Protein 8RSL (pdb70)

Structure (mmCIF, N/CA/C/O backbone):
data_8RSL
#
_entry.id   8RSL
#
_cell.length_a   40.190
_cell.length_b   139.400
_cell.length_c   49.190
_cell.angle_alpha   90.000
_cell.angle_beta   93.760
_cell.angle_gamma   90.000
#
_symmetry.space_group_name_H-M   'P 1 21 1'
#
loop_
_entity.id
_entity.type
_entity.pdbx_description
1 polymer 'Protein-ADP-ribose hydrolase'
2 non-polymer 'ZINC ION'
3 water water
#
loop_
_atom_site.group_PDB
_atom_site.id
_atom_site.type_symbol
_atom_site.label_atom_id
_atom_site.label_alt_id
_atom_site.label_comp_id
_atom_site.label_asym_id
_atom_site.label_entity_id
_atom_site.label_seq_id
_atom_site.pdbx_PDB_ins_code
_atom_site.Cartn_x
_atom_site.Cartn_y
_atom_site.Cartn_z
_atom_site.occupancy
_atom_site.B_iso_or_equiv
_atom_site.auth_seq_id
_atom_site.auth_comp_id
_atom_site.auth_asym_id
_atom_site.auth_atom_id
_atom_site.pdbx_PDB_model_num
ATOM 1 N N . ARG A 1 17 ? 85.145 -6.178 14.120 1.000 67.472 -6 ARG A N 1
ATOM 2 C CA . ARG A 1 17 ? 84.171 -5.103 14.452 1.000 69.096 -6 ARG A CA 1
ATOM 3 C C . ARG A 1 17 ? 84.340 -4.732 15.933 1.000 68.681 -6 ARG A C 1
ATOM 4 O O . ARG A 1 17 ? 84.945 -3.699 16.276 1.000 61.761 -6 ARG A O 1
ATOM 6 N N . GLY A 1 18 ? 83.843 -5.636 16.797 1.000 59.457 -5 GLY A N 1
ATOM 7 C CA . GLY A 1 18 ? 83.827 -5.479 18.248 1.000 60.564 -5 GLY A CA 1
ATOM 8 C C . GLY A 1 18 ? 85.226 -5.430 18.896 1.000 51.274 -5 GLY A C 1
ATOM 9 O O . GLY A 1 18 ? 85.389 -4.800 19.936 1.000 45.982 -5 GLY A O 1
ATOM 10 N N . SER A 1 19 ? 86.227 -6.101 18.321 1.000 44.319 -4 SER A N 1
ATOM 11 C CA . SER A 1 19 ? 87.514 -6.240 18.983 1.000 43.493 -4 SER A CA 1
ATOM 12 C C . SER A 1 19 ? 88.208 -4.868 19.058 1.000 46.560 -4 SER A C 1
ATOM 13 O O . SER A 1 19 ? 88.618 -4.411 20.134 1.000 40.090 -4 SER A O 1
ATOM 16 N N . HIS A 1 20 ? 88.364 -4.199 17.895 1.000 45.272 -3 HIS A N 1
ATOM 17 C CA . HIS A 1 20 ? 89.047 -2.905 17.834 1.000 46.210 -3 HIS A CA 1
ATOM 18 C C . HIS A 1 20 ? 88.366 -1.831 18.702 1.000 46.291 -3 HIS A C 1
ATOM 19 O O . HIS A 1 20 ? 89.066 -0.980 19.231 1.000 48.129 -3 HIS A O 1
ATOM 26 N N . MET A 1 21 ? 87.036 -1.902 18.874 1.000 45.073 -2 MET A N 1
ATOM 27 C CA . MET A 1 21 ? 86.260 -0.933 19.647 1.000 47.339 -2 MET A CA 1
ATOM 28 C C . MET A 1 21 ? 86.085 -1.394 21.103 1.000 47.771 -2 MET A C 1
ATOM 29 O O . MET A 1 21 ? 85.390 -0.723 21.869 1.000 45.910 -2 MET A O 1
ATOM 34 N N . ALA A 1 22 ? 86.636 -2.577 21.454 1.000 46.787 -1 ALA A N 1
ATOM 35 C CA . ALA A 1 22 ? 86.601 -3.183 22.789 1.000 47.763 -1 ALA A CA 1
ATOM 36 C C . ALA A 1 22 ? 85.206 -3.590 23.272 1.000 46.464 -1 ALA A C 1
ATOM 37 O O . ALA A 1 22 ? 84.942 -3.466 24.476 1.000 41.447 -1 ALA A O 1
ATOM 39 N N . SER A 1 23 ? 84.367 -4.141 22.381 1.000 48.091 0 SER A N 1
ATOM 40 C CA . SER A 1 23 ? 82.952 -4.339 22.668 1.000 55.758 0 SER A CA 1
ATOM 41 C C . SER A 1 23 ? 82.590 -5.764 23.131 1.000 48.794 0 SER A C 1
ATOM 42 O O . SER A 1 23 ? 81.414 -6.031 23.429 1.000 36.979 0 SER A O 1
ATOM 45 N N . MET A 1 24 ? 83.548 -6.700 23.130 1.000 45.255 1 MET A N 1
ATOM 46 C CA . MET A 1 24 ? 83.229 -8.128 23.225 1.000 48.795 1 MET A CA 1
ATOM 47 C C . MET A 1 24 ? 82.655 -8.509 24.606 1.000 47.834 1 MET A C 1
ATOM 48 O O . MET A 1 24 ? 81.702 -9.298 24.674 1.000 38.450 1 MET A O 1
ATOM 53 N N . GLU A 1 25 ? 83.237 -7.966 25.699 1.000 42.981 2 GLU A N 1
ATOM 54 C CA . GLU A 1 25 ? 82.794 -8.290 27.062 1.000 47.276 2 GLU A CA 1
ATOM 55 C C . GLU A 1 25 ? 81.326 -7.906 27.198 1.000 43.216 2 GLU A C 1
ATOM 56 O O . GLU A 1 25 ? 80.517 -8.663 27.746 1.000 42.042 2 GLU A O 1
ATOM 62 N N . THR A 1 26 ? 81.005 -6.699 26.728 1.000 38.270 3 THR A N 1
ATOM 63 C CA . THR A 1 26 ? 79.657 -6.177 26.842 1.000 40.390 3 THR A CA 1
ATOM 64 C C . THR A 1 26 ? 78.686 -6.992 25.982 1.000 35.759 3 THR A C 1
ATOM 65 O O . THR A 1 26 ? 77.566 -7.230 26.429 1.000 35.096 3 THR A O 1
ATOM 69 N N . LEU A 1 27 ? 79.099 -7.435 24.782 1.000 31.455 4 LEU A N 1
ATOM 70 C CA . LEU A 1 27 ? 78.218 -8.272 23.975 1.000 32.051 4 LEU A CA 1
ATOM 71 C C . LEU A 1 27 ? 77.855 -9.567 24.713 1.000 32.565 4 LEU A C 1
ATOM 72 O O . LEU A 1 27 ? 76.698 -9.984 24.729 1.000 29.173 4 LEU A O 1
ATOM 77 N N . LYS A 1 28 ? 78.847 -10.263 25.256 1.000 29.729 5 LYS A N 1
ATOM 78 C CA . LYS A 1 28 ? 78.612 -11.531 25.925 1.000 30.649 5 LYS A CA 1
ATOM 79 C C . LYS A 1 28 ? 77.701 -11.319 27.153 1.000 29.574 5 LYS A C 1
ATOM 80 O O . LYS A 1 28 ? 76.773 -12.123 27.381 1.000 27.050 5 LYS A O 1
ATOM 86 N N . SER A 1 29 ? 77.879 -10.184 27.872 1.000 28.584 6 SER A N 1
ATOM 87 C CA . SER A 1 29 ? 77.040 -9.875 29.039 1.000 32.049 6 SER A CA 1
ATOM 88 C C . SER A 1 29 ? 75.625 -9.533 28.616 1.000 30.243 6 SER A C 1
ATOM 89 O O . SER A 1 29 ? 74.687 -9.913 29.296 1.000 28.738 6 SER A O 1
ATOM 92 N N . ASN A 1 30 ? 75.477 -8.767 27.532 1.000 26.814 7 ASN A N 1
ATOM 93 C CA . ASN A 1 30 ? 74.123 -8.436 27.087 1.000 27.062 7 ASN A CA 1
ATOM 94 C C . ASN A 1 30 ? 73.363 -9.676 26.622 1.000 26.453 7 ASN A C 1
ATOM 95 O O . ASN A 1 30 ? 72.155 -9.792 26.847 1.000 23.937 7 ASN A O 1
ATOM 100 N N . LYS A 1 31 ? 74.048 -10.603 25.963 1.000 25.861 8 LYS A N 1
ATOM 101 C CA . LYS A 1 31 ? 73.421 -11.857 25.595 1.000 26.333 8 LYS A CA 1
ATOM 102 C C . LYS A 1 31 ? 72.945 -12.619 26.835 1.000 25.577 8 LYS A C 1
ATOM 103 O O . LYS A 1 31 ? 71.820 -13.145 26.832 1.000 22.904 8 LYS A O 1
ATOM 109 N N . ALA A 1 32 ? 73.783 -12.716 27.869 1.000 24.660 9 ALA A N 1
ATOM 110 C CA . ALA A 1 32 ? 73.354 -13.373 29.094 1.000 23.867 9 ALA A CA 1
ATOM 111 C C . ALA A 1 32 ? 72.143 -12.695 29.742 1.000 22.852 9 ALA A C 1
ATOM 112 O O . ALA A 1 32 ? 71.254 -13.361 30.306 1.000 22.020 9 ALA A O 1
ATOM 114 N N . ARG A 1 33 ? 72.099 -11.356 29.717 1.000 22.512 10 ARG A N 1
ATOM 115 C CA . ARG A 1 33 ? 70.959 -10.619 30.274 1.000 19.028 10 ARG A CA 1
ATOM 116 C C . ARG A 1 33 ? 69.680 -10.915 29.497 1.000 19.520 10 ARG A C 1
ATOM 117 O O . ARG A 1 33 ? 68.641 -11.129 30.108 1.000 17.904 10 ARG A O 1
ATOM 125 N N . LEU A 1 34 ? 69.758 -10.942 28.150 1.000 17.629 11 LEU A N 1
ATOM 126 C CA . LEU A 1 34 ? 68.573 -11.277 27.362 1.000 20.221 11 LEU A CA 1
ATOM 127 C C . LEU A 1 34 ? 68.058 -12.663 27.715 1.000 20.478 11 LEU A C 1
ATOM 128 O O . LEU A 1 34 ? 66.842 -12.848 27.849 1.000 21.981 11 LEU A O 1
ATOM 133 N N . GLU A 1 35 ? 68.973 -13.663 27.839 1.000 21.352 12 GLU A N 1
ATOM 134 C CA . GLU A 1 35 ? 68.503 -15.022 28.127 1.000 23.271 12 GLU A CA 1
ATOM 135 C C . GLU A 1 35 ? 67.800 -15.078 29.486 1.000 21.590 12 GLU A C 1
ATOM 136 O O . GLU A 1 35 ? 66.744 -15.726 29.647 1.000 22.691 12 GLU A O 1
ATOM 142 N N . TYR A 1 36 ? 68.335 -14.335 30.455 1.000 21.367 13 TYR A N 1
ATOM 143 C CA . TYR A 1 36 ? 67.667 -14.255 31.777 1.000 21.061 13 TYR A CA 1
ATOM 144 C C . TYR A 1 36 ? 66.258 -13.679 31.658 1.000 19.976 13 TYR A C 1
ATOM 145 O O . TYR A 1 36 ? 65.305 -14.122 32.338 1.000 18.750 13 TYR A O 1
ATOM 154 N N . LEU A 1 37 ? 66.138 -12.583 30.879 1.000 18.748 14 LEU A N 1
ATOM 155 C CA . LEU A 1 37 ? 64.892 -11.858 30.772 1.000 20.249 14 LEU A CA 1
ATOM 156 C C . LEU A 1 37 ? 63.856 -12.681 30.016 1.000 18.418 14 LEU A C 1
ATOM 157 O O . LEU A 1 37 ? 62.686 -12.761 30.425 1.000 17.844 14 LEU A O 1
ATOM 162 N N . ILE A 1 38 ? 64.312 -13.313 28.955 1.000 20.038 15 ILE A N 1
ATOM 163 C CA . ILE A 1 38 ? 63.487 -14.235 28.187 1.000 20.634 15 ILE A CA 1
ATOM 164 C C . ILE A 1 38 ? 62.964 -15.346 29.095 1.000 19.995 15 ILE A C 1
ATOM 165 O O . ILE A 1 38 ? 61.774 -15.617 29.094 1.000 21.347 15 ILE A O 1
ATOM 170 N N . ASN A 1 39 ? 63.823 -15.933 29.912 1.000 21.156 16 ASN A N 1
ATOM 171 C CA . ASN A 1 39 ? 63.457 -17.106 30.693 1.000 22.443 16 ASN A CA 1
ATOM 172 C C . ASN A 1 39 ? 62.411 -16.694 31.723 1.000 22.095 16 ASN A C 1
ATOM 173 O O . ASN A 1 39 ? 61.431 -17.407 31.943 1.000 21.761 16 ASN A O 1
ATOM 178 N N . ASP A 1 40 ? 62.601 -15.504 32.303 1.000 22.905 17 ASP A N 1
ATOM 179 C CA . ASP A 1 40 ? 61.684 -15.001 33.321 1.000 25.085 17 ASP A CA 1
ATOM 180 C C . ASP A 1 40 ? 60.292 -14.752 32.724 1.000 25.298 17 ASP A C 1
ATOM 181 O O . ASP A 1 40 ? 59.267 -15.138 33.313 1.000 22.998 17 ASP A O 1
ATOM 186 N N . MET A 1 41 ? 60.229 -14.144 31.533 1.000 19.651 18 MET A N 1
ATOM 187 C CA . MET A 1 41 ? 58.936 -13.860 30.928 1.000 19.612 18 MET A CA 1
ATOM 188 C C . MET A 1 41 ? 58.217 -15.136 30.465 1.000 21.707 18 MET A C 1
ATOM 189 O O . MET A 1 41 ? 56.984 -15.222 30.523 1.000 21.216 18 MET A O 1
ATOM 194 N N . ARG A 1 42 ? 58.980 -16.131 30.004 1.000 25.039 19 ARG A N 1
ATOM 195 C CA . ARG A 1 42 ? 58.405 -17.397 29.539 1.000 26.832 19 ARG A CA 1
ATOM 196 C C . ARG A 1 42 ? 57.867 -18.181 30.734 1.000 28.352 19 ARG A C 1
ATOM 197 O O . ARG A 1 42 ? 56.758 -18.740 30.659 1.000 27.027 19 ARG A O 1
ATOM 205 N N . ARG A 1 43 ? 58.626 -18.182 31.829 1.000 25.504 20 ARG A N 1
ATOM 206 C CA . ARG A 1 43 ? 58.170 -18.838 33.061 1.000 29.778 20 ARG A CA 1
ATOM 207 C C . ARG A 1 43 ? 56.859 -18.232 33.554 1.000 31.272 20 ARG A C 1
ATOM 208 O O . ARG A 1 43 ? 55.965 -18.943 34.000 1.000 29.616 20 ARG A O 1
ATOM 216 N N . GLU A 1 44 ? 56.714 -16.898 33.457 1.000 27.222 21 GLU A N 1
ATOM 217 C CA . GLU A 1 44 ? 55.543 -16.191 33.935 1.000 31.654 21 GLU A CA 1
ATOM 218 C C . GLU A 1 44 ? 54.291 -16.597 33.142 1.000 34.373 21 GLU A C 1
ATOM 219 O O . GLU A 1 44 ? 53.182 -16.691 33.706 1.000 27.526 21 GLU A O 1
ATOM 225 N N . ARG A 1 45 ? 54.471 -16.801 31.834 1.000 31.911 22 ARG A N 1
ATOM 226 C CA . ARG A 1 45 ? 53.402 -17.170 30.924 1.000 39.186 22 ARG A CA 1
ATOM 227 C C . ARG A 1 45 ? 53.007 -18.654 31.008 1.000 39.891 22 ARG A C 1
ATOM 228 O O . ARG A 1 45 ? 52.084 -19.053 30.319 1.000 45.459 22 ARG A O 1
ATOM 236 N N . ASN A 1 46 ? 53.725 -19.438 31.822 1.000 39.065 23 ASN A N 1
ATOM 237 C CA . ASN A 1 46 ? 53.697 -20.892 31.850 1.000 50.435 23 ASN A CA 1
ATOM 238 C C . ASN A 1 46 ? 54.001 -21.499 30.473 1.000 53.211 23 ASN A C 1
ATOM 239 O O . ASN A 1 46 ? 53.331 -22.427 30.036 1.000 52.819 23 ASN A O 1
ATOM 244 N N . ASP A 1 47 ? 55.013 -20.951 29.794 1.000 46.511 24 ASP A N 1
ATOM 245 C CA . ASP A 1 47 ? 55.695 -21.581 28.672 1.000 54.488 24 ASP A CA 1
ATOM 246 C C . ASP A 1 47 ? 56.843 -22.425 29.212 1.000 51.586 24 ASP A C 1
ATOM 247 O O . ASP A 1 47 ? 57.967 -21.935 29.269 1.000 57.663 24 ASP A O 1
ATOM 252 N N . ASN A 1 48 ? 56.554 -23.659 29.646 1.000 54.634 25 ASN A N 1
ATOM 253 C CA . ASN A 1 48 ? 57.519 -24.440 30.417 1.000 65.234 25 ASN A CA 1
ATOM 254 C C . ASN A 1 48 ? 58.352 -25.341 29.492 1.000 65.740 25 ASN A C 1
ATOM 255 O O . ASN A 1 48 ? 59.404 -25.840 29.895 1.000 62.310 25 ASN A O 1
ATOM 260 N N . ASP A 1 49 ? 57.884 -25.465 28.239 1.000 64.813 26 ASP A N 1
ATOM 261 C CA . ASP A 1 49 ? 58.564 -26.167 27.155 1.000 69.273 26 ASP A CA 1
ATOM 262 C C . ASP A 1 49 ? 59.904 -25.487 26.832 1.000 60.715 26 ASP A C 1
ATOM 263 O O . ASP A 1 49 ? 59.992 -24.258 26.749 1.000 61.102 26 ASP A O 1
ATOM 268 N N . VAL A 1 50 ? 60.953 -26.310 26.679 1.000 53.051 27 VAL A N 1
ATOM 269 C CA . VAL A 1 50 ? 62.333 -25.846 26.590 1.000 54.082 27 VAL A CA 1
ATOM 270 C C . VAL A 1 50 ? 62.608 -25.383 25.155 1.000 58.617 27 VAL A C 1
ATOM 271 O O . VAL A 1 50 ? 62.624 -26.176 24.197 1.000 48.171 27 VAL A O 1
ATOM 275 N N . LEU A 1 51 ? 62.807 -24.067 24.983 1.000 53.826 28 LEU A N 1
ATOM 276 C CA . LEU A 1 51 ? 63.010 -23.600 23.628 1.000 53.726 28 LEU A CA 1
ATOM 277 C C . LEU A 1 51 ? 64.493 -23.551 23.335 1.000 53.768 28 LEU A C 1
ATOM 278 O O . LEU A 1 51 ? 65.338 -23.708 24.225 1.000 49.101 28 LEU A O 1
ATOM 283 N N . VAL A 1 52 ? 64.765 -23.540 22.033 1.000 53.213 29 VAL A N 1
ATOM 284 C CA . VAL A 1 52 ? 66.132 -23.405 21.586 1.000 61.562 29 VAL A CA 1
ATOM 285 C C . VAL A 1 52 ? 66.472 -21.925 21.745 1.000 55.251 29 VAL A C 1
ATOM 286 O O . VAL A 1 52 ? 65.818 -21.059 21.157 1.000 51.928 29 VAL A O 1
ATOM 290 N N . MET A 1 53 ? 67.401 -21.659 22.665 1.000 44.324 30 MET A N 1
ATOM 291 C CA . MET A 1 53 ? 67.837 -20.313 22.947 1.000 42.749 30 MET A CA 1
ATOM 292 C C . MET A 1 53 ? 68.827 -19.977 21.838 1.000 44.549 30 MET A C 1
ATOM 293 O O . MET A 1 53 ? 69.843 -20.666 21.649 1.000 42.353 30 MET A O 1
ATOM 298 N N . PRO A 1 54 ? 68.529 -18.993 20.958 1.000 36.053 31 PRO A N 1
ATOM 299 C CA . PRO A 1 54 ? 69.486 -18.698 19.904 1.000 41.843 31 PRO A CA 1
ATOM 300 C C . PRO A 1 54 ? 70.811 -18.199 20.483 1.000 43.340 31 PRO A C 1
ATOM 301 O O . PRO A 1 54 ? 70.863 -17.711 21.620 1.000 39.895 31 PRO A O 1
ATOM 305 N N . SER A 1 55 ? 71.839 -18.320 19.637 1.000 49.146 32 SER A N 1
ATOM 306 C CA A SER A 1 55 ? 73.207 -17.962 19.958 0.330 49.910 32 SER A CA 1
ATOM 307 C CA B SER A 1 55 ? 73.208 -17.963 19.958 0.330 47.816 32 SER A CA 1
ATOM 308 C CA C SER A 1 55 ? 73.214 -17.965 19.941 0.330 49.255 32 SER A CA 1
ATOM 309 C C . SER A 1 55 ? 73.436 -16.468 19.733 1.000 47.776 32 SER A C 1
ATOM 310 O O . SER A 1 55 ? 74.185 -15.837 20.471 1.000 55.983 32 SER A O 1
ATOM 317 N N . SER A 1 56 ? 72.782 -15.900 18.711 1.000 42.489 33 SER A N 1
ATOM 318 C CA . SER A 1 56 ? 73.117 -14.542 18.330 1.000 43.360 33 SER A CA 1
ATOM 319 C C . SER A 1 56 ? 72.394 -13.478 19.170 1.000 43.674 33 SER A C 1
ATOM 320 O O . SER A 1 56 ? 71.245 -13.677 19.622 1.000 37.614 33 SER A O 1
ATOM 323 N N . PHE A 1 57 ? 73.063 -12.318 19.279 1.000 36.757 34 PHE A N 1
ATOM 324 C CA . PHE A 1 57 ? 72.477 -11.126 19.861 1.000 34.807 34 PHE A CA 1
ATOM 325 C C . PHE A 1 57 ? 71.186 -10.727 19.140 1.000 33.995 34 PHE A C 1
ATOM 326 O O . PHE A 1 57 ? 70.170 -10.458 19.766 1.000 28.679 34 PHE A O 1
ATOM 334 N N . GLU A 1 58 ? 71.192 -10.722 17.810 1.000 33.933 35 GLU A N 1
ATOM 335 C CA . GLU A 1 58 ? 70.042 -10.254 17.031 1.000 33.534 35 GLU A CA 1
ATOM 336 C C . GLU A 1 58 ? 68.817 -11.142 17.289 1.000 30.143 35 GLU A C 1
ATOM 337 O O . GLU A 1 58 ? 67.698 -10.664 17.413 1.000 30.803 35 GLU A O 1
ATOM 343 N N . ASP A 1 59 ? 69.017 -12.455 17.369 1.000 34.882 36 ASP A N 1
ATOM 344 C CA . ASP A 1 59 ? 67.875 -13.352 17.462 1.000 33.644 36 ASP A CA 1
ATOM 345 C C . ASP A 1 59 ? 67.363 -13.365 18.908 1.000 29.157 36 ASP A C 1
ATOM 346 O O . ASP A 1 59 ? 66.146 -13.450 19.121 1.000 29.037 36 ASP A O 1
ATOM 351 N N . LEU A 1 60 ? 68.290 -13.266 19.884 1.000 28.136 37 LEU A N 1
ATOM 352 C CA . LEU A 1 60 ? 67.917 -13.099 21.284 1.000 26.731 37 LEU A CA 1
ATOM 353 C C . LEU A 1 60 ? 67.059 -11.834 21.434 1.000 23.692 37 LEU A C 1
ATOM 354 O O . LEU A 1 60 ? 66.016 -11.855 22.076 1.000 23.213 37 LEU A O 1
ATOM 359 N N . TRP A 1 61 ? 67.490 -10.725 20.849 1.000 22.769 38 TRP A N 1
ATOM 360 C CA . TRP A 1 61 ? 66.803 -9.468 20.973 1.000 2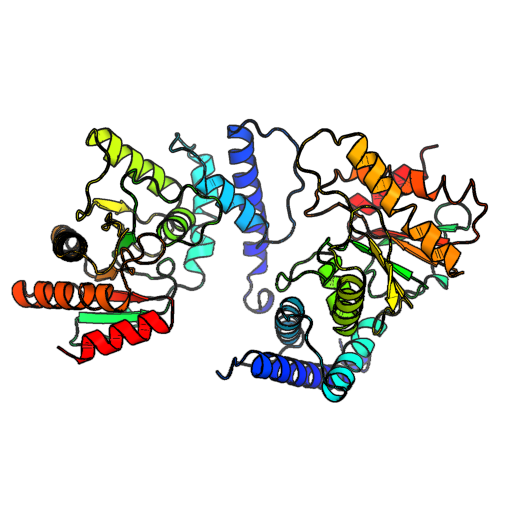3.772 38 TRP A CA 1
ATOM 361 C C . TRP A 1 61 ? 65.364 -9.567 20.453 1.000 23.736 38 TRP A C 1
ATOM 362 O O . TRP A 1 61 ? 64.439 -9.109 21.123 1.000 22.860 38 TRP A O 1
ATOM 373 N N . GLU A 1 62 ? 65.177 -10.176 19.257 1.000 26.635 39 GLU A N 1
ATOM 374 C CA A GLU A 1 62 ? 63.834 -10.222 18.686 0.700 29.247 39 GLU A CA 1
ATOM 375 C CA B GLU A 1 62 ? 63.860 -10.316 18.637 0.300 24.675 39 GLU A CA 1
ATOM 376 C C . GLU A 1 62 ? 62.936 -11.145 19.525 1.000 23.219 39 GLU A C 1
ATOM 377 O O . GLU A 1 62 ? 61.767 -10.820 19.705 1.000 22.891 39 GLU A O 1
ATOM 388 N N . LEU A 1 63 ? 63.471 -12.224 20.094 1.000 23.535 40 LEU A N 1
ATOM 389 C CA . LEU A 1 63 ? 62.701 -13.041 21.017 1.000 23.922 40 LEU A CA 1
ATOM 390 C C . LEU A 1 63 ? 62.272 -12.266 22.265 1.000 20.185 40 LEU A C 1
ATOM 391 O O . LEU A 1 63 ? 61.084 -12.241 22.567 1.000 20.031 40 LEU A O 1
ATOM 396 N N . TYR A 1 64 ? 63.226 -11.611 22.948 1.000 20.505 41 TYR A N 1
ATOM 397 C CA . TYR A 1 64 ? 62.936 -10.746 24.108 1.000 17.920 41 TYR A CA 1
ATOM 398 C C . TYR A 1 64 ? 61.876 -9.705 23.743 1.000 17.219 41 TYR A C 1
ATOM 399 O O . TYR A 1 64 ? 60.960 -9.415 24.524 1.000 17.290 41 TYR A O 1
ATOM 408 N N . ARG A 1 65 ? 62.079 -9.002 22.633 1.000 17.214 42 ARG A N 1
ATOM 409 C CA . ARG A 1 65 ? 61.200 -7.896 22.263 1.000 18.933 42 ARG A CA 1
ATOM 410 C C . ARG A 1 65 ? 59.747 -8.338 22.114 1.000 19.584 42 ARG A C 1
ATOM 411 O O . ARG A 1 65 ? 58.826 -7.689 22.615 1.000 17.608 42 ARG A O 1
ATOM 419 N N . GLY A 1 66 ? 59.552 -9.466 21.421 1.000 19.909 43 GLY A N 1
ATOM 420 C CA . GLY A 1 66 ? 58.220 -10.039 21.208 1.000 21.928 43 GLY A CA 1
ATOM 421 C C . GLY A 1 66 ? 57.529 -10.349 22.536 1.000 20.991 43 GLY A C 1
ATOM 422 O O . GLY A 1 66 ? 56.352 -10.044 22.698 1.000 17.324 43 GLY A O 1
ATOM 423 N N . LEU A 1 67 ? 58.273 -10.967 23.466 1.000 18.973 44 LEU A N 1
ATOM 424 C CA . LEU A 1 67 ? 57.752 -11.286 24.792 1.000 19.966 44 LEU A CA 1
ATOM 425 C C . LEU A 1 67 ? 57.414 -10.007 25.557 1.000 18.017 44 LEU A C 1
ATOM 426 O O . LEU A 1 67 ? 56.371 -9.965 26.202 1.000 18.347 44 LEU A O 1
ATOM 431 N N . ALA A 1 68 ? 58.285 -8.995 25.534 1.000 17.658 45 ALA A N 1
ATOM 432 C CA . ALA A 1 68 ? 58.000 -7.731 26.213 1.000 18.623 45 ALA A CA 1
ATOM 433 C C . ALA A 1 68 ? 56.759 -7.049 25.621 1.000 17.968 45 ALA A C 1
ATOM 434 O O . ALA A 1 68 ? 55.908 -6.543 26.339 1.000 17.171 45 ALA A O 1
ATOM 436 N N . ASN A 1 69 ? 56.668 -7.019 24.299 1.000 18.205 46 ASN A N 1
ATOM 437 C CA . ASN A 1 69 ? 55.572 -6.344 23.626 1.000 17.600 46 ASN A CA 1
ATOM 438 C C . ASN A 1 69 ? 54.202 -6.898 24.035 1.000 17.376 46 ASN A C 1
ATOM 439 O O . ASN A 1 69 ? 53.276 -6.130 24.204 1.000 16.769 46 ASN A O 1
ATOM 444 N N . VAL A 1 70 ? 54.088 -8.208 24.233 1.000 16.755 47 VAL A N 1
ATOM 445 C CA . VAL A 1 70 ? 52.813 -8.813 24.490 1.000 20.617 47 VAL A CA 1
ATOM 446 C C . VAL A 1 70 ? 52.497 -8.919 25.972 1.000 20.908 47 VAL A C 1
ATOM 447 O O . VAL A 1 70 ? 51.361 -9.176 26.325 1.000 20.972 47 VAL A O 1
ATOM 451 N N . ARG A 1 71 ? 53.445 -8.634 26.841 1.000 20.948 48 ARG A N 1
ATOM 452 C CA . ARG A 1 71 ? 53.237 -8.846 28.264 1.000 21.284 48 ARG A CA 1
ATOM 453 C C . ARG A 1 71 ? 52.215 -7.859 28.841 1.000 20.995 48 ARG A C 1
ATOM 454 O O . ARG A 1 71 ? 52.366 -6.657 28.738 1.000 17.402 48 ARG A O 1
ATOM 462 N N . PRO A 1 72 ? 51.147 -8.337 29.522 1.000 22.645 49 PRO A N 1
ATOM 463 C CA . PRO A 1 72 ? 50.189 -7.422 30.152 1.000 22.894 49 PRO A CA 1
ATOM 464 C C . PRO A 1 72 ? 50.873 -6.622 31.256 1.000 21.266 49 PRO A C 1
ATOM 465 O O . PRO A 1 72 ? 51.902 -7.039 31.782 1.000 20.295 49 PRO A O 1
ATOM 469 N N . ALA A 1 73 ? 50.231 -5.542 31.687 1.000 19.691 50 ALA A N 1
ATOM 470 C CA . ALA A 1 73 ? 50.844 -4.607 32.625 1.000 19.731 50 ALA A CA 1
ATOM 471 C C . ALA A 1 73 ? 50.752 -5.075 34.070 1.000 20.263 50 ALA A C 1
ATOM 472 O O . ALA A 1 73 ? 49.972 -4.521 34.864 1.000 21.455 50 ALA A O 1
ATOM 474 N N . LEU A 1 74 ? 51.476 -6.154 34.378 1.000 18.730 51 LEU A N 1
ATOM 475 C CA . LEU A 1 74 ? 51.479 -6.781 35.685 1.000 19.314 51 LEU A CA 1
ATOM 476 C C . LEU A 1 74 ? 52.771 -6.437 36.424 1.000 19.426 51 LEU A C 1
ATOM 477 O O . LEU A 1 74 ? 53.761 -6.090 35.785 1.000 17.952 51 LEU A O 1
ATOM 482 N N . PRO A 1 75 ? 52.770 -6.468 37.768 1.000 21.611 52 PRO A N 1
ATOM 483 C CA . PRO A 1 75 ? 53.955 -6.146 38.557 1.000 22.898 52 PRO A CA 1
ATOM 484 C C . PRO A 1 75 ? 55.193 -6.927 38.138 1.000 21.891 52 PRO A C 1
ATOM 485 O O . PRO A 1 75 ? 55.110 -8.095 37.802 1.000 20.387 52 PRO A O 1
ATOM 489 N N . VAL A 1 76 ? 56.334 -6.256 38.250 1.000 19.980 53 VAL A N 1
ATOM 490 C CA A VAL A 1 76 ? 57.633 -6.841 37.945 0.700 19.357 53 VAL A CA 1
ATOM 491 C CA B VAL A 1 76 ? 57.650 -6.776 37.918 0.300 18.744 53 VAL A CA 1
ATOM 492 C C . VAL A 1 76 ? 58.518 -6.727 39.189 1.000 19.715 53 VAL A C 1
ATOM 493 O O . VAL A 1 76 ? 58.445 -5.747 39.939 1.000 20.372 53 VAL A O 1
ATOM 500 N N . SER A 1 77 ? 59.395 -7.714 39.382 1.000 20.302 54 SER A N 1
ATOM 501 C CA . SER A 1 77 ? 60.342 -7.710 40.494 1.000 25.791 54 SER A CA 1
ATOM 502 C C . SER A 1 77 ? 61.486 -6.721 40.249 1.000 24.392 54 SER A C 1
ATOM 503 O O . SER A 1 77 ? 61.904 -6.428 39.098 1.000 20.167 54 SER A O 1
ATOM 506 N N . ASP A 1 78 ? 62.052 -6.251 41.373 1.000 24.888 55 ASP A N 1
ATOM 507 C CA . ASP A 1 78 ? 63.213 -5.384 41.356 1.000 24.684 55 ASP A CA 1
ATOM 508 C C . ASP A 1 78 ? 64.396 -6.115 40.687 1.000 22.882 55 ASP A C 1
ATOM 509 O O . ASP A 1 78 ? 65.226 -5.454 40.089 1.000 23.866 55 ASP A O 1
ATOM 514 N N . GLU A 1 79 ? 64.454 -7.465 40.764 1.000 22.741 56 GLU A N 1
ATOM 515 C CA . GLU A 1 79 ? 65.551 -8.252 40.231 1.000 24.004 56 GLU A CA 1
ATOM 516 C C . GLU A 1 79 ? 65.490 -8.229 38.699 1.000 24.856 56 GLU A C 1
ATOM 517 O O . GLU A 1 79 ? 66.493 -8.014 37.995 1.000 20.797 56 GLU A O 1
ATOM 523 N N . TYR A 1 80 ? 64.286 -8.467 38.173 1.000 21.411 57 TYR A N 1
ATOM 524 C CA . TYR A 1 80 ? 64.028 -8.317 36.737 1.000 19.189 57 TYR A CA 1
ATOM 525 C C . TYR A 1 80 ? 64.406 -6.911 36.247 1.000 17.528 57 TYR A C 1
ATOM 526 O O . TYR A 1 80 ? 65.103 -6.773 35.227 1.000 17.771 57 TYR A O 1
ATOM 535 N N . LEU A 1 81 ? 63.956 -5.856 36.926 1.000 14.814 58 LEU A N 1
ATOM 536 C CA . LEU A 1 81 ? 64.289 -4.510 36.479 1.000 16.409 58 LEU A CA 1
ATOM 537 C C . LEU A 1 81 ? 65.798 -4.254 36.509 1.000 18.847 58 LEU A C 1
ATOM 538 O O . LEU A 1 81 ? 66.283 -3.518 35.664 1.000 19.605 58 LEU A O 1
ATOM 543 N N . ALA A 1 82 ? 66.515 -4.807 37.495 1.000 18.766 59 ALA A N 1
ATOM 544 C CA . ALA A 1 82 ? 67.959 -4.600 37.550 1.000 20.373 59 ALA A CA 1
ATOM 545 C C . ALA A 1 82 ? 68.632 -5.117 36.283 1.000 19.910 59 ALA A C 1
ATOM 546 O O . ALA A 1 82 ? 69.459 -4.429 35.640 1.000 20.753 59 ALA A O 1
ATOM 548 N N . VAL A 1 83 ? 68.246 -6.324 35.859 1.000 19.326 60 VAL A N 1
ATOM 549 C CA . VAL A 1 83 ? 68.830 -6.904 34.679 1.000 19.475 60 VAL A CA 1
ATOM 550 C C . VAL A 1 83 ? 68.413 -6.135 33.413 1.000 18.601 60 VAL A C 1
ATOM 551 O O . VAL A 1 83 ? 69.254 -5.783 32.559 1.000 16.847 60 VAL A O 1
ATOM 555 N N . GLN A 1 84 ? 67.110 -5.871 33.282 1.000 17.856 61 GLN A N 1
ATOM 556 C CA . GLN A 1 84 ? 66.567 -5.151 32.142 1.000 17.399 61 GLN A CA 1
ATOM 557 C C . GLN A 1 84 ? 67.211 -3.781 31.978 1.000 16.745 61 GLN A C 1
ATOM 558 O O . GLN A 1 84 ? 67.623 -3.443 30.867 1.000 20.539 61 GLN A O 1
ATOM 564 N N . ASP A 1 85 ? 67.340 -3.029 33.070 1.000 18.246 62 ASP A N 1
ATOM 565 C CA . ASP A 1 85 ? 67.894 -1.688 33.022 1.000 21.327 62 ASP A CA 1
ATOM 566 C C . ASP A 1 85 ? 69.388 -1.726 32.640 1.000 21.336 62 ASP A C 1
ATOM 567 O O . ASP A 1 85 ? 69.800 -0.879 31.875 1.000 21.787 62 ASP A O 1
ATOM 572 N N . ALA A 1 86 ? 70.169 -2.667 33.193 1.000 19.787 63 ALA A N 1
ATOM 573 C CA . ALA A 1 86 ? 71.566 -2.796 32.828 1.000 21.485 63 ALA A CA 1
ATOM 574 C C . ALA A 1 86 ? 71.701 -3.016 31.317 1.000 23.582 63 ALA A C 1
ATOM 575 O O . ALA A 1 86 ? 72.571 -2.405 30.675 1.000 23.044 63 ALA A O 1
ATOM 577 N N . MET A 1 87 ? 70.834 -3.879 30.755 1.000 22.406 64 MET A N 1
ATOM 578 C CA A MET A 1 87 ? 70.871 -4.231 29.338 0.700 23.670 64 MET A CA 1
ATOM 579 C CA B MET A 1 87 ? 70.887 -4.216 29.341 0.300 22.443 64 MET A CA 1
ATOM 580 C C . MET A 1 87 ? 70.412 -3.031 28.495 1.000 23.600 64 MET A C 1
ATOM 581 O O . MET A 1 87 ? 71.126 -2.605 27.599 1.000 23.470 64 MET A O 1
ATOM 590 N N . LEU A 1 88 ? 69.215 -2.473 28.789 1.000 20.703 65 LEU A N 1
ATOM 591 C CA . LEU A 1 88 ? 68.659 -1.377 27.991 1.000 21.439 65 LEU A CA 1
ATOM 592 C C . LEU A 1 88 ? 69.559 -0.137 28.052 1.000 24.253 65 LEU A C 1
ATOM 593 O O . LEU A 1 88 ? 69.862 0.423 27.008 1.000 22.979 65 LEU A O 1
ATOM 598 N N . SER A 1 89 ? 70.083 0.224 29.232 1.000 25.625 66 SER A N 1
ATOM 599 C CA . SER A 1 89 ? 70.915 1.410 29.317 1.000 30.960 66 SER A CA 1
ATOM 600 C C . SER A 1 89 ? 72.155 1.241 28.474 1.000 29.785 66 SER A C 1
ATOM 601 O O . SER A 1 89 ? 72.509 2.177 27.774 1.000 30.032 66 SER A O 1
ATOM 604 N N . ASP A 1 90 ? 72.808 0.080 28.578 1.000 28.266 67 ASP A N 1
ATOM 605 C CA . ASP A 1 90 ? 73.976 -0.208 27.764 1.000 29.039 67 ASP A CA 1
ATOM 606 C C . ASP A 1 90 ? 73.646 -0.090 26.275 1.000 29.572 67 ASP A C 1
ATOM 607 O O . ASP A 1 90 ? 74.347 0.618 25.529 1.000 28.968 67 ASP A O 1
ATOM 612 N N . LEU A 1 91 ? 72.538 -0.691 25.827 1.000 27.217 68 LEU A N 1
ATOM 613 C CA . LEU A 1 91 ? 72.227 -0.641 24.404 1.000 29.506 68 LEU A CA 1
ATOM 614 C C . LEU A 1 91 ? 71.882 0.767 23.933 1.000 27.140 68 LEU A C 1
ATOM 615 O O . LEU A 1 91 ? 72.381 1.149 22.897 1.000 27.597 68 LEU A O 1
ATOM 620 N N . ASN A 1 92 ? 71.098 1.545 24.688 1.000 25.395 69 ASN A N 1
ATOM 621 C CA . ASN A 1 92 ? 70.602 2.820 24.211 1.000 22.426 69 ASN A CA 1
ATOM 622 C C . ASN A 1 92 ? 71.694 3.892 24.178 1.000 25.512 69 ASN A C 1
ATOM 623 O O . ASN A 1 92 ? 71.544 4.850 23.381 1.000 22.103 69 ASN A O 1
ATOM 628 N N . HIS A 1 93 ? 72.712 3.756 25.057 1.000 23.204 70 HIS A N 1
ATOM 629 C CA . HIS A 1 93 ? 73.760 4.762 25.198 1.000 25.928 70 HIS A CA 1
ATOM 630 C C . HIS A 1 93 ? 74.994 4.492 24.342 1.000 29.074 70 HIS A C 1
ATOM 631 O O . HIS A 1 93 ? 75.957 5.264 24.367 1.000 28.596 70 HIS A O 1
ATOM 638 N N . GLN A 1 94 ? 74.930 3.484 23.500 1.000 26.764 71 GLN A N 1
ATOM 639 C CA . GLN A 1 94 ? 76.106 3.083 22.772 1.000 32.402 71 GLN A CA 1
ATOM 640 C C . GLN A 1 94 ? 76.431 4.115 21.704 1.000 36.326 71 GLN A C 1
ATOM 641 O O . GLN A 1 94 ? 77.592 4.421 21.553 1.000 34.112 71 GLN A O 1
ATOM 647 N N . HIS A 1 95 ? 75.420 4.571 20.949 1.000 31.015 72 HIS A N 1
ATOM 648 C CA . HIS A 1 95 ? 75.580 5.587 19.918 1.000 36.746 72 HIS A CA 1
ATOM 649 C C . HIS A 1 95 ? 74.647 6.797 20.128 1.000 30.652 72 HIS A C 1
ATOM 650 O O . HIS A 1 95 ? 73.856 7.121 19.251 1.000 38.955 72 HIS A O 1
ATOM 657 N N . VAL A 1 96 ? 74.783 7.518 21.234 1.000 31.986 73 VAL A N 1
ATOM 658 C CA . VAL A 1 96 ? 73.795 8.527 21.602 1.000 34.838 73 VAL A CA 1
ATOM 659 C C . VAL A 1 96 ? 74.076 9.759 20.762 1.000 34.887 73 VAL A C 1
ATOM 660 O O . VAL A 1 96 ? 75.243 10.094 20.610 1.000 31.256 73 VAL A O 1
ATOM 664 N N . THR A 1 97 ? 73.030 10.443 20.290 1.000 28.459 74 THR A N 1
ATOM 665 C CA . THR A 1 97 ? 73.151 11.774 19.693 1.000 31.054 74 THR A CA 1
ATOM 666 C C . THR A 1 97 ? 72.718 12.836 20.700 1.000 30.303 74 THR A C 1
ATOM 667 O O . THR A 1 97 ? 71.619 12.782 21.259 1.000 30.627 74 THR A O 1
ATOM 671 N N . ASP A 1 98 ? 73.590 13.829 20.969 1.000 29.333 75 ASP A N 1
ATOM 672 C CA . ASP A 1 98 ? 73.213 14.872 21.901 1.000 29.899 75 ASP A CA 1
ATOM 673 C C . ASP A 1 98 ? 72.676 16.061 21.090 1.000 33.117 75 ASP A C 1
ATOM 674 O O . ASP A 1 98 ? 73.353 16.566 20.194 1.000 30.273 75 ASP A O 1
ATOM 679 N N . LEU A 1 99 ? 71.499 16.579 21.480 1.000 33.070 76 LEU A N 1
ATOM 680 C CA . LEU A 1 99 ? 70.954 17.770 20.849 1.000 30.377 76 LEU A CA 1
ATOM 681 C C . LEU A 1 99 ? 71.970 18.918 20.830 1.000 31.161 76 LEU A C 1
ATOM 682 O O . LEU A 1 99 ? 71.969 19.715 19.869 1.000 31.206 76 LEU A O 1
ATOM 687 N N . LYS A 1 100 ? 72.832 19.007 21.854 1.000 29.976 77 LYS A N 1
ATOM 688 C CA . LYS A 1 100 ? 73.756 20.127 21.941 1.000 33.662 77 LYS A CA 1
ATOM 689 C C . LYS A 1 100 ? 74.751 20.135 20.772 1.000 36.577 77 LYS A C 1
ATOM 690 O O . LYS A 1 100 ? 75.375 21.146 20.517 1.000 32.141 77 LYS A O 1
ATOM 696 N N . ASP A 1 101 ? 74.911 19.018 20.069 1.000 35.074 78 ASP A N 1
ATOM 697 C CA . ASP A 1 101 ? 75.829 18.917 18.945 1.000 36.562 78 ASP A CA 1
ATOM 698 C C . ASP A 1 101 ? 75.143 19.159 17.601 1.000 37.305 78 ASP A C 1
ATOM 699 O O . ASP A 1 101 ? 75.836 19.185 16.584 1.000 33.510 78 ASP A O 1
ATOM 704 N N . LEU A 1 102 ? 73.806 19.348 17.577 1.000 33.579 79 LEU A N 1
ATOM 705 C CA . LEU A 1 102 ? 73.089 19.636 16.346 1.000 33.454 79 LEU A CA 1
ATOM 706 C C . LEU A 1 102 ? 72.951 21.156 16.163 1.000 37.234 79 LEU A C 1
ATOM 707 O O . LEU A 1 102 ? 73.176 21.920 17.101 1.000 32.449 79 LEU A O 1
ATOM 712 N N . LYS A 1 103 ? 72.518 21.573 14.958 1.000 35.340 80 LYS A N 1
ATOM 713 C CA . LYS A 1 103 ? 72.290 22.979 14.657 1.000 41.576 80 LYS A CA 1
ATOM 714 C C . LYS A 1 103 ? 70.874 23.215 14.148 1.000 36.321 80 LYS A C 1
ATOM 715 O O . LYS A 1 103 ? 70.352 22.425 13.366 1.000 35.842 80 LYS A O 1
ATOM 721 N N . PRO A 1 104 ? 70.225 24.331 14.563 1.000 38.800 81 PRO A N 1
ATOM 722 C CA . PRO A 1 104 ? 68.857 24.628 14.139 1.000 36.634 81 PRO A CA 1
ATOM 723 C C . PRO A 1 104 ? 68.793 24.794 12.640 1.000 38.570 81 PRO A C 1
ATOM 724 O O . PRO A 1 104 ? 69.724 25.333 12.060 1.000 35.417 81 PRO A O 1
ATOM 728 N N . ILE A 1 105 ? 67.668 24.372 12.046 1.000 36.427 82 ILE A N 1
ATOM 729 C CA . ILE A 1 105 ? 67.444 24.585 10.631 1.000 39.659 82 ILE A CA 1
ATOM 730 C C . ILE A 1 105 ? 66.641 25.866 10.409 1.000 40.652 82 ILE A C 1
ATOM 731 O O . ILE A 1 105 ? 66.553 26.360 9.289 1.000 40.451 82 ILE A O 1
ATOM 736 N N . LYS A 1 106 ? 66.051 26.389 11.484 1.000 38.653 83 LYS A N 1
ATOM 737 C CA . LYS A 1 106 ? 65.195 27.550 11.407 1.000 40.985 83 LYS A CA 1
ATOM 738 C C . LYS A 1 106 ? 65.244 28.302 12.728 1.000 39.283 83 LYS A C 1
ATOM 739 O O . LYS A 1 106 ? 64.984 27.746 13.801 1.000 37.502 83 LYS A O 1
ATOM 745 N N . GLY A 1 107 ? 65.605 29.583 12.629 1.000 40.146 84 GLY A N 1
ATOM 746 C CA . GLY A 1 107 ? 65.817 30.388 13.819 1.000 39.525 84 GLY A CA 1
ATOM 747 C C . GLY A 1 107 ? 66.920 29.773 14.671 1.000 39.287 84 GLY A C 1
ATOM 748 O O . GLY A 1 107 ? 67.811 29.081 14.153 1.000 39.998 84 GLY A O 1
ATOM 749 N N . ASP A 1 108 ? 66.811 29.973 15.978 1.000 38.480 85 ASP A N 1
ATOM 750 C CA . ASP A 1 108 ? 67.677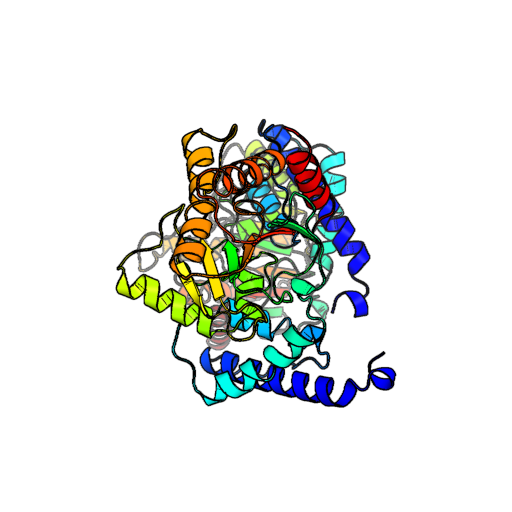 29.257 16.887 1.000 41.852 85 ASP A CA 1
ATOM 751 C C . ASP A 1 108 ? 66.973 28.074 17.548 1.000 37.707 85 ASP A C 1
ATOM 752 O O . ASP A 1 108 ? 67.555 27.516 18.456 1.000 34.412 85 ASP A O 1
ATOM 757 N N . ASN A 1 109 ? 65.749 27.703 17.145 1.000 34.383 86 ASN A N 1
ATOM 758 C CA . ASN A 1 109 ? 64.916 26.907 18.041 1.000 36.968 86 ASN A CA 1
ATOM 759 C C . ASN A 1 109 ? 64.231 25.723 17.360 1.000 31.573 86 ASN A C 1
ATOM 760 O O . ASN A 1 109 ? 63.629 24.923 18.052 1.000 31.597 86 ASN A O 1
ATOM 765 N N . ILE A 1 110 ? 64.348 25.577 16.026 1.000 31.562 87 ILE A N 1
ATOM 766 C CA . ILE A 1 110 ? 63.713 24.457 15.331 1.000 30.743 87 ILE A CA 1
ATOM 767 C C . ILE A 1 110 ? 64.780 23.631 14.629 1.000 31.897 87 ILE A C 1
ATOM 768 O O . ILE A 1 110 ? 65.635 24.207 13.967 1.000 34.403 87 ILE A O 1
ATOM 773 N N . PHE A 1 111 ? 64.749 22.302 14.832 1.000 27.797 88 PHE A N 1
ATOM 774 C CA . PHE A 1 111 ? 65.720 21.384 14.271 1.000 28.087 88 PHE A CA 1
ATOM 775 C C . PHE A 1 111 ? 64.959 20.348 13.456 1.000 30.417 88 PHE A C 1
ATOM 776 O O . PHE A 1 111 ? 63.816 20.028 13.800 1.000 28.291 88 PHE A O 1
ATOM 784 N N . VAL A 1 112 ? 65.612 19.798 12.410 1.000 29.259 89 VAL A N 1
ATOM 785 C CA . VAL A 1 112 ? 65.141 18.575 11.779 1.000 29.220 89 VAL A CA 1
ATOM 786 C C . VAL A 1 112 ? 66.274 17.561 11.886 1.000 32.767 89 VAL A C 1
ATOM 787 O O . VAL A 1 112 ? 67.401 17.894 11.553 1.000 34.444 89 VAL A O 1
ATOM 791 N N . TRP A 1 113 ? 65.968 16.324 12.320 1.000 32.293 90 TRP A N 1
ATOM 792 C CA . TRP A 1 113 ? 66.978 15.314 12.568 1.000 36.519 90 TRP A CA 1
ATOM 793 C C . TRP A 1 113 ? 66.506 13.921 12.154 1.000 39.811 90 TRP A C 1
ATOM 794 O O . TRP A 1 113 ? 65.498 13.403 12.652 1.000 37.125 90 TRP A O 1
ATOM 805 N N . GLN A 1 114 ? 67.289 13.295 11.264 1.000 38.738 91 GLN A N 1
ATOM 806 C CA . GLN A 1 114 ? 67.088 11.917 10.855 1.000 37.944 91 GLN A CA 1
ATOM 807 C C . GLN A 1 114 ? 67.868 10.975 11.763 1.000 35.129 91 GLN A C 1
ATOM 808 O O . GLN A 1 114 ? 69.089 11.074 11.904 1.000 33.979 91 GLN A O 1
ATOM 814 N N . GLY A 1 115 ? 67.166 10.050 12.405 1.000 30.485 92 GLY A N 1
ATOM 815 C CA . GLY A 1 115 ? 67.841 9.159 13.322 1.000 29.616 92 GLY A CA 1
ATOM 816 C C . GLY A 1 115 ? 66.847 8.395 14.174 1.000 26.937 92 GLY A C 1
ATOM 817 O O . GLY A 1 115 ? 65.644 8.541 13.971 1.000 29.043 92 GLY A O 1
ATOM 818 N N . ASP A 1 116 ? 67.390 7.664 15.161 1.000 27.003 93 ASP A N 1
ATOM 819 C CA . ASP A 1 116 ? 66.568 6.894 16.070 1.000 28.467 93 ASP A CA 1
ATOM 820 C C . ASP A 1 116 ? 66.243 7.725 17.339 1.000 24.154 93 ASP A C 1
ATOM 821 O O . ASP A 1 116 ? 67.103 8.024 18.156 1.000 25.394 93 ASP A O 1
ATOM 826 N N . ILE A 1 117 ? 64.946 7.992 17.552 1.000 26.301 94 ILE A N 1
ATOM 827 C CA . ILE A 1 117 ? 64.498 8.865 18.621 1.000 28.035 94 ILE A CA 1
ATOM 828 C C . ILE A 1 117 ? 64.876 8.264 19.968 1.000 26.155 94 ILE A C 1
ATOM 829 O O . ILE A 1 117 ? 64.986 8.977 20.973 1.000 24.623 94 ILE A O 1
ATOM 834 N N . THR A 1 118 ? 65.064 6.939 20.037 1.000 21.409 95 THR A N 1
ATOM 835 C CA . THR A 1 118 ? 65.435 6.314 21.283 1.000 22.198 95 THR A CA 1
ATOM 836 C C . THR A 1 118 ? 66.922 6.483 21.574 1.000 23.576 95 THR A C 1
ATOM 837 O O . THR A 1 118 ? 67.345 6.016 22.631 1.000 27.183 95 THR A O 1
ATOM 841 N N . THR A 1 119 ? 67.673 7.170 20.701 1.000 26.555 96 THR A N 1
ATOM 842 C CA . THR A 1 119 ? 69.089 7.437 21.003 1.000 29.318 96 THR A CA 1
ATOM 843 C C . THR A 1 119 ? 69.433 8.928 21.165 1.000 29.551 96 THR A C 1
ATOM 844 O O . THR A 1 119 ? 70.613 9.327 21.122 1.000 32.211 96 THR A O 1
ATOM 848 N N . LEU A 1 120 ? 68.427 9.763 21.363 1.000 24.594 97 LEU A N 1
ATOM 849 C CA . LEU A 1 120 ? 68.601 11.215 21.387 1.000 25.138 97 LEU A CA 1
ATOM 850 C C . LEU A 1 120 ? 68.561 11.678 22.831 1.000 25.095 97 LEU A C 1
ATOM 851 O O . LEU A 1 120 ? 67.583 11.428 23.559 1.000 21.581 97 LEU A O 1
ATOM 856 N N . LYS A 1 121 ? 69.629 12.385 23.235 1.000 23.509 98 LYS A N 1
ATOM 857 C CA . LYS A 1 121 ? 69.669 13.020 24.544 1.000 24.451 98 LYS A CA 1
ATOM 858 C C . LYS A 1 121 ? 68.995 14.409 24.485 1.000 24.894 98 LYS A C 1
ATOM 859 O O . LYS A 1 121 ? 69.440 15.321 23.771 1.000 23.373 98 LYS A O 1
ATOM 865 N N . ILE A 1 122 ? 67.873 14.525 25.205 1.000 20.807 99 ILE A N 1
ATOM 866 C CA . ILE A 1 122 ? 66.933 15.626 25.057 1.000 21.528 99 ILE A CA 1
ATOM 867 C C . ILE A 1 122 ? 66.016 15.499 26.273 1.000 22.595 99 ILE A C 1
ATOM 868 O O . ILE A 1 122 ? 65.974 14.419 26.827 1.000 23.578 99 ILE A O 1
ATOM 873 N N . ASP A 1 123 ? 65.389 16.583 26.731 1.000 21.528 100 ASP A N 1
ATOM 874 C CA . ASP A 1 123 ? 64.507 16.526 27.882 1.000 22.055 100 ASP A CA 1
ATOM 875 C C . ASP A 1 123 ? 63.285 15.627 27.639 1.000 21.013 100 ASP A C 1
ATOM 876 O O . ASP A 1 123 ? 62.905 14.885 28.556 1.000 21.939 100 ASP A O 1
ATOM 881 N N . ALA A 1 124 ? 62.666 15.672 26.438 1.000 18.596 101 ALA A N 1
ATOM 882 C CA . ALA A 1 124 ? 61.482 14.879 26.148 1.000 18.633 101 ALA A CA 1
ATOM 883 C C . ALA A 1 124 ? 61.422 14.455 24.697 1.000 18.167 101 ALA A C 1
ATOM 884 O O . ALA A 1 124 ? 61.809 15.220 23.812 1.000 19.039 101 ALA A O 1
ATOM 886 N N . ILE A 1 125 ? 60.971 13.213 24.483 1.000 17.697 102 ILE A N 1
ATOM 887 C CA . ILE A 1 125 ? 60.557 12.738 23.187 1.000 16.835 102 ILE A CA 1
ATOM 888 C C . ILE A 1 125 ? 59.053 12.483 23.279 1.000 17.683 102 ILE A C 1
ATOM 889 O O . ILE A 1 125 ? 58.529 12.228 24.342 1.000 17.914 102 ILE A O 1
ATOM 894 N N . VAL A 1 126 ? 58.371 12.577 22.145 1.000 19.229 103 VAL A N 1
ATOM 895 C CA . VAL A 1 126 ? 56.924 12.429 22.052 1.000 19.284 103 VAL A CA 1
ATOM 896 C C . VAL A 1 126 ? 56.626 11.058 21.417 1.000 20.152 103 VAL A C 1
ATOM 897 O O . VAL A 1 126 ? 57.144 10.734 20.358 1.000 20.384 103 VAL A O 1
ATOM 901 N N . ASN A 1 127 ? 55.800 10.283 22.128 1.000 17.671 104 ASN A N 1
ATOM 902 C CA . ASN A 1 127 ? 55.314 8.979 21.705 1.000 16.904 104 ASN A CA 1
ATOM 903 C C . ASN A 1 127 ? 53.937 9.096 21.075 1.000 19.674 104 ASN A C 1
ATOM 904 O O . ASN A 1 127 ? 53.052 9.709 21.658 1.000 22.486 104 ASN A O 1
ATOM 909 N N . ALA A 1 128 ? 53.750 8.461 19.921 1.000 21.274 105 ALA A N 1
ATOM 910 C CA . ALA A 1 128 ? 52.426 8.353 19.286 1.000 24.901 105 ALA A CA 1
ATOM 911 C C . ALA A 1 128 ? 51.693 7.121 19.825 1.000 22.968 105 ALA A C 1
ATOM 912 O O . ALA A 1 128 ? 51.822 6.016 19.284 1.000 22.559 105 ALA A O 1
ATOM 914 N N . ALA A 1 129 ? 51.025 7.319 20.968 1.000 20.573 106 ALA A N 1
ATOM 915 C CA . ALA A 1 129 ? 50.402 6.257 21.738 1.000 21.407 106 ALA A CA 1
ATOM 916 C C . ALA A 1 129 ? 49.052 5.849 21.152 1.000 22.616 106 ALA A C 1
ATOM 917 O O . ALA A 1 129 ? 48.477 6.585 20.342 1.000 22.629 106 ALA A O 1
ATOM 919 N N . ASN A 1 130 ? 48.447 4.796 21.742 1.000 20.187 107 ASN A N 1
ATOM 920 C CA . ASN A 1 130 ? 47.077 4.467 21.395 1.000 20.720 107 ASN A CA 1
ATOM 921 C C . ASN A 1 130 ? 46.199 4.727 22.623 1.000 22.154 107 ASN A C 1
ATOM 922 O O . ASN A 1 130 ? 46.695 4.897 23.699 1.000 22.538 107 ASN A O 1
ATOM 927 N N . SER A 1 131 ? 44.878 4.669 22.489 1.000 21.554 108 SER A N 1
ATOM 928 C CA A SER A 1 131 ? 43.989 5.100 23.558 0.500 23.484 108 SER A CA 1
ATOM 929 C CA B SER A 1 131 ? 43.950 5.058 23.535 0.500 22.741 108 SER A CA 1
ATOM 930 C C . SER A 1 131 ? 44.082 4.201 24.794 1.000 23.292 108 SER A C 1
ATOM 931 O O . SER A 1 131 ? 43.858 4.685 25.906 1.000 23.725 108 SER A O 1
ATOM 936 N N . ARG A 1 132 ? 44.410 2.914 24.633 1.000 23.234 109 ARG A N 1
ATOM 937 C CA . ARG A 1 132 ? 44.589 1.994 25.765 1.000 25.417 109 ARG A CA 1
ATOM 938 C C . ARG A 1 132 ? 45.879 2.317 26.503 1.000 21.225 109 ARG A C 1
ATOM 939 O O . ARG A 1 132 ? 45.999 2.004 27.688 1.000 26.121 109 ARG A O 1
ATOM 947 N N . PHE A 1 133 ? 46.815 2.919 25.770 1.000 19.588 110 PHE A N 1
ATOM 948 C CA . PHE A 1 133 ? 47.906 3.684 26.340 1.000 20.385 110 PHE A CA 1
ATOM 949 C C . PHE A 1 133 ? 49.038 2.835 26.903 1.000 20.087 110 PHE A C 1
ATOM 950 O O . PHE A 1 133 ? 50.002 3.415 27.419 1.000 19.789 110 PHE A O 1
ATOM 958 N N . LEU A 1 134 ? 49.022 1.514 26.688 1.000 19.984 111 LEU A N 1
ATOM 959 C CA . LEU A 1 134 ? 50.056 0.647 27.246 1.000 20.786 111 LEU A CA 1
ATOM 960 C C . LEU A 1 134 ? 51.231 0.409 26.304 1.000 20.844 111 LEU A C 1
ATOM 961 O O . LEU A 1 134 ? 52.130 -0.338 26.668 1.000 20.634 111 LEU A O 1
ATOM 966 N N . GLY A 1 135 ? 51.210 0.992 25.127 1.000 16.831 112 GLY A N 1
ATOM 967 C CA . GLY A 1 135 ? 52.196 0.690 24.123 1.000 19.400 112 GLY A CA 1
ATOM 968 C C . GLY A 1 135 ? 51.604 -0.231 23.065 1.000 19.361 112 GLY A C 1
ATOM 969 O O . GLY A 1 135 ? 50.415 -0.535 23.080 1.000 21.340 112 GLY A O 1
ATOM 970 N N . CYS A 1 136 ? 52.469 -0.706 22.201 1.000 22.622 113 CYS A N 1
ATOM 971 C CA . CYS A 1 136 ? 52.093 -1.609 21.131 1.000 20.768 113 CYS A CA 1
ATOM 972 C C . CYS A 1 136 ? 52.217 -3.055 21.618 1.000 23.517 113 CYS A C 1
ATOM 973 O O . CYS A 1 136 ? 53.250 -3.446 22.140 1.000 21.133 113 CYS A O 1
ATOM 976 N N . MET A 1 137 ? 51.112 -3.803 21.489 1.000 17.057 114 MET A N 1
ATOM 977 C CA . MET A 1 137 ? 51.072 -5.162 21.938 1.000 21.623 114 MET A CA 1
ATOM 978 C C . MET A 1 137 ? 51.136 -6.146 20.770 1.000 23.584 114 MET A C 1
ATOM 979 O O . MET A 1 137 ? 50.807 -7.325 20.936 1.000 25.013 114 MET A O 1
ATOM 984 N N . GLN A 1 138 ? 51.681 -5.694 19.617 1.000 22.374 115 GLN A N 1
ATOM 985 C CA . GLN A 1 138 ? 51.917 -6.538 18.457 1.000 23.453 115 GLN A CA 1
ATOM 986 C C . GLN A 1 138 ? 53.407 -6.888 18.428 1.000 21.854 115 GLN A C 1
ATOM 987 O O . GLN A 1 138 ? 54.226 -6.015 18.271 1.000 21.727 115 GLN A O 1
ATOM 993 N N . ALA A 1 139 ? 53.731 -8.167 18.551 1.000 22.764 116 ALA A N 1
ATOM 994 C CA . ALA A 1 139 ? 55.091 -8.670 18.673 1.000 23.990 116 ALA A CA 1
ATOM 995 C C . ALA A 1 139 ? 55.977 -8.164 17.534 1.000 24.911 116 ALA A C 1
ATOM 996 O O . ALA A 1 139 ? 55.706 -8.487 16.396 1.000 23.703 116 ALA A O 1
ATOM 998 N N . ASN A 1 140 ? 57.050 -7.441 17.850 1.000 21.788 117 ASN A N 1
ATOM 999 C CA . ASN A 1 140 ? 58.092 -7.068 16.889 1.000 24.811 117 ASN A CA 1
ATOM 1000 C C . ASN A 1 140 ? 57.586 -6.077 15.839 1.000 24.141 117 ASN A C 1
ATOM 1001 O O . ASN A 1 140 ? 58.283 -5.905 14.840 1.000 24.431 117 ASN A O 1
ATOM 1006 N N . HIS A 1 141 ? 56.504 -5.319 16.118 1.000 22.889 118 HIS A N 1
ATOM 1007 C CA . HIS A 1 141 ? 55.939 -4.344 15.181 1.000 24.432 118 HIS A CA 1
ATOM 1008 C C . HIS A 1 141 ? 56.823 -3.109 15.134 1.000 28.705 118 HIS A C 1
ATOM 1009 O O . HIS A 1 141 ? 57.157 -2.573 16.208 1.000 31.008 118 HIS A O 1
ATOM 1016 N N . ASP A 1 142 ? 57.024 -2.561 13.935 1.000 27.366 119 ASP A N 1
ATOM 1017 C CA A ASP A 1 142 ? 57.886 -1.467 13.555 0.500 28.291 119 ASP A CA 1
ATOM 1018 C CA B ASP A 1 142 ? 57.998 -1.457 13.866 0.500 30.157 119 ASP A CA 1
ATOM 1019 C C . ASP A 1 142 ? 57.314 -0.082 13.855 1.000 30.808 119 ASP A C 1
ATOM 1020 O O . ASP A 1 142 ? 57.769 0.873 13.247 1.000 35.458 119 ASP A O 1
ATOM 1029 N N . CYS A 1 143 ? 56.339 0.094 14.748 1.000 27.052 120 CYS A N 1
ATOM 1030 C CA . CYS A 1 143 ? 55.773 1.402 14.990 1.000 22.134 120 CYS A CA 1
ATOM 1031 C C . CYS A 1 143 ? 56.556 2.100 16.094 1.000 24.049 120 CYS A C 1
ATOM 1032 O O . CYS A 1 143 ? 57.309 1.478 16.853 1.000 25.044 120 CYS A O 1
ATOM 1035 N N . ILE A 1 144 ? 56.316 3.405 16.207 1.000 23.094 121 ILE A N 1
ATOM 1036 C CA . ILE A 1 144 ? 57.084 4.219 17.136 1.000 25.132 121 ILE A CA 1
ATOM 1037 C C . ILE A 1 144 ? 56.742 3.845 18.579 1.000 21.738 121 ILE A C 1
ATOM 1038 O O . ILE A 1 144 ? 57.631 3.879 19.447 1.000 19.115 121 ILE A O 1
ATOM 1043 N N . ASP A 1 145 ? 55.465 3.567 18.822 1.000 17.847 122 ASP A N 1
ATOM 1044 C CA . ASP A 1 145 ? 54.971 3.193 20.144 1.000 19.412 122 ASP A CA 1
ATOM 1045 C C . ASP A 1 145 ? 55.732 1.957 20.656 1.000 20.018 122 ASP A C 1
ATOM 1046 O O . ASP A 1 145 ? 56.178 1.912 21.818 1.000 16.750 122 ASP A O 1
ATOM 1051 N N . ASN A 1 146 ? 55.861 0.942 19.784 1.000 19.150 123 ASN A N 1
ATOM 1052 C CA . ASN A 1 146 ? 56.595 -0.279 20.099 1.000 17.647 123 ASN A CA 1
ATOM 1053 C C . ASN A 1 146 ? 58.068 -0.002 20.394 1.000 18.939 123 ASN A C 1
ATOM 1054 O O . ASN A 1 146 ? 58.587 -0.459 21.414 1.000 16.256 123 ASN A O 1
ATOM 1059 N N . ILE A 1 147 ? 58.723 0.727 19.509 1.000 21.354 124 ILE A N 1
ATOM 1060 C CA . ILE A 1 147 ? 60.129 1.032 19.660 1.000 23.575 124 ILE A CA 1
ATOM 1061 C C . ILE A 1 147 ? 60.439 1.810 20.935 1.000 19.358 124 ILE A C 1
ATOM 1062 O O . ILE A 1 147 ? 61.411 1.489 21.612 1.000 20.441 124 ILE A O 1
ATOM 1067 N N . ILE A 1 148 ? 59.642 2.843 21.258 1.000 17.984 125 ILE A N 1
ATOM 1068 C CA . ILE A 1 148 ? 59.860 3.649 22.446 1.000 18.586 125 ILE A CA 1
ATOM 1069 C C . ILE A 1 148 ? 59.696 2.776 23.712 1.000 17.177 125 ILE A C 1
ATOM 1070 O O . ILE A 1 148 ? 60.571 2.774 24.608 1.000 15.449 125 ILE A O 1
ATOM 1075 N N . HIS A 1 149 ? 58.569 2.069 23.812 1.000 16.289 126 HIS A N 1
ATOM 1076 C CA . HIS A 1 149 ? 58.317 1.195 24.940 1.000 17.036 126 HIS A CA 1
ATOM 1077 C C . HIS A 1 149 ? 59.431 0.149 25.145 1.000 16.346 126 HIS A C 1
ATOM 1078 O O . HIS A 1 149 ? 59.902 -0.069 26.269 1.000 17.555 126 HIS A O 1
ATOM 1085 N N . THR A 1 150 ? 59.921 -0.442 24.066 1.000 15.873 127 THR A N 1
ATOM 1086 C CA . THR A 1 150 ? 60.858 -1.547 24.123 1.000 17.908 127 THR A CA 1
ATOM 1087 C C . THR A 1 150 ? 62.215 -1.040 24.613 1.000 20.046 127 THR A C 1
ATOM 1088 O O . THR A 1 150 ? 62.847 -1.673 25.407 1.000 17.666 127 THR A O 1
ATOM 1092 N N . LYS A 1 151 ? 62.666 0.109 24.123 1.000 17.519 128 LYS A N 1
ATOM 1093 C CA . LYS A 1 151 ? 63.973 0.642 24.485 1.000 19.189 128 LYS A CA 1
ATOM 1094 C C . LYS A 1 151 ? 63.909 1.308 25.851 1.000 18.205 128 LYS A C 1
ATOM 1095 O O . LYS A 1 151 ? 64.926 1.325 26.573 1.000 17.401 128 LYS A O 1
ATOM 1101 N N . ALA A 1 152 ? 62.734 1.848 26.222 1.000 17.891 129 ALA A N 1
ATOM 1102 C CA . ALA A 1 152 ? 62.642 2.571 27.489 1.000 19.504 129 ALA A CA 1
ATOM 1103 C C . ALA A 1 152 ? 62.593 1.596 28.671 1.000 19.632 129 ALA A C 1
ATOM 1104 O O . ALA A 1 152 ? 63.282 1.811 29.682 1.000 19.836 129 ALA A O 1
ATOM 1106 N N . GLY A 1 153 ? 61.844 0.490 28.504 1.000 17.080 130 GLY A N 1
ATOM 1107 C CA . GLY A 1 153 ? 61.663 -0.465 29.562 1.000 17.085 130 GLY A CA 1
ATOM 1108 C C . GLY A 1 153 ? 60.194 -0.634 29.946 1.000 18.586 130 GLY A C 1
ATOM 1109 O O . GLY A 1 153 ? 59.360 0.217 29.711 1.000 16.657 130 GLY A O 1
ATOM 1110 N N . VAL A 1 154 ? 59.913 -1.753 30.618 1.000 16.089 131 VAL A N 1
ATOM 1111 C CA . VAL A 1 154 ? 58.561 -2.122 31.042 1.000 14.327 131 VAL A CA 1
ATOM 1112 C C . VAL A 1 154 ? 57.959 -1.082 31.988 1.000 14.906 131 VAL A C 1
ATOM 1113 O O . VAL A 1 154 ? 56.719 -0.941 32.098 1.000 15.127 131 VAL A O 1
ATOM 1117 N N . GLN A 1 155 ? 58.820 -0.330 32.689 1.000 15.470 132 GLN A N 1
ATOM 1118 C CA . GLN A 1 155 ? 58.335 0.669 33.644 1.000 17.357 132 GLN A CA 1
ATOM 1119 C C . GLN A 1 155 ? 57.396 1.696 32.968 1.000 15.560 132 GLN A C 1
ATOM 1120 O O . GLN A 1 155 ? 56.465 2.201 33.608 1.000 15.628 132 GLN A O 1
ATOM 1126 N N . VAL A 1 156 ? 57.588 1.933 31.679 1.000 15.478 133 VAL A N 1
ATOM 1127 C CA . VAL A 1 156 ? 56.725 2.879 30.946 1.000 17.685 133 VAL A CA 1
ATOM 1128 C C . VAL A 1 156 ? 55.317 2.339 30.781 1.000 16.357 133 VAL A C 1
ATOM 1129 O O . VAL A 1 156 ? 54.350 3.050 31.108 1.000 18.853 133 VAL A O 1
ATOM 1133 N N . ARG A 1 157 ? 55.210 1.061 30.390 1.000 15.257 134 ARG A N 1
ATOM 1134 C CA . ARG A 1 157 ? 53.896 0.450 30.304 1.000 15.982 134 ARG A CA 1
ATOM 1135 C C . ARG A 1 157 ? 53.214 0.440 31.675 1.000 17.024 134 ARG A C 1
ATOM 1136 O O . ARG A 1 157 ? 52.011 0.688 31.801 1.000 16.497 134 ARG A O 1
ATOM 1144 N N . LEU A 1 158 ? 53.938 0.146 32.729 1.000 17.228 135 LEU A N 1
ATOM 1145 C CA . LEU A 1 158 ? 53.320 0.096 34.069 1.000 18.251 135 LEU A CA 1
ATOM 1146 C C . LEU A 1 158 ? 52.855 1.496 34.541 1.000 21.194 135 LEU A C 1
ATOM 1147 O O . LEU A 1 158 ? 51.748 1.639 35.152 1.000 19.501 135 LEU A O 1
ATOM 1152 N N . ASP A 1 159 ? 53.686 2.521 34.289 1.000 19.393 136 ASP A N 1
ATOM 1153 C CA . ASP A 1 159 ? 53.326 3.902 34.593 1.000 19.463 136 ASP A CA 1
ATOM 1154 C C . ASP A 1 159 ? 52.087 4.319 33.794 1.000 21.918 136 ASP A C 1
ATOM 1155 O O . ASP A 1 159 ? 51.132 4.908 34.335 1.000 20.396 136 ASP A O 1
ATOM 1160 N N . CYS A 1 160 ? 52.054 3.966 32.498 1.000 20.243 137 CYS A N 1
ATOM 1161 C CA . CYS A 1 160 ? 50.885 4.248 31.674 1.000 23.823 137 CYS A CA 1
ATOM 1162 C C . CYS A 1 160 ? 49.614 3.590 32.233 1.000 21.638 137 CYS A C 1
ATOM 1163 O O . CYS A 1 160 ? 48.535 4.209 32.285 1.000 23.333 137 CYS A O 1
ATOM 1166 N N . ALA A 1 161 ? 49.703 2.323 32.581 1.000 20.145 138 ALA A N 1
ATOM 1167 C CA . ALA A 1 161 ? 48.592 1.598 33.148 1.000 21.042 138 ALA A CA 1
ATOM 1168 C C . ALA A 1 161 ? 48.019 2.296 34.387 1.000 23.421 138 ALA A C 1
ATOM 1169 O O . ALA A 1 161 ? 46.797 2.291 34.599 1.000 22.980 138 ALA A O 1
ATOM 1171 N N . GLU A 1 162 ? 48.902 2.781 35.259 1.000 22.326 139 GLU A N 1
ATOM 1172 C CA . GLU A 1 162 ? 48.518 3.509 36.450 1.000 26.371 139 GLU A CA 1
ATOM 1173 C C . GLU A 1 162 ? 47.809 4.826 36.089 1.000 29.208 139 GLU A C 1
ATOM 1174 O O . GLU A 1 162 ? 46.780 5.168 36.697 1.000 26.888 139 GLU A O 1
ATOM 1180 N N . ILE A 1 163 ? 48.284 5.532 35.050 1.000 23.967 140 ILE A N 1
ATOM 1181 C CA . ILE A 1 163 ? 47.597 6.730 34.588 1.000 24.924 140 ILE A CA 1
ATOM 1182 C C . ILE A 1 163 ? 46.161 6.390 34.170 1.000 27.997 140 ILE A C 1
ATOM 1183 O O . ILE A 1 163 ? 45.207 7.113 34.502 1.000 33.389 140 ILE A O 1
ATOM 1188 N N . ILE A 1 164 ? 45.965 5.278 33.481 1.000 26.236 141 ILE A N 1
ATOM 1189 C CA . ILE A 1 164 ? 44.646 4.936 32.976 1.000 28.955 141 ILE A CA 1
ATOM 1190 C C . ILE A 1 164 ? 43.737 4.462 34.110 1.000 38.208 141 ILE A C 1
ATOM 1191 O O . ILE A 1 164 ? 42.521 4.749 34.100 1.000 31.335 141 ILE A O 1
ATOM 1196 N N . ARG A 1 165 ? 44.321 3.698 35.057 1.000 33.251 142 ARG A N 1
ATOM 1197 C CA . ARG A 1 165 ? 43.603 3.224 36.234 1.000 35.800 142 ARG A CA 1
ATOM 1198 C C . ARG A 1 165 ? 43.099 4.417 37.052 1.000 38.946 142 ARG A C 1
ATOM 1199 O O . ARG A 1 165 ? 41.949 4.445 37.481 1.000 41.919 142 ARG A O 1
ATOM 1207 N N . GLN A 1 166 ? 43.959 5.404 37.277 1.000 37.163 143 GLN A N 1
ATOM 1208 C CA . GLN A 1 166 ? 43.566 6.559 38.066 1.000 47.230 143 GLN A CA 1
ATOM 1209 C C . GLN A 1 166 ? 42.525 7.426 37.345 1.000 54.309 143 GLN A C 1
ATOM 1210 O O . GLN A 1 166 ? 41.676 8.016 38.000 1.000 53.393 143 GLN A O 1
ATOM 1216 N N . GLN A 1 167 ? 42.493 7.459 36.010 1.000 46.151 144 GLN A N 1
ATOM 1217 C CA . GLN A 1 167 ? 41.506 8.304 35.360 1.000 42.669 144 GLN A CA 1
ATOM 1218 C C . GLN A 1 167 ? 40.228 7.526 35.003 1.000 44.316 144 GLN A C 1
ATOM 1219 O O . GLN A 1 167 ? 39.212 8.119 34.714 1.000 46.175 144 GLN A O 1
ATOM 1225 N N . GLY A 1 168 ? 40.210 6.206 35.083 1.000 39.416 145 GLY A N 1
ATOM 1226 C CA . GLY A 1 168 ? 38.955 5.481 35.002 1.000 43.819 145 GLY A CA 1
ATOM 1227 C C . GLY A 1 168 ? 38.475 5.320 33.562 1.000 47.769 145 GLY A C 1
ATOM 1228 O O . GLY A 1 168 ? 37.358 4.879 33.330 1.000 45.308 145 GLY A O 1
ATOM 1229 N N . ARG A 1 169 ? 39.335 5.648 32.594 1.000 41.407 146 ARG A N 1
ATOM 1230 C CA . ARG A 1 169 ? 38.949 5.619 31.206 1.000 38.691 146 ARG A CA 1
ATOM 1231 C C . ARG A 1 169 ? 40.194 5.620 30.311 1.000 33.759 146 ARG A C 1
ATOM 1232 O O . ARG A 1 169 ? 41.230 6.137 30.701 1.000 32.396 146 ARG A O 1
ATOM 1240 N N . ASN A 1 170 ? 40.033 5.116 29.078 1.000 33.823 147 ASN A N 1
ATOM 1241 C CA . ASN A 1 170 ? 41.047 5.197 28.037 1.000 33.988 147 ASN A CA 1
ATOM 1242 C C . ASN A 1 170 ? 41.336 6.665 27.716 1.000 31.827 147 ASN A C 1
ATOM 1243 O O . ASN A 1 170 ? 40.559 7.571 28.040 1.000 29.837 147 ASN A O 1
ATOM 1248 N N . GLU A 1 171 ? 42.469 6.889 27.078 1.000 26.795 148 GLU A N 1
ATOM 1249 C CA . GLU A 1 171 ? 42.955 8.232 26.812 1.000 26.347 148 GLU A CA 1
ATOM 1250 C C . GLU A 1 171 ? 42.316 8.742 25.543 1.000 26.984 148 GLU A C 1
ATOM 1251 O O . GLU A 1 171 ? 42.267 8.032 24.543 1.000 30.973 148 GLU A O 1
ATOM 1257 N N . GLY A 1 172 ? 41.846 10.003 25.596 1.000 28.168 149 GLY A N 1
ATOM 1258 C CA . GLY A 1 172 ? 41.212 10.617 24.450 1.000 28.096 149 GLY A CA 1
ATOM 1259 C C . GLY A 1 172 ? 42.254 11.173 23.494 1.000 26.141 149 GLY A C 1
ATOM 1260 O O . GLY A 1 172 ? 43.430 11.258 23.814 1.000 24.699 149 GLY A O 1
ATOM 1261 N N . VAL A 1 173 ? 41.820 11.596 22.319 1.000 23.171 150 VAL A N 1
ATOM 1262 C CA . VAL A 1 173 ? 42.749 12.081 21.292 1.000 25.570 150 VAL A CA 1
ATOM 1263 C C . VAL A 1 173 ? 43.139 13.533 21.569 1.000 25.736 150 VAL A C 1
ATOM 1264 O O . VAL A 1 173 ? 42.352 14.291 22.122 1.000 24.132 150 VAL A O 1
ATOM 1268 N N . GLY A 1 174 ? 44.391 13.906 21.273 1.000 23.111 151 GLY A N 1
ATOM 1269 C CA . GLY A 1 174 ? 44.756 15.312 21.299 1.000 26.825 151 GLY A CA 1
ATOM 1270 C C . GLY A 1 174 ? 45.212 15.814 22.670 1.000 26.953 151 GLY A C 1
ATOM 1271 O O . GLY A 1 174 ? 45.233 17.012 22.868 1.000 27.995 151 GLY A O 1
ATOM 1272 N N . LYS A 1 175 ? 45.620 14.883 23.561 1.000 25.959 152 LYS A N 1
ATOM 1273 C CA . LYS A 1 175 ? 46.074 15.203 24.896 1.000 24.474 152 LYS A CA 1
ATOM 1274 C C . LYS A 1 175 ? 47.551 14.865 25.041 1.000 23.193 152 LYS A C 1
ATOM 1275 O O . LYS A 1 175 ? 48.202 14.464 24.075 1.000 25.540 152 LYS A O 1
ATOM 1281 N N . ALA A 1 176 ? 48.100 15.129 26.227 1.000 20.863 153 ALA A N 1
ATOM 1282 C CA . ALA A 1 176 ? 49.486 14.825 26.493 1.000 22.701 153 ALA A CA 1
ATOM 1283 C C . ALA A 1 176 ? 49.605 14.396 27.967 1.000 23.167 153 ALA A C 1
ATOM 1284 O O . ALA A 1 176 ? 49.080 15.081 28.861 1.000 25.974 153 ALA A O 1
ATOM 1286 N N . LYS A 1 177 ? 50.328 13.289 28.182 1.000 20.342 154 LYS A N 1
ATOM 1287 C CA . LYS A 1 177 ? 50.723 12.802 29.489 1.000 21.035 154 LYS A CA 1
ATOM 1288 C C . LYS A 1 177 ? 52.210 12.475 29.470 1.000 21.267 154 LYS A C 1
ATOM 1289 O O . LYS A 1 177 ? 52.724 11.904 28.499 1.000 20.724 154 LYS A O 1
ATOM 1295 N N . LYS A 1 178 ? 52.859 12.782 30.587 1.000 21.039 155 LYS A N 1
ATOM 1296 C CA . LYS A 1 178 ? 54.293 12.640 30.681 1.000 24.375 155 LYS A CA 1
ATOM 1297 C C . LYS A 1 178 ? 54.619 11.464 31.583 1.000 25.132 155 LYS A C 1
ATOM 1298 O O . LYS A 1 178 ? 54.008 11.320 32.634 1.000 22.618 155 LYS A O 1
ATOM 1304 N N . THR A 1 179 ? 55.624 10.667 31.182 1.000 21.407 156 THR A N 1
ATOM 1305 C CA . THR A 1 179 ? 56.211 9.679 32.051 1.000 18.898 156 THR A CA 1
ATOM 1306 C C . THR A 1 179 ? 57.713 9.882 32.000 1.000 21.685 156 THR A C 1
ATOM 1307 O O . THR A 1 179 ? 58.225 10.561 31.084 1.000 20.447 156 THR A O 1
ATOM 1311 N N . ARG A 1 180 ? 58.432 9.252 32.950 1.000 19.603 157 ARG A N 1
ATOM 1312 C CA . ARG A 1 180 ? 59.889 9.192 32.816 1.000 20.511 157 ARG A CA 1
ATOM 1313 C C . ARG A 1 180 ? 60.284 8.400 31.565 1.000 18.507 157 ARG A C 1
ATOM 1314 O O . ARG A 1 180 ? 59.495 7.575 31.076 1.000 17.727 157 ARG A O 1
ATOM 1322 N N . GLY A 1 181 ? 61.526 8.619 31.106 1.000 18.050 158 GLY A N 1
ATOM 1323 C CA . GLY A 1 181 ? 62.093 7.978 29.927 1.000 19.042 158 GLY A CA 1
ATOM 1324 C C . GLY A 1 181 ? 62.860 6.701 30.323 1.000 20.105 158 GLY A C 1
ATOM 1325 O O . GLY A 1 181 ? 63.263 5.963 29.458 1.000 17.704 158 GLY A O 1
ATOM 1326 N N . TYR A 1 182 ? 63.148 6.516 31.635 1.000 18.433 159 TYR A N 1
ATOM 1327 C CA . TYR A 1 182 ? 63.867 5.341 32.171 1.000 20.531 159 TYR A CA 1
ATOM 1328 C C . TYR A 1 182 ? 65.188 5.103 31.408 1.000 21.571 159 TYR A C 1
ATOM 1329 O O . TYR A 1 182 ? 66.097 5.922 31.475 1.000 22.320 159 TYR A O 1
ATOM 1338 N N . ASN A 1 183 ? 65.305 3.993 30.667 1.000 18.712 160 ASN A N 1
ATOM 1339 C CA . ASN A 1 183 ? 66.559 3.633 30.031 1.000 18.200 160 ASN A CA 1
ATOM 1340 C C . ASN A 1 183 ? 66.896 4.477 28.796 1.000 18.445 160 ASN A C 1
ATOM 1341 O O . ASN A 1 183 ? 68.001 4.350 28.261 1.000 22.519 160 ASN A O 1
ATOM 1346 N N . LEU A 1 184 ? 65.976 5.304 28.312 1.000 17.620 161 LEU A N 1
ATOM 1347 C CA . LEU A 1 184 ? 66.277 6.159 27.155 1.000 18.280 161 LEU A CA 1
ATOM 1348 C C . LEU A 1 184 ? 67.234 7.271 27.586 1.000 18.137 161 LEU A C 1
ATOM 1349 O O . LEU A 1 184 ? 67.229 7.729 28.701 1.000 19.438 161 LEU A O 1
ATOM 1354 N N . PRO A 1 185 ? 68.042 7.815 26.701 1.000 22.611 162 PRO A N 1
ATOM 1355 C CA . PRO A 1 185 ? 68.737 9.073 26.964 1.000 24.913 162 PRO A CA 1
ATOM 1356 C C . PRO A 1 185 ? 67.852 10.304 27.131 1.000 25.872 162 PRO A C 1
ATOM 1357 O O . PRO A 1 185 ? 68.319 11.315 27.626 1.000 30.723 162 PRO A O 1
ATOM 1361 N N . ALA A 1 186 ? 66.581 10.221 26.697 1.000 22.859 163 ALA A N 1
ATOM 1362 C CA . ALA A 1 186 ? 65.569 11.240 26.956 1.000 23.708 163 ALA A CA 1
ATOM 1363 C C . ALA A 1 186 ? 65.111 11.180 28.411 1.000 25.699 163 ALA A C 1
ATOM 1364 O O . ALA A 1 186 ? 64.901 10.106 28.951 1.000 25.995 163 ALA A O 1
ATOM 1366 N N . LYS A 1 187 ? 64.999 12.339 29.082 1.000 21.010 164 LYS A N 1
ATOM 1367 C CA . LYS A 1 187 ? 64.559 12.356 30.461 1.000 23.205 164 LYS A CA 1
ATOM 1368 C C . LYS A 1 187 ? 63.115 11.906 30.601 1.000 21.335 164 LYS A C 1
ATOM 1369 O O . LYS A 1 187 ? 62.771 11.284 31.605 1.000 17.955 164 LYS A O 1
ATOM 1375 N N . TYR A 1 188 ? 62.275 12.302 29.634 1.000 19.657 165 TYR A N 1
ATOM 1376 C CA . TYR A 1 188 ? 60.837 12.129 29.707 1.000 20.617 165 TYR A CA 1
ATOM 1377 C C . TYR A 1 188 ? 60.297 11.651 28.345 1.000 19.316 165 TYR A C 1
ATOM 1378 O O . TYR A 1 188 ? 60.846 11.935 27.282 1.000 15.604 165 TYR A O 1
ATOM 1387 N N . ILE A 1 189 ? 59.136 10.988 28.412 1.000 17.550 166 ILE A N 1
ATOM 1388 C CA . ILE A 1 189 ? 58.329 10.674 27.238 1.000 18.141 166 ILE A CA 1
ATOM 1389 C C . ILE A 1 189 ? 56.964 11.325 27.427 1.000 18.191 166 ILE A C 1
ATOM 1390 O O . ILE A 1 189 ? 56.362 11.196 28.487 1.000 18.889 166 ILE A O 1
ATOM 1395 N N . ILE A 1 190 ? 56.566 12.097 26.444 1.000 16.292 167 ILE A N 1
ATOM 1396 C CA . ILE A 1 190 ? 55.265 12.698 26.410 1.000 20.322 167 ILE A CA 1
ATOM 1397 C C . ILE A 1 190 ? 54.419 11.856 25.444 1.000 18.582 167 ILE A C 1
ATOM 1398 O O . ILE A 1 190 ? 54.781 11.708 24.273 1.000 18.565 167 ILE A O 1
ATOM 1403 N N . HIS A 1 191 ? 53.324 11.335 25.969 1.000 18.692 168 HIS A N 1
ATOM 1404 C CA . HIS A 1 191 ? 52.461 10.426 25.228 1.000 19.421 168 HIS A CA 1
ATOM 1405 C C . HIS A 1 191 ? 51.212 11.178 24.743 1.000 18.831 168 HIS A C 1
ATOM 1406 O O . HIS A 1 191 ? 50.472 11.800 25.541 1.000 19.341 168 HIS A O 1
ATOM 1413 N N . THR A 1 192 ? 50.943 11.070 23.442 1.000 16.714 169 THR A N 1
ATOM 1414 C CA . THR A 1 192 ? 49.773 11.705 22.837 1.000 18.348 169 THR A CA 1
ATOM 1415 C C . THR A 1 192 ? 49.106 10.705 21.923 1.000 19.146 169 THR A C 1
ATOM 1416 O O . THR A 1 192 ? 49.801 9.934 21.249 1.000 20.982 169 THR A O 1
ATOM 1420 N N . VAL A 1 193 ? 47.762 10.747 21.853 1.000 20.095 170 VAL A N 1
ATOM 1421 C CA . VAL A 1 193 ? 47.044 9.859 20.956 1.000 21.144 170 VAL A CA 1
ATOM 1422 C C . VAL A 1 193 ? 46.523 10.695 19.762 1.000 24.185 170 VAL A C 1
ATOM 1423 O O . VAL A 1 193 ? 45.733 11.620 19.964 1.000 19.094 170 VAL A O 1
ATOM 1427 N N . GLY A 1 194 ? 47.036 10.431 18.570 1.000 21.136 171 GLY A N 1
ATOM 1428 C CA . GLY A 1 194 ? 46.639 11.150 17.375 1.000 24.461 171 GLY A CA 1
ATOM 1429 C C . GLY A 1 194 ? 45.349 10.610 16.765 1.000 25.134 171 GLY A C 1
ATOM 1430 O O . GLY A 1 194 ? 44.887 9.536 17.139 1.000 27.867 171 GLY A O 1
ATOM 1431 N N . PRO A 1 195 ? 44.705 11.359 15.845 1.000 28.829 172 PRO A N 1
ATOM 1432 C CA . PRO A 1 195 ? 43.449 10.939 15.253 1.000 31.829 172 PRO A CA 1
ATOM 1433 C C . PRO A 1 195 ? 43.686 9.753 14.317 1.000 35.816 172 PRO A C 1
ATOM 1434 O O . PRO A 1 195 ? 44.696 9.714 13.612 1.000 38.161 172 PRO A O 1
ATOM 1438 N N . GLN A 1 196 ? 42.694 8.870 14.264 1.000 34.586 173 GLN A N 1
ATOM 1439 C CA . GLN A 1 196 ? 42.653 7.804 13.256 1.000 41.951 173 GLN A CA 1
ATOM 1440 C C . GLN A 1 196 ? 41.863 8.245 12.031 1.000 39.872 173 GLN A C 1
ATOM 1441 O O . GLN A 1 196 ? 40.728 8.725 12.136 1.000 38.278 173 GLN A O 1
ATOM 1447 N N . ILE A 1 197 ? 42.513 8.160 10.862 1.000 42.291 174 ILE A N 1
ATOM 1448 C CA . ILE A 1 197 ? 41.888 8.574 9.625 1.000 51.504 174 ILE A CA 1
ATOM 1449 C C . ILE A 1 197 ? 41.398 7.320 8.886 1.000 55.844 174 ILE A C 1
ATOM 1450 O O . ILE A 1 197 ? 42.182 6.420 8.607 1.000 59.258 174 ILE A O 1
ATOM 1455 N N . ARG A 1 198 ? 40.113 7.257 8.553 1.000 66.005 175 ARG A N 1
ATOM 1456 C CA . ARG A 1 198 ? 39.664 6.185 7.680 1.000 77.480 175 ARG A CA 1
ATOM 1457 C C . ARG A 1 198 ? 39.364 6.698 6.272 1.000 91.215 175 ARG A C 1
ATOM 1458 O O . ARG A 1 198 ? 39.671 6.009 5.296 1.000 96.016 175 ARG A O 1
ATOM 1466 N N . ARG A 1 199 ? 38.817 7.918 6.166 1.000 92.071 176 ARG A N 1
ATOM 1467 C CA . ARG A 1 199 ? 38.226 8.365 4.914 1.000 88.056 176 ARG A CA 1
ATOM 1468 C C . ARG A 1 199 ? 38.783 9.722 4.517 1.000 73.318 176 ARG A C 1
ATOM 1469 O O . ARG A 1 199 ? 39.161 10.514 5.370 1.000 70.593 176 ARG A O 1
ATOM 1477 N N . LEU A 1 200 ? 38.865 9.932 3.202 1.000 65.169 177 LEU A N 1
ATOM 1478 C CA . LEU A 1 200 ? 39.525 11.077 2.611 1.000 60.648 177 LEU A CA 1
ATOM 1479 C C . LEU A 1 200 ? 38.483 11.945 1.913 1.000 60.345 177 LEU A C 1
ATOM 1480 O O . LEU A 1 200 ? 37.428 11.460 1.537 1.000 65.634 177 LEU A O 1
ATOM 1485 N N . PRO A 1 201 ? 38.710 13.265 1.776 1.000 55.735 178 PRO A N 1
ATOM 1486 C CA . PRO A 1 201 ? 39.851 13.927 2.413 1.000 55.631 178 PRO A CA 1
ATOM 1487 C C . PRO A 1 201 ? 39.723 14.052 3.941 1.000 56.103 178 PRO A C 1
ATOM 1488 O O . PRO A 1 201 ? 38.660 13.864 4.522 1.000 49.418 178 PRO A O 1
ATOM 1492 N N . VAL A 1 202 ? 40.817 14.409 4.613 1.000 52.194 179 VAL A N 1
ATOM 1493 C CA . VAL A 1 202 ? 40.783 14.544 6.061 1.000 46.823 179 VAL A CA 1
ATOM 1494 C C . VAL A 1 202 ? 39.779 15.614 6.515 1.000 45.970 179 VAL A C 1
ATOM 1495 O O . VAL A 1 202 ? 39.799 16.753 6.049 1.000 47.085 179 VAL A O 1
ATOM 1499 N N . SER A 1 203 ? 38.931 15.265 7.491 1.000 42.431 180 SER A N 1
ATOM 1500 C CA . SER A 1 203 ? 37.942 16.220 7.966 1.000 41.847 180 SER A CA 1
ATOM 1501 C C . SER A 1 203 ? 38.653 17.337 8.719 1.000 45.887 180 SER A C 1
ATOM 1502 O O . SER A 1 203 ? 39.756 17.150 9.295 1.000 36.081 180 SER A O 1
ATOM 1505 N N . LYS A 1 204 ? 37.946 18.470 8.797 1.000 45.623 181 LYS A N 1
ATOM 1506 C CA . LYS A 1 204 ? 38.458 19.594 9.543 1.000 47.434 181 LYS A CA 1
ATOM 1507 C C . LYS A 1 204 ? 38.631 19.170 11.013 1.000 44.947 181 LYS A C 1
ATOM 1508 O O . LYS A 1 204 ? 39.656 19.492 11.629 1.000 40.429 181 LYS A O 1
ATOM 1514 N N . MET A 1 205 ? 37.655 18.421 11.556 1.000 39.922 182 MET A N 1
ATOM 1515 C CA . MET A 1 205 ? 37.756 17.908 12.910 1.000 39.961 182 MET A CA 1
ATOM 1516 C C . MET A 1 205 ? 39.075 17.144 13.097 1.000 36.283 182 MET A C 1
ATOM 1517 O O . MET A 1 205 ? 39.777 17.355 14.085 1.000 31.783 182 MET A O 1
ATOM 1522 N N . ASN A 1 206 ? 39.448 16.261 12.158 1.000 34.456 183 ASN A N 1
ATOM 1523 C CA . ASN A 1 206 ? 40.645 15.451 12.349 1.000 33.148 183 ASN A CA 1
ATOM 1524 C C . ASN A 1 206 ? 41.904 16.294 12.223 1.000 32.832 183 ASN A C 1
ATOM 1525 O O . ASN A 1 206 ? 42.887 16.008 12.900 1.000 28.728 183 ASN A O 1
ATOM 1530 N N . GLN A 1 207 ? 41.883 17.276 11.316 1.000 35.342 184 GLN A N 1
ATOM 1531 C CA . GLN A 1 207 ? 42.978 18.232 11.181 1.000 36.141 184 GLN A CA 1
ATOM 1532 C C . GLN A 1 207 ? 43.177 19.008 12.474 1.000 34.084 184 GLN A C 1
ATOM 1533 O O . GLN A 1 207 ? 44.321 19.218 12.899 1.000 36.570 184 GLN A O 1
ATOM 1539 N N . ASP A 1 208 ? 42.067 19.474 13.062 1.000 30.463 185 ASP A N 1
ATOM 1540 C CA . ASP A 1 208 ? 42.154 20.206 14.312 1.000 30.940 185 ASP A CA 1
ATOM 1541 C C . ASP A 1 208 ? 42.701 19.303 15.429 1.000 28.828 185 ASP A C 1
ATOM 1542 O O . ASP A 1 208 ? 43.439 19.781 16.305 1.000 26.804 185 ASP A O 1
ATOM 1547 N N . LEU A 1 209 ? 42.275 18.032 15.467 1.000 26.951 186 LEU A N 1
ATOM 1548 C CA . LEU A 1 209 ? 42.724 17.120 16.503 1.000 24.962 186 LEU A CA 1
ATOM 1549 C C . LEU A 1 209 ? 44.236 16.856 16.423 1.000 26.896 186 LEU A C 1
ATOM 1550 O O . LEU A 1 209 ? 44.907 16.787 17.468 1.000 23.865 186 LEU A O 1
ATOM 1555 N N . LEU A 1 210 ? 44.786 16.710 15.205 1.000 26.333 187 LEU A N 1
ATOM 1556 C CA . LEU A 1 210 ? 46.224 16.520 15.073 1.000 26.990 187 LEU A CA 1
ATOM 1557 C C . LEU A 1 210 ? 46.985 17.755 15.570 1.000 27.664 187 LEU A C 1
ATOM 1558 O O . LEU A 1 210 ? 48.022 17.616 16.270 1.000 26.062 187 LEU A O 1
ATOM 1563 N N . ALA A 1 211 ? 46.517 18.970 15.190 1.000 25.390 188 ALA A N 1
ATOM 1564 C CA . ALA A 1 211 ? 47.074 20.192 15.735 1.000 25.463 188 ALA A CA 1
ATOM 1565 C C . ALA A 1 211 ? 47.088 20.150 17.261 1.000 25.439 188 ALA A C 1
ATOM 1566 O O . ALA A 1 211 ? 48.079 20.535 17.875 1.000 25.970 188 ALA A O 1
ATOM 1568 N N . LYS A 1 212 ? 45.962 19.771 17.856 1.000 26.482 189 LYS A N 1
ATOM 1569 C CA . LYS A 1 212 ? 45.833 19.700 19.305 1.000 29.362 189 LYS A CA 1
ATOM 1570 C C . LYS A 1 212 ? 46.869 18.763 19.896 1.000 25.086 189 LYS A C 1
ATOM 1571 O O . LYS A 1 212 ? 47.341 19.065 20.994 1.000 22.660 189 LYS A O 1
ATOM 1577 N N . CYS A 1 213 ? 47.206 17.657 19.219 1.000 23.396 190 CYS A N 1
ATOM 1578 C CA . CYS A 1 213 ? 48.278 16.796 19.758 1.000 23.693 190 CYS A CA 1
ATOM 1579 C C . CYS A 1 213 ? 49.574 17.590 19.958 1.000 22.343 190 CYS A C 1
ATOM 1580 O O . CYS A 1 213 ? 50.193 17.501 21.006 1.000 20.608 190 CYS A O 1
ATOM 1583 N N . TYR A 1 214 ? 50.018 18.317 18.937 1.000 23.367 191 TYR A N 1
ATOM 1584 C CA . TYR A 1 214 ? 51.223 19.115 19.020 1.000 22.941 191 TYR A CA 1
ATOM 1585 C C . TYR A 1 214 ? 51.132 20.197 20.105 1.000 22.591 191 TYR A C 1
ATOM 1586 O O . TYR A 1 214 ? 52.054 20.367 20.885 1.000 20.884 191 TYR A O 1
ATOM 1595 N N . LEU A 1 215 ? 50.018 20.926 20.157 1.000 25.153 192 LEU A N 1
ATOM 1596 C CA A LEU A 1 215 ? 49.834 22.006 21.114 0.500 25.811 192 LEU A CA 1
ATOM 1597 C CA B LEU A 1 215 ? 49.854 22.001 21.111 0.500 25.792 192 LEU A CA 1
ATOM 1598 C C . LEU A 1 215 ? 49.871 21.452 22.535 1.000 24.162 192 LEU A C 1
ATOM 1599 O O . LEU A 1 215 ? 50.470 22.038 23.432 1.000 23.264 192 LEU A O 1
ATOM 1608 N N . SER A 1 216 ? 49.144 20.351 22.751 1.000 24.078 193 SER A N 1
ATOM 1609 C CA . SER A 1 216 ? 49.109 19.727 24.062 1.000 24.053 193 SER A CA 1
ATOM 1610 C C . SER A 1 216 ? 50.518 19.377 24.510 1.000 22.231 193 SER A C 1
ATOM 1611 O O . SER A 1 216 ? 50.884 19.606 25.670 1.000 22.181 193 SER A O 1
ATOM 1614 N N . CYS A 1 217 ? 51.294 18.796 23.588 1.000 19.268 194 CYS A N 1
ATOM 1615 C CA . CYS A 1 217 ? 52.650 18.383 23.960 1.000 20.485 194 CYS A CA 1
ATOM 1616 C C . CYS A 1 217 ? 53.537 19.593 24.277 1.000 21.136 194 CYS A C 1
ATOM 1617 O O . CYS A 1 217 ? 54.347 19.525 25.193 1.000 21.116 194 CYS A O 1
ATOM 1620 N N . LEU A 1 218 ? 53.448 20.657 23.460 1.000 21.567 195 LEU A N 1
ATOM 1621 C CA . LEU A 1 218 ? 54.202 21.901 23.697 1.000 21.681 195 LEU A CA 1
ATOM 1622 C C . LEU A 1 218 ? 53.864 22.544 25.030 1.000 22.557 195 LEU A C 1
ATOM 1623 O O . LEU A 1 218 ? 54.752 22.896 25.795 1.000 22.070 195 LEU A O 1
ATOM 1628 N N . LYS A 1 219 ? 52.571 22.674 25.284 1.000 23.916 196 LYS A N 1
ATOM 1629 C CA . LYS A 1 219 ? 52.073 23.238 26.541 1.000 25.020 196 LYS A CA 1
ATOM 1630 C C . LYS A 1 219 ? 52.582 22.418 27.718 1.000 25.200 196 LYS A C 1
ATOM 1631 O O . LYS A 1 219 ? 53.051 23.003 28.710 1.000 27.385 196 LYS A O 1
ATOM 1637 N N . LEU A 1 220 ? 52.558 21.073 27.612 1.000 22.095 197 LEU A N 1
ATOM 1638 C CA . LEU A 1 220 ? 52.982 20.280 28.764 1.000 22.509 197 LEU A CA 1
ATOM 1639 C C . LEU A 1 220 ? 54.476 20.424 29.004 1.000 20.918 197 LEU A C 1
ATOM 1640 O O . LEU A 1 220 ? 54.916 20.516 30.145 1.000 23.071 197 LEU A O 1
ATOM 1645 N N . ALA A 1 221 ? 55.282 20.400 27.935 1.000 23.371 198 ALA A N 1
ATOM 1646 C CA . ALA A 1 221 ? 56.707 20.647 28.055 1.000 21.376 198 ALA A CA 1
ATOM 1647 C C . ALA A 1 221 ? 56.993 22.030 28.694 1.000 22.972 198 ALA A C 1
ATOM 1648 O O . ALA A 1 221 ? 57.811 22.148 29.605 1.000 24.968 198 ALA A O 1
ATOM 1650 N N . ASP A 1 222 ? 56.290 23.079 28.297 1.000 22.920 199 ASP A N 1
ATOM 1651 C CA . ASP A 1 222 ? 56.539 24.380 28.927 1.000 26.067 199 ASP A CA 1
ATOM 1652 C C . ASP A 1 222 ? 55.990 24.417 30.364 1.000 28.510 199 ASP A C 1
ATOM 1653 O O . ASP A 1 222 ? 56.585 25.000 31.260 1.000 29.604 199 ASP A O 1
ATOM 1658 N N . GLN A 1 223 ? 54.906 23.701 30.634 1.000 27.877 200 GLN A N 1
ATOM 1659 C CA . GLN A 1 223 ? 54.346 23.639 31.966 1.000 30.701 200 GLN A CA 1
ATOM 1660 C C . GLN A 1 223 ? 55.386 23.100 32.944 1.000 31.689 200 GLN A C 1
ATOM 1661 O O . GLN A 1 223 ? 55.427 23.526 34.094 1.000 29.489 200 GLN A O 1
ATOM 1667 N N . HIS A 1 224 ? 56.211 22.150 32.478 1.000 26.390 201 HIS A N 1
ATOM 1668 C CA . HIS A 1 224 ? 57.234 21.529 33.279 1.000 27.392 201 HIS A CA 1
ATOM 1669 C C . HIS A 1 224 ? 58.603 22.193 33.084 1.000 27.146 201 HIS A C 1
ATOM 1670 O O . HIS A 1 224 ? 59.571 21.604 33.479 1.000 30.589 201 HIS A O 1
ATOM 1677 N N . SER A 1 225 ? 58.725 23.324 32.365 1.000 27.225 202 SER A N 1
ATOM 1678 C CA . SER A 1 225 ? 60.001 24.016 32.242 1.000 29.364 202 SER A CA 1
ATOM 1679 C C . SER A 1 225 ? 61.085 23.156 31.591 1.000 28.219 202 SER A C 1
ATOM 1680 O O . SER A 1 225 ? 62.255 23.371 31.835 1.000 28.746 202 SER A O 1
ATOM 1683 N N . LEU A 1 226 ? 60.703 22.284 30.670 1.000 26.702 203 LEU A N 1
ATOM 1684 C CA . LEU A 1 226 ? 61.659 21.568 29.852 1.000 25.530 203 LEU A CA 1
ATOM 1685 C C . LEU A 1 226 ? 62.341 22.517 28.862 1.000 24.812 203 LEU A C 1
ATOM 1686 O O . LEU A 1 226 ? 61.774 23.510 28.454 1.000 25.785 203 LEU A O 1
ATOM 1691 N N . ASN A 1 227 ? 63.587 22.204 28.490 1.000 23.926 204 ASN A N 1
ATOM 1692 C CA . ASN A 1 227 ? 64.362 23.001 27.560 1.000 25.010 204 ASN A CA 1
ATOM 1693 C C . ASN A 1 227 ? 64.182 22.545 26.116 1.000 25.451 204 ASN A C 1
ATOM 1694 O O . ASN A 1 227 ? 64.392 23.345 25.215 1.000 26.050 204 ASN A O 1
ATOM 1699 N N . HIS A 1 228 ? 63.728 21.304 25.885 1.000 22.483 205 HIS A N 1
ATOM 1700 C CA . HIS A 1 228 ? 63.657 20.758 24.531 1.000 22.166 205 HIS A CA 1
ATOM 1701 C C . HIS A 1 228 ? 62.679 19.571 24.418 1.000 22.781 205 HIS A C 1
ATOM 1702 O O . HIS A 1 228 ? 62.517 18.829 25.387 1.000 20.132 205 HIS A O 1
ATOM 1709 N N . VAL A 1 229 ? 62.100 19.377 23.221 1.000 20.479 206 VAL A N 1
ATOM 1710 C CA . VAL A 1 229 ? 61.154 18.299 22.937 1.000 20.690 206 VAL A CA 1
ATOM 1711 C C . VAL A 1 229 ? 61.299 17.857 21.477 1.000 19.823 206 VAL A C 1
ATOM 1712 O O .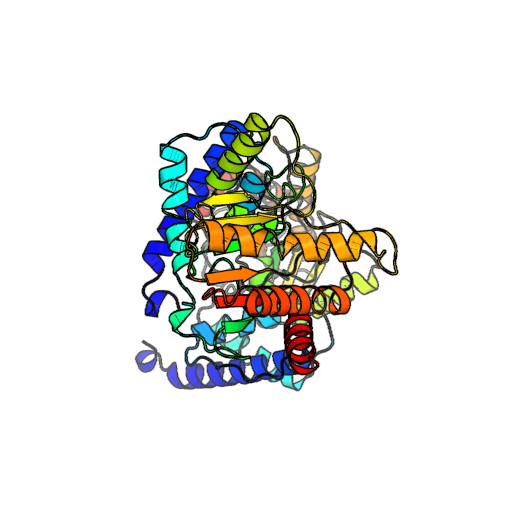 VAL A 1 229 ? 61.533 18.685 20.587 1.000 24.318 206 VAL A O 1
ATOM 1716 N N . ALA A 1 230 ? 61.330 16.528 21.248 1.000 19.824 207 ALA A N 1
ATOM 1717 C CA . ALA A 1 230 ? 61.421 15.945 19.928 1.000 19.133 207 ALA A CA 1
ATOM 1718 C C . ALA A 1 230 ? 60.100 15.264 19.601 1.000 21.372 207 ALA A C 1
ATOM 1719 O O . ALA A 1 230 ? 59.611 14.412 20.316 1.000 19.895 207 ALA A O 1
ATOM 1721 N N . PHE A 1 231 ? 59.529 15.647 18.464 1.000 24.219 208 PHE A N 1
ATOM 1722 C CA . PHE A 1 231 ? 58.359 14.997 17.909 1.000 25.850 208 PHE A CA 1
ATOM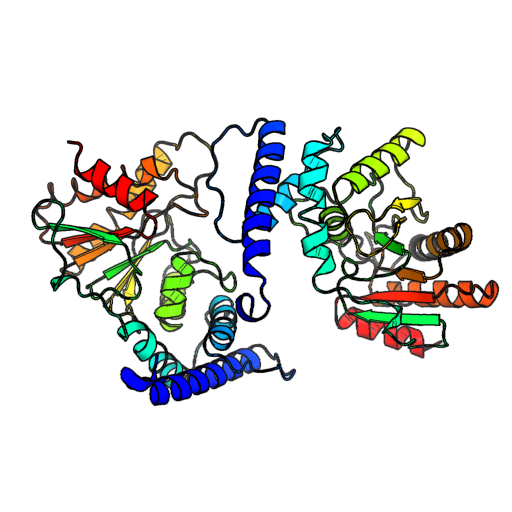 1723 C C . PHE A 1 231 ? 58.758 13.947 16.878 1.000 27.493 208 PHE A C 1
ATOM 1724 O O . PHE A 1 231 ? 59.704 14.114 16.115 1.000 26.963 208 PHE A O 1
ATOM 1732 N N . CYS A 1 232 ? 58.035 12.835 16.913 1.000 32.652 209 CYS A N 1
ATOM 1733 C CA . CYS A 1 232 ? 57.915 11.888 15.814 1.000 32.665 209 CYS A CA 1
ATOM 1734 C C . CYS A 1 232 ? 56.756 12.364 14.934 1.000 38.084 209 CYS A C 1
ATOM 1735 O O . CYS A 1 232 ? 56.036 13.324 15.243 1.000 44.555 209 CYS A O 1
ATOM 1738 N N . CYS A 1 233 ? 56.499 11.617 13.887 1.000 36.256 210 CYS A N 1
ATOM 1739 C CA . CYS A 1 233 ? 55.514 11.956 12.875 1.000 47.122 210 CYS A CA 1
ATOM 1740 C C . CYS A 1 233 ? 54.115 11.430 13.250 1.000 54.699 210 CYS A C 1
ATOM 1741 O O . CYS A 1 233 ? 53.660 10.451 12.656 1.000 58.270 210 CYS A O 1
ATOM 1744 N N . ILE A 1 234 ? 53.403 12.131 14.166 1.000 44.316 211 ILE A N 1
ATOM 1745 C CA . ILE A 1 234 ? 52.148 11.667 14.756 1.000 39.941 211 ILE A CA 1
ATOM 1746 C C . ILE A 1 234 ? 51.108 11.389 13.652 1.000 40.521 211 ILE A C 1
ATOM 1747 O O . ILE A 1 234 ? 51.036 12.114 12.658 1.000 44.683 211 ILE A O 1
ATOM 1752 N N . SER A 1 235 ? 50.353 10.280 13.826 1.000 44.712 212 SER A N 1
ATOM 1753 C CA . SER A 1 235 ? 49.206 9.856 13.017 1.000 46.625 212 SER A CA 1
ATOM 1754 C C . SER A 1 235 ? 49.580 9.392 11.602 1.000 54.187 212 SER A C 1
ATOM 1755 O O . SER A 1 235 ? 48.661 9.025 10.839 1.000 51.424 212 SER A O 1
ATOM 1758 N N . THR A 1 236 ? 50.898 9.315 11.296 1.000 56.866 213 THR A N 1
ATOM 1759 C CA . THR A 1 236 ? 51.388 8.547 10.149 1.000 69.941 213 THR A CA 1
ATOM 1760 C C . THR A 1 236 ? 51.459 7.047 10.511 1.000 64.109 213 THR A C 1
ATOM 1761 O O . THR A 1 236 ? 51.189 6.642 11.645 1.000 57.562 213 THR A O 1
ATOM 1765 N N . GLY A 1 237 ? 51.748 6.203 9.521 1.000 69.632 214 GLY A N 1
ATOM 1766 C CA . GLY A 1 237 ? 51.724 4.765 9.746 1.000 73.207 214 GLY A CA 1
ATOM 1767 C C . GLY A 1 237 ? 50.312 4.191 9.600 1.000 69.043 214 GLY A C 1
ATOM 1768 O O . GLY A 1 237 ? 49.686 4.331 8.559 1.000 80.495 214 GLY A O 1
ATOM 1769 N N . VAL A 1 238 ? 49.820 3.557 10.666 1.000 76.521 215 VAL A N 1
ATOM 1770 C CA . VAL A 1 238 ? 48.554 2.829 10.677 1.000 86.163 215 VAL A CA 1
ATOM 1771 C C . VAL A 1 238 ? 47.363 3.795 10.798 1.000 80.482 215 VAL A C 1
ATOM 1772 O O . VAL A 1 238 ? 46.315 3.580 10.177 1.000 64.034 215 VAL A O 1
ATOM 1776 N N . PHE A 1 239 ? 47.507 4.872 11.591 1.000 78.996 216 PHE A N 1
ATOM 1777 C CA . PHE A 1 239 ? 46.454 5.885 11.690 1.000 82.661 216 PHE A CA 1
ATOM 1778 C C . PHE A 1 239 ? 46.312 6.612 10.345 1.000 82.987 216 PHE A C 1
ATOM 1779 O O . PHE A 1 239 ? 45.238 7.153 10.042 1.000 83.621 216 PHE A O 1
ATOM 1787 N N . ALA A 1 240 ? 47.424 6.646 9.579 1.000 67.440 217 ALA A N 1
ATOM 1788 C CA . ALA A 1 240 ? 47.419 6.825 8.137 1.000 61.347 217 ALA A CA 1
ATOM 1789 C C . ALA A 1 240 ? 46.935 8.221 7.757 1.000 54.659 217 ALA A C 1
ATOM 1790 O O . ALA A 1 240 ? 46.304 8.410 6.722 1.000 47.742 217 ALA A O 1
ATOM 1792 N N . PHE A 1 241 ? 47.246 9.218 8.589 1.000 46.045 218 PHE A N 1
ATOM 1793 C CA . PHE A 1 241 ? 47.113 10.606 8.167 1.000 43.127 218 PHE A CA 1
ATOM 1794 C C . PHE A 1 241 ? 48.030 10.835 6.967 1.000 42.176 218 PHE A C 1
ATOM 1795 O O . PHE A 1 241 ? 49.212 10.516 7.044 1.000 48.056 218 PHE A O 1
ATOM 1803 N N . PRO A 1 242 ? 47.556 11.362 5.822 1.000 47.678 219 PRO A N 1
ATOM 1804 C CA . PRO A 1 242 ? 48.455 11.700 4.710 1.000 49.217 219 PRO A CA 1
ATOM 1805 C C . PRO A 1 242 ? 49.684 12.492 5.161 1.000 53.395 219 PRO A C 1
ATOM 1806 O O . PRO A 1 242 ? 49.566 13.452 5.924 1.000 49.699 219 PRO A O 1
ATOM 1810 N N . GLN A 1 243 ? 50.853 12.075 4.651 1.000 54.953 220 GLN A N 1
ATOM 1811 C CA . GLN A 1 243 ? 52.168 12.507 5.106 1.000 55.039 220 GLN A CA 1
ATOM 1812 C C . GLN A 1 243 ? 52.393 14.014 4.958 1.000 52.042 220 GLN A C 1
ATOM 1813 O O . GLN A 1 243 ? 52.924 14.696 5.847 1.000 45.186 220 GLN A O 1
ATOM 1819 N N . ASP A 1 244 ? 52.052 14.510 3.771 1.000 47.074 221 ASP A N 1
ATOM 1820 C CA . ASP A 1 244 ? 52.360 15.881 3.408 1.000 48.502 221 ASP A CA 1
ATOM 1821 C C . ASP A 1 244 ? 51.451 16.756 4.254 1.000 48.098 221 ASP A C 1
ATOM 1822 O O . ASP A 1 244 ? 51.875 17.794 4.763 1.000 47.591 221 ASP A O 1
ATOM 1827 N N . GLU A 1 245 ? 50.227 16.272 4.497 1.000 43.232 222 GLU A N 1
ATOM 1828 C CA . GLU A 1 245 ? 49.298 17.081 5.260 1.000 46.788 222 GLU A CA 1
ATOM 1829 C C . GLU A 1 245 ? 49.733 17.126 6.722 1.000 38.452 222 GLU A C 1
ATOM 1830 O O . GLU A 1 245 ? 49.633 18.168 7.344 1.000 35.438 222 GLU A O 1
ATOM 1836 N N . ALA A 1 246 ? 50.190 15.999 7.254 1.000 41.181 223 ALA A N 1
ATOM 1837 C CA . ALA A 1 246 ? 50.629 15.929 8.644 1.000 41.646 223 ALA A CA 1
ATOM 1838 C C . ALA A 1 246 ? 51.824 16.853 8.907 1.000 42.604 223 ALA A C 1
ATOM 1839 O O . ALA A 1 246 ? 51.844 17.593 9.894 1.000 42.136 223 ALA A O 1
ATOM 1841 N N . ALA A 1 247 ? 52.823 16.775 8.022 1.000 42.056 224 ALA A N 1
ATOM 1842 C CA . ALA A 1 247 ? 54.021 17.576 8.128 1.000 39.720 224 ALA A CA 1
ATOM 1843 C C . ALA A 1 247 ? 53.632 19.040 8.217 1.000 40.390 224 ALA A C 1
ATOM 1844 O O . ALA A 1 247 ? 54.136 19.755 9.090 1.000 40.055 224 ALA A O 1
ATOM 1846 N N . GLU A 1 248 ? 52.685 19.454 7.361 1.000 39.347 225 GLU A N 1
ATOM 1847 C CA A GLU A 1 248 ? 52.247 20.841 7.271 0.500 41.972 225 GLU A CA 1
ATOM 1848 C CA B GLU A 1 248 ? 52.304 20.858 7.297 0.500 41.711 225 GLU A CA 1
ATOM 1849 C C . GLU A 1 248 ? 51.583 21.275 8.579 1.000 38.450 225 GLU A C 1
ATOM 1850 O O . GLU A 1 248 ? 51.737 22.406 9.039 1.000 38.720 225 GLU A O 1
ATOM 1861 N N . ILE A 1 249 ? 50.768 20.390 9.159 1.000 35.245 226 ILE A N 1
ATOM 1862 C CA . ILE A 1 249 ? 50.099 20.730 10.411 1.000 36.324 226 ILE A CA 1
ATOM 1863 C C . ILE A 1 249 ? 51.154 20.823 11.532 1.000 34.128 226 ILE A C 1
ATOM 1864 O O . ILE A 1 249 ? 51.115 21.751 12.366 1.000 35.146 226 ILE A O 1
ATOM 1869 N N . ALA A 1 250 ? 52.118 19.899 11.503 1.000 36.063 227 ALA A N 1
ATOM 1870 C CA . ALA A 1 250 ? 53.139 19.821 12.546 1.000 35.777 227 ALA A CA 1
ATOM 1871 C C . ALA A 1 250 ? 53.930 21.125 12.620 1.000 32.269 227 ALA A C 1
ATOM 1872 O O . ALA A 1 250 ? 53.989 21.805 13.651 1.000 29.191 227 ALA A O 1
ATOM 1874 N N . VAL A 1 251 ? 54.475 21.498 11.463 1.000 35.463 228 VAL A N 1
ATOM 1875 C CA . VAL A 1 251 ? 55.261 22.709 11.336 1.000 36.849 228 VAL A CA 1
ATOM 1876 C C . VAL A 1 251 ? 54.434 23.946 11.663 1.000 35.768 228 VAL A C 1
ATOM 1877 O O . VAL A 1 251 ? 54.933 24.842 12.374 1.000 34.705 228 VAL A O 1
ATOM 1881 N N . ARG A 1 252 ? 53.219 24.049 11.096 1.000 31.410 229 ARG A N 1
ATOM 1882 C CA . ARG A 1 252 ? 52.442 25.261 11.310 1.000 31.931 229 ARG A CA 1
ATOM 1883 C C . ARG A 1 252 ? 52.098 25.431 12.790 1.000 31.825 229 ARG A C 1
ATOM 1884 O O . ARG A 1 252 ? 52.196 26.553 13.326 1.000 30.743 229 ARG A O 1
ATOM 1892 N N . THR A 1 253 ? 51.807 24.311 13.476 1.000 27.731 230 THR A N 1
ATOM 1893 C CA . THR A 1 253 ? 51.317 24.416 14.857 1.000 28.393 230 THR A CA 1
ATOM 1894 C C . THR A 1 253 ? 52.490 24.819 15.743 1.000 27.551 230 THR A C 1
ATOM 1895 O O . THR A 1 253 ? 52.374 25.651 16.645 1.000 28.664 230 THR A O 1
ATOM 1899 N N . VAL A 1 254 ? 53.639 24.201 15.487 1.000 30.664 231 VAL A N 1
ATOM 1900 C CA . VAL A 1 254 ? 54.841 24.472 16.255 1.000 27.477 231 VAL A CA 1
ATOM 1901 C C . VAL A 1 254 ? 55.248 25.944 16.090 1.000 27.321 231 VAL A C 1
ATOM 1902 O O . VAL A 1 254 ? 55.606 26.632 17.050 1.000 27.577 231 VAL A O 1
ATOM 1906 N N . GLU A 1 255 ? 55.358 26.402 14.858 1.000 30.837 232 GLU A N 1
ATOM 1907 C CA . GLU A 1 255 ? 55.856 27.756 14.632 1.000 33.056 232 GLU A CA 1
ATOM 1908 C C . GLU A 1 255 ? 54.877 28.759 15.209 1.000 33.016 232 GLU A C 1
ATOM 1909 O O . GLU A 1 255 ? 55.277 29.770 15.786 1.000 34.918 232 GLU A O 1
ATOM 1915 N N . SER A 1 256 ? 53.586 28.485 15.078 1.000 33.149 233 SER A N 1
ATOM 1916 C CA A SER A 1 256 ? 52.594 29.381 15.659 0.500 36.847 233 SER A CA 1
ATOM 1917 C CA B SER A 1 256 ? 52.588 29.381 15.660 0.500 36.510 233 SER A CA 1
ATOM 1918 C C . SER A 1 256 ? 52.732 29.480 17.184 1.000 35.292 233 SER A C 1
ATOM 1919 O O . SER A 1 256 ? 52.678 30.569 17.754 1.000 34.498 233 SER A O 1
ATOM 1924 N N . TYR A 1 257 ? 52.897 28.330 17.854 1.000 32.872 234 TYR A N 1
ATOM 1925 C CA . TYR A 1 257 ? 52.997 28.257 19.299 1.000 28.958 234 TYR A CA 1
ATOM 1926 C C . TYR A 1 257 ? 54.237 29.015 19.762 1.000 29.602 234 TYR A C 1
ATOM 1927 O O . TYR A 1 257 ? 54.159 29.755 20.728 1.000 30.602 234 TYR A O 1
ATOM 1936 N N . LEU A 1 258 ? 55.392 28.770 19.098 1.000 29.823 235 LEU A N 1
ATOM 1937 C CA . LEU A 1 258 ? 56.642 29.390 19.485 1.000 32.854 235 LEU A CA 1
ATOM 1938 C C . LEU A 1 258 ? 56.559 30.913 19.304 1.000 36.292 235 LEU A C 1
ATOM 1939 O O . LEU A 1 258 ? 57.038 31.639 20.164 1.000 37.540 235 LEU A O 1
ATOM 1944 N N . LYS A 1 259 ? 55.964 31.364 18.197 1.000 38.776 236 LYS A N 1
ATOM 1945 C CA . LYS A 1 259 ? 55.759 32.794 17.926 1.000 42.682 236 LYS A CA 1
ATOM 1946 C C . LYS A 1 259 ? 54.833 33.459 18.948 1.000 40.754 236 LYS A C 1
ATOM 1947 O O . LYS A 1 259 ? 55.190 34.462 19.548 1.000 37.830 236 LYS A O 1
ATOM 1953 N N . GLU A 1 260 ? 53.644 32.889 19.172 1.000 41.773 237 GLU A N 1
ATOM 1954 C CA . GLU A 1 260 ? 52.649 33.489 20.048 1.000 44.913 237 GLU A CA 1
ATOM 1955 C C . GLU A 1 260 ? 53.063 33.505 21.511 1.000 42.326 237 GLU A C 1
ATOM 1956 O O . GLU A 1 260 ? 52.607 34.372 22.226 1.000 46.054 237 GLU A O 1
ATOM 1962 N N . THR A 1 261 ? 53.879 32.567 21.991 1.000 37.039 238 THR A N 1
ATOM 1963 C CA . THR A 1 261 ? 54.144 32.481 23.421 1.000 35.514 238 THR A CA 1
ATOM 1964 C C . THR A 1 261 ? 55.550 32.956 23.756 1.000 37.806 238 THR A C 1
ATOM 1965 O O . THR A 1 261 ? 55.903 33.026 24.939 1.000 36.886 238 THR A O 1
ATOM 1969 N N . ASN A 1 262 ? 56.395 33.171 22.732 1.000 35.579 239 ASN A N 1
ATOM 1970 C CA A ASN A 1 262 ? 57.787 33.475 22.952 0.700 37.835 239 ASN A CA 1
ATOM 1971 C CA B ASN A 1 262 ? 57.800 33.471 22.936 0.300 36.606 239 ASN A CA 1
ATOM 1972 C C . ASN A 1 262 ? 58.442 32.421 23.839 1.000 37.479 239 ASN A C 1
ATOM 1973 O O . ASN A 1 262 ? 59.354 32.730 24.615 1.000 38.529 239 ASN A O 1
ATOM 1982 N N . SER A 1 263 ? 57.979 31.166 23.721 1.000 37.554 240 SER A N 1
ATOM 1983 C CA . SER A 1 263 ? 58.575 30.016 24.400 1.000 34.960 240 SER A CA 1
ATOM 1984 C C . SER A 1 263 ? 60.062 29.963 24.095 1.000 33.316 240 SER A C 1
ATOM 1985 O O . SER A 1 263 ? 60.422 30.227 22.964 1.000 35.005 240 SER A O 1
ATOM 1988 N N . THR A 1 264 ? 60.890 29.568 25.072 1.000 34.306 241 THR A N 1
ATOM 1989 C CA . THR A 1 264 ? 62.304 29.296 24.847 1.000 34.978 241 THR A CA 1
ATOM 1990 C C . THR A 1 264 ? 62.565 27.832 24.477 1.000 32.748 241 THR A C 1
ATOM 1991 O O . THR A 1 264 ? 63.713 27.401 24.332 1.000 28.887 241 THR A O 1
ATOM 1995 N N . LEU A 1 265 ? 61.496 27.045 24.293 1.000 31.821 242 LEU A N 1
ATOM 1996 C CA . LEU A 1 265 ? 61.631 25.626 24.003 1.000 30.667 242 LEU A CA 1
ATOM 1997 C C . LEU A 1 265 ? 62.357 25.446 22.682 1.000 28.360 242 LEU A C 1
ATOM 1998 O O . LEU A 1 265 ? 62.033 26.146 21.735 1.000 28.728 242 LEU A O 1
ATOM 2003 N N . LYS A 1 266 ? 63.290 24.497 22.604 1.000 27.683 243 LYS A N 1
ATOM 2004 C CA . LYS A 1 266 ? 63.824 24.068 21.317 1.000 27.514 243 LYS A CA 1
ATOM 2005 C C . LYS A 1 266 ? 63.082 22.816 20.852 1.000 27.726 243 LYS A C 1
ATOM 2006 O O . LYS A 1 266 ? 62.767 21.963 21.667 1.000 25.176 243 LYS A O 1
ATOM 2012 N N . VAL A 1 267 ? 62.688 22.782 19.576 1.000 26.304 244 VAL A N 1
ATOM 2013 C CA . VAL A 1 267 ? 61.807 21.739 19.078 1.000 24.897 244 VAL A CA 1
ATOM 2014 C C . VAL A 1 267 ? 62.503 20.992 17.943 1.000 23.323 244 VAL A C 1
ATOM 2015 O O . VAL A 1 267 ? 63.039 21.605 17.009 1.000 26.357 244 VAL A O 1
ATOM 2019 N N . VAL A 1 268 ? 62.575 19.663 18.083 1.000 21.287 245 VAL A N 1
ATOM 2020 C CA . VAL A 1 268 ? 63.180 18.789 17.102 1.000 24.280 245 VAL A CA 1
ATOM 2021 C C . VAL A 1 268 ? 62.106 17.980 16.370 1.000 26.400 245 VAL A C 1
ATOM 2022 O O . VAL A 1 268 ? 61.365 17.235 16.982 1.000 25.088 245 VAL A O 1
ATOM 2026 N N . PHE A 1 269 ? 62.079 18.085 15.038 1.000 25.960 246 PHE A N 1
ATOM 2027 C CA . PHE A 1 269 ? 61.287 17.166 14.231 1.000 28.465 246 PHE A CA 1
ATOM 2028 C C . PHE A 1 269 ? 62.186 15.985 13.871 1.000 29.215 246 PHE A C 1
ATOM 2029 O O . PHE A 1 269 ? 63.132 16.145 13.091 1.000 31.334 246 PHE A O 1
ATOM 2037 N N . ASN A 1 270 ? 61.984 14.847 14.545 1.000 29.121 247 ASN A N 1
ATOM 2038 C CA . ASN A 1 270 ? 62.688 13.607 14.264 1.000 31.606 247 ASN A CA 1
ATOM 2039 C C . ASN A 1 270 ? 61.982 12.927 13.095 1.000 38.407 247 ASN A C 1
ATOM 2040 O O . ASN A 1 270 ? 60.759 12.789 13.102 1.000 32.718 247 ASN A O 1
ATOM 2045 N N . VAL A 1 271 ? 62.783 12.533 12.096 1.000 38.854 248 VAL A N 1
ATOM 2046 C CA . VAL A 1 271 ? 62.321 11.788 10.937 1.000 43.896 248 VAL A CA 1
ATOM 2047 C C . VAL A 1 271 ? 63.217 10.561 10.782 1.000 49.611 248 VAL A C 1
ATOM 2048 O O . VAL A 1 271 ? 64.310 10.496 11.356 1.000 45.117 248 VAL A O 1
ATOM 2052 N N . PHE A 1 272 ? 62.729 9.560 10.046 1.000 59.492 249 PHE A N 1
ATOM 2053 C CA . PHE A 1 272 ? 63.543 8.387 9.750 1.000 64.437 249 PHE A CA 1
ATOM 2054 C C . PHE A 1 272 ? 63.810 8.301 8.250 1.000 62.913 249 PHE A C 1
ATOM 2055 O O . PHE A 1 272 ? 64.956 8.146 7.840 1.000 56.433 249 PHE A O 1
ATOM 2063 N N . THR A 1 273 ? 62.747 8.476 7.453 1.000 66.398 250 THR A N 1
ATOM 2064 C CA . THR A 1 273 ? 62.806 8.377 6.003 1.000 72.411 250 THR A CA 1
ATOM 2065 C C . THR A 1 273 ? 63.255 9.691 5.370 1.000 70.409 250 THR A C 1
ATOM 2066 O O . THR A 1 273 ? 63.014 10.780 5.883 1.000 62.666 250 THR A O 1
ATOM 2070 N N . ASP A 1 274 ? 63.829 9.554 4.170 1.000 74.098 251 ASP A N 1
ATOM 2071 C CA . ASP A 1 274 ? 64.272 10.673 3.361 1.000 62.982 251 ASP A CA 1
ATOM 2072 C C . ASP A 1 274 ? 63.061 11.419 2.813 1.000 59.932 251 ASP A C 1
ATOM 2073 O O . ASP A 1 274 ? 63.112 12.625 2.611 1.000 68.493 251 ASP A O 1
ATOM 2078 N N . LYS A 1 275 ? 61.948 10.717 2.629 1.000 57.246 252 LYS A N 1
ATOM 2079 C CA . LYS A 1 275 ? 60.736 11.363 2.168 1.000 57.040 252 LYS A CA 1
ATOM 2080 C C . LYS A 1 275 ? 60.279 12.386 3.210 1.000 60.673 252 LYS A C 1
ATOM 2081 O O . LYS A 1 275 ? 60.065 13.561 2.900 1.000 60.796 252 LYS A O 1
ATOM 2087 N N . ASP A 1 276 ? 60.136 11.923 4.463 1.000 73.144 253 ASP A N 1
ATOM 2088 C CA . ASP A 1 276 ? 59.742 12.789 5.571 1.000 70.736 253 ASP A CA 1
ATOM 2089 C C . ASP A 1 276 ? 60.756 13.924 5.734 1.000 53.391 253 ASP A C 1
ATOM 2090 O O . ASP A 1 276 ? 60.381 15.067 5.941 1.000 59.957 253 ASP A O 1
ATOM 2095 N N . LEU A 1 277 ? 62.043 13.600 5.640 1.000 47.635 254 LEU A N 1
ATOM 2096 C CA . LEU A 1 277 ? 63.087 14.587 5.852 1.000 49.434 254 LEU A CA 1
ATOM 2097 C C . LEU A 1 277 ? 62.913 15.743 4.876 1.000 47.790 254 LEU A C 1
ATOM 2098 O O . LEU A 1 277 ? 62.965 16.913 5.286 1.000 44.456 254 LEU A O 1
ATOM 2103 N N . GLN A 1 278 ? 62.640 15.416 3.602 1.000 54.159 255 GLN A N 1
ATOM 2104 C CA . GLN A 1 278 ? 62.427 16.444 2.591 1.000 51.210 255 GLN A CA 1
ATOM 2105 C C . GLN A 1 278 ? 61.132 17.198 2.852 1.000 51.493 255 GLN A C 1
ATOM 2106 O O . GLN A 1 278 ? 61.058 18.406 2.655 1.000 48.782 255 GLN A O 1
ATOM 2112 N N . LEU A 1 279 ? 60.087 16.480 3.273 1.000 54.856 256 LEU A N 1
ATOM 2113 C CA . LEU A 1 279 ? 58.808 17.123 3.548 1.000 53.939 256 LEU A CA 1
ATOM 2114 C C . LEU A 1 279 ? 58.992 18.211 4.616 1.000 48.296 256 LEU A C 1
ATOM 2115 O O . LEU A 1 279 ? 58.452 19.295 4.487 1.000 43.515 256 LEU A O 1
ATOM 2120 N N . TYR A 1 280 ? 59.739 17.891 5.695 1.000 50.918 257 TYR A N 1
ATOM 2121 C CA . TYR A 1 280 ? 59.942 18.817 6.810 1.000 46.671 257 TYR A CA 1
ATOM 2122 C C . TYR A 1 280 ? 60.772 20.035 6.400 1.000 44.519 257 TYR A C 1
ATOM 2123 O O . TYR A 1 280 ? 60.399 21.179 6.706 1.000 40.292 257 TYR A O 1
ATOM 2132 N N . LYS A 1 281 ? 61.855 19.818 5.644 1.000 49.303 258 LYS A N 1
ATOM 2133 C CA . LYS A 1 281 ? 62.650 20.955 5.172 1.000 49.045 258 LYS A CA 1
ATOM 2134 C C . LYS A 1 281 ? 61.805 21.875 4.302 1.000 47.622 258 LYS A C 1
ATOM 2135 O O . LYS A 1 281 ? 61.875 23.102 4.418 1.000 48.387 258 LYS A O 1
ATOM 2141 N N . GLU A 1 282 ? 60.998 21.286 3.418 1.000 50.579 259 GLU A N 1
ATOM 2142 C CA . GLU A 1 282 ? 60.214 22.103 2.499 1.000 60.046 259 GLU A CA 1
ATOM 2143 C C . GLU A 1 282 ? 59.200 22.931 3.279 1.000 59.340 259 GLU A C 1
ATOM 2144 O O . GLU A 1 282 ? 59.006 24.118 2.984 1.000 59.364 259 GLU A O 1
ATOM 2150 N N . ALA A 1 283 ? 58.568 22.311 4.293 1.000 50.390 260 ALA A N 1
ATOM 2151 C CA . ALA A 1 283 ? 57.556 23.025 5.059 1.000 49.874 260 ALA A CA 1
ATOM 2152 C C . ALA A 1 283 ? 58.188 24.200 5.803 1.000 45.256 260 ALA A C 1
ATOM 2153 O O . ALA A 1 283 ? 57.612 25.284 5.883 1.000 44.924 260 ALA A O 1
ATOM 2155 N N . LEU A 1 284 ? 59.391 23.977 6.343 1.000 44.732 261 LEU A N 1
ATOM 2156 C CA . LEU A 1 284 ? 60.063 25.038 7.082 1.000 45.845 261 LEU A CA 1
ATOM 2157 C C . LEU A 1 284 ? 60.609 26.123 6.142 1.000 46.970 261 LEU A C 1
ATOM 2158 O O . LEU A 1 284 ? 60.847 27.248 6.575 1.000 40.250 261 LEU A O 1
ATOM 2163 N N . ASN A 1 285 ? 60.720 25.850 4.847 1.000 56.722 262 ASN A N 1
ATOM 2164 C CA . ASN A 1 285 ? 61.066 26.921 3.910 1.000 64.565 262 ASN A CA 1
ATOM 2165 C C . ASN A 1 285 ? 59.907 27.824 3.481 1.000 74.738 262 ASN A C 1
ATOM 2166 O O . ASN A 1 285 ? 60.134 28.995 3.184 1.000 74.436 262 ASN A O 1
ATOM 2171 N N . ARG A 1 286 ? 58.681 27.290 3.373 1.000 86.353 263 ARG A N 1
ATOM 2172 C CA . ARG A 1 286 ? 57.587 28.050 2.787 1.000 95.795 263 ARG A CA 1
ATOM 2173 C C . ARG A 1 286 ? 56.964 28.957 3.852 1.000 106.017 263 ARG A C 1
ATOM 2174 O O . ARG A 1 286 ? 56.609 28.490 4.937 1.000 105.532 263 ARG A O 1
ATOM 2182 N N . ASP A 1 287 ? 56.825 30.254 3.533 1.000 99.635 264 ASP A N 1
ATOM 2183 C CA . ASP A 1 287 ? 56.277 31.226 4.471 1.000 85.171 264 ASP A CA 1
ATOM 2184 C C . ASP A 1 287 ? 54.910 31.718 3.969 1.000 86.057 264 ASP A C 1
ATOM 2185 O O . ASP A 1 287 ? 54.863 32.725 3.207 1.000 74.578 264 ASP A O 1
ATOM 2190 N N . ARG B 1 17 ? 68.401 -14.405 11.590 1.000 68.825 -6 ARG B N 1
ATOM 2191 C CA . ARG B 1 17 ? 67.799 -15.567 10.870 1.000 67.565 -6 ARG B CA 1
ATOM 2192 C C . ARG B 1 17 ? 68.017 -15.352 9.374 1.000 65.658 -6 ARG B C 1
ATOM 2193 O O . ARG B 1 17 ? 69.007 -15.893 8.858 1.000 55.634 -6 ARG B O 1
ATOM 2195 N N . GLY B 1 18 ? 67.194 -14.439 8.792 1.000 64.364 -5 GLY B N 1
ATOM 2196 C CA . GLY B 1 18 ? 67.024 -14.165 7.365 1.000 57.487 -5 GLY B CA 1
ATOM 2197 C C . GLY B 1 18 ? 68.302 -13.866 6.557 1.000 61.213 -5 GLY B C 1
ATOM 2198 O O . GLY B 1 18 ? 68.454 -14.323 5.423 1.000 71.704 -5 GLY B O 1
ATOM 2199 N N . SER B 1 19 ? 69.265 -13.137 7.112 1.000 54.785 -4 SER B N 1
ATOM 2200 C CA . SER B 1 19 ? 70.566 -12.982 6.463 1.000 54.354 -4 SER B CA 1
ATOM 2201 C C . SER B 1 19 ? 71.284 -14.343 6.332 1.000 55.688 -4 SER B C 1
ATOM 2202 O O . SER B 1 19 ? 71.749 -14.761 5.270 1.000 46.176 -4 SER B O 1
ATOM 2205 N N . HIS B 1 20 ? 71.448 -15.040 7.462 1.000 64.639 -3 HIS B N 1
ATOM 2206 C CA . HIS B 1 20 ? 72.194 -16.296 7.512 1.000 65.308 -3 HIS B CA 1
ATOM 2207 C C . HIS B 1 20 ? 71.536 -17.380 6.644 1.000 68.568 -3 HIS B C 1
ATOM 2208 O O . HIS B 1 20 ? 72.254 -18.212 6.107 1.000 73.921 -3 HIS B O 1
ATOM 2215 N N . MET B 1 21 ? 70.198 -17.329 6.477 1.000 54.180 -2 MET B N 1
ATOM 2216 C CA . MET B 1 21 ? 69.425 -18.262 5.673 1.000 62.617 -2 MET B CA 1
ATOM 2217 C C . MET B 1 21 ? 69.284 -17.773 4.226 1.000 55.929 -2 MET B C 1
ATOM 2218 O O . MET B 1 21 ? 68.654 -18.458 3.437 1.000 52.590 -2 MET B O 1
ATOM 2223 N N . ALA B 1 22 ? 69.791 -16.567 3.919 1.000 63.228 -1 ALA B N 1
ATOM 2224 C CA . ALA B 1 22 ? 69.766 -15.927 2.603 1.000 71.426 -1 ALA B CA 1
ATOM 2225 C C . ALA B 1 22 ? 68.370 -15.560 2.093 1.000 75.856 -1 ALA B C 1
ATOM 2226 O O . ALA B 1 22 ? 68.121 -15.678 0.891 1.000 72.064 -1 ALA B O 1
ATOM 2228 N N . SER B 1 23 ? 67.509 -15.020 2.972 1.000 78.399 0 SER B N 1
ATOM 2229 C CA . SER B 1 23 ? 66.089 -14.824 2.692 1.000 70.410 0 SER B CA 1
ATOM 2230 C C . SER B 1 23 ? 65.727 -13.398 2.247 1.000 54.878 0 SER B C 1
ATOM 2231 O O . SER B 1 23 ? 64.556 -13.096 1.991 1.000 41.091 0 SER B O 1
ATOM 2234 N N . MET B 1 24 ? 66.708 -12.503 2.152 1.000 53.318 1 MET B N 1
ATOM 2235 C CA . MET B 1 24 ? 66.401 -11.076 2.056 1.000 59.986 1 MET B CA 1
ATOM 2236 C C . MET B 1 24 ? 65.807 -10.719 0.683 1.000 55.178 1 MET B C 1
ATOM 2237 O O . MET B 1 24 ? 64.878 -9.905 0.602 1.000 46.587 1 MET B O 1
ATOM 2242 N N . GLU B 1 25 ? 66.378 -11.300 -0.386 1.000 53.712 2 GLU B N 1
ATOM 2243 C CA . GLU B 1 25 ? 66.010 -11.019 -1.770 1.000 51.829 2 GLU B CA 1
ATOM 2244 C C . GLU B 1 25 ? 64.523 -11.321 -1.955 1.000 49.865 2 GLU B C 1
ATOM 2245 O O . GLU B 1 25 ? 63.751 -10.517 -2.501 1.000 43.230 2 GLU B O 1
ATOM 2251 N N . THR B 1 26 ? 64.166 -12.519 -1.491 1.000 49.468 3 THR B N 1
ATOM 2252 C CA . THR B 1 26 ? 62.810 -13.025 -1.539 1.000 52.336 3 THR B CA 1
ATOM 2253 C C . THR B 1 26 ? 61.866 -12.152 -0.719 1.000 48.497 3 THR B C 1
ATOM 2254 O O . THR B 1 26 ? 60.748 -11.902 -1.154 1.000 40.517 3 THR B O 1
ATOM 2258 N N . LEU B 1 27 ? 62.288 -11.712 0.474 1.000 44.610 4 LEU B N 1
ATOM 2259 C CA . LEU B 1 27 ? 61.404 -10.883 1.279 1.000 40.017 4 LEU B CA 1
ATOM 2260 C C . LEU B 1 27 ? 61.059 -9.578 0.535 1.000 35.237 4 LEU B C 1
ATOM 2261 O O . LEU B 1 27 ? 59.898 -9.151 0.496 1.000 29.409 4 LEU B O 1
ATOM 2266 N N . LYS B 1 28 ? 62.065 -8.898 -0.012 1.000 29.535 5 LYS B N 1
ATOM 2267 C CA . LYS B 1 28 ? 61.822 -7.635 -0.699 1.000 29.814 5 LYS B CA 1
ATOM 2268 C C . LYS B 1 28 ? 60.904 -7.823 -1.912 1.000 30.499 5 LYS B C 1
ATOM 2269 O O . LYS B 1 28 ? 60.019 -6.999 -2.140 1.000 29.620 5 LYS B O 1
ATOM 2275 N N . SER B 1 29 ? 61.070 -8.947 -2.648 1.000 33.131 6 SER B N 1
ATOM 2276 C CA . SER B 1 29 ? 60.246 -9.224 -3.825 1.000 32.249 6 SER B CA 1
ATOM 2277 C C . SER B 1 29 ? 58.836 -9.564 -3.401 1.000 30.780 6 SER B C 1
ATOM 2278 O O . SER B 1 29 ? 57.890 -9.156 -4.062 1.000 28.344 6 SER B O 1
ATOM 2281 N N . ASN B 1 30 ? 58.672 -10.322 -2.315 1.000 29.303 7 ASN B N 1
ATOM 2282 C CA . ASN B 1 30 ? 57.316 -10.655 -1.901 1.000 28.604 7 ASN B CA 1
ATOM 2283 C C . ASN B 1 30 ? 56.569 -9.437 -1.400 1.000 26.635 7 ASN B C 1
ATOM 2284 O O . ASN B 1 30 ? 55.361 -9.339 -1.637 1.000 27.720 7 ASN B O 1
ATOM 2289 N N . LYS B 1 31 ? 57.252 -8.497 -0.724 1.000 26.671 8 LYS B N 1
ATOM 2290 C CA . LYS B 1 31 ? 56.653 -7.217 -0.368 1.000 25.971 8 LYS B CA 1
ATOM 2291 C C . LYS B 1 31 ? 56.145 -6.482 -1.595 1.000 25.189 8 LYS B C 1
ATOM 2292 O O . LYS B 1 31 ? 55.037 -5.975 -1.605 1.000 22.300 8 LYS B O 1
ATOM 2298 N N . ALA B 1 32 ? 56.941 -6.419 -2.646 1.000 27.556 9 ALA B N 1
ATOM 2299 C CA . ALA B 1 32 ? 56.544 -5.727 -3.872 1.000 25.037 9 ALA B CA 1
ATOM 2300 C C . ALA B 1 32 ? 55.364 -6.433 -4.557 1.000 23.098 9 ALA B C 1
ATOM 2301 O O . ALA B 1 32 ? 54.482 -5.775 -5.096 1.000 22.513 9 ALA B O 1
ATOM 2303 N N . ARG B 1 33 ? 55.286 -7.773 -4.470 1.000 23.532 10 ARG B N 1
ATOM 2304 C CA . ARG B 1 33 ? 54.179 -8.509 -5.071 1.000 19.929 10 ARG B CA 1
ATOM 2305 C C . ARG B 1 33 ? 52.911 -8.224 -4.285 1.000 21.889 10 ARG B C 1
ATOM 2306 O O . ARG B 1 33 ? 51.871 -8.036 -4.906 1.000 18.653 10 ARG B O 1
ATOM 2314 N N . LEU B 1 34 ? 52.995 -8.223 -2.929 1.000 19.624 11 LEU B N 1
ATOM 2315 C CA . LEU B 1 34 ? 51.842 -7.924 -2.108 1.000 19.219 11 LEU B CA 1
ATOM 2316 C C . LEU B 1 34 ? 51.284 -6.540 -2.452 1.000 21.159 11 LEU B C 1
ATOM 2317 O O . LEU B 1 34 ? 50.061 -6.376 -2.557 1.000 21.200 11 LEU B O 1
ATOM 2322 N N . GLU B 1 35 ? 52.159 -5.527 -2.568 1.000 21.807 12 GLU B N 1
ATOM 2323 C CA . GLU B 1 35 ? 51.691 -4.179 -2.867 1.000 24.910 12 GLU B CA 1
ATOM 2324 C C . GLU B 1 35 ? 50.969 -4.140 -4.214 1.000 22.067 12 GLU B C 1
ATOM 2325 O O . GLU B 1 35 ? 49.966 -3.445 -4.389 1.000 23.531 12 GLU B O 1
ATOM 2331 N N . TYR B 1 36 ? 51.519 -4.860 -5.187 1.000 23.275 13 TYR B N 1
ATOM 2332 C CA . TYR B 1 36 ? 50.903 -4.945 -6.510 1.000 24.269 13 TYR B CA 1
ATOM 2333 C C . TYR B 1 36 ? 49.490 -5.535 -6.379 1.000 22.417 13 TYR B C 1
ATOM 2334 O O . TYR B 1 36 ? 48.563 -5.064 -7.005 1.000 20.970 13 TYR B O 1
ATOM 2343 N N . LEU B 1 37 ? 49.359 -6.637 -5.646 1.000 19.895 14 LEU B N 1
ATOM 2344 C CA . LEU B 1 37 ? 48.109 -7.362 -5.513 1.000 20.043 14 LEU B CA 1
ATOM 2345 C C . LEU B 1 37 ? 47.105 -6.547 -4.733 1.000 18.799 14 LEU B C 1
ATOM 2346 O O . LEU B 1 37 ? 45.931 -6.450 -5.143 1.000 17.848 14 LEU B O 1
ATOM 2351 N N . ILE B 1 38 ? 47.572 -5.895 -3.669 1.000 19.199 15 ILE B N 1
ATOM 2352 C CA . ILE B 1 38 ? 46.717 -4.999 -2.901 1.000 20.794 15 ILE B CA 1
ATOM 2353 C C . ILE B 1 38 ? 46.165 -3.874 -3.778 1.000 21.953 15 ILE B C 1
ATOM 2354 O O . ILE B 1 38 ? 44.965 -3.638 -3.793 1.000 21.082 15 ILE B O 1
ATOM 2359 N N . ASN B 1 39 ? 47.018 -3.279 -4.594 1.000 25.154 16 ASN B N 1
ATOM 2360 C CA . ASN B 1 39 ? 46.633 -2.128 -5.366 1.000 25.847 16 ASN B CA 1
ATOM 2361 C C . ASN B 1 39 ? 45.640 -2.549 -6.435 1.000 27.799 16 ASN B C 1
ATOM 2362 O O . ASN B 1 39 ? 44.689 -1.833 -6.715 1.000 25.396 16 ASN B O 1
ATOM 2367 N N . ASP B 1 40 ? 45.831 -3.736 -6.993 1.000 27.973 17 ASP B N 1
ATOM 2368 C CA . ASP B 1 40 ? 44.941 -4.206 -8.039 1.000 25.009 17 ASP B CA 1
ATOM 2369 C C . ASP B 1 40 ? 43.547 -4.472 -7.468 1.000 24.604 17 ASP B C 1
ATOM 2370 O O . ASP B 1 40 ? 42.528 -4.118 -8.068 1.000 24.966 17 ASP B O 1
ATOM 2375 N N . MET B 1 41 ? 43.457 -5.072 -6.284 1.000 20.903 18 MET B N 1
ATOM 2376 C CA . MET B 1 41 ? 42.172 -5.373 -5.708 1.000 22.524 18 MET B CA 1
ATOM 2377 C C . MET B 1 41 ? 41.449 -4.079 -5.253 1.000 26.150 18 MET B C 1
ATOM 2378 O O . MET B 1 41 ? 40.218 -4.029 -5.222 1.000 24.122 18 MET B O 1
ATOM 2383 N N . ARG B 1 42 ? 42.218 -3.068 -4.797 1.000 24.791 19 ARG B N 1
ATOM 2384 C CA . ARG B 1 42 ? 41.639 -1.799 -4.378 1.000 29.053 19 ARG B CA 1
ATOM 2385 C C . ARG B 1 42 ? 41.108 -1.066 -5.596 1.000 26.961 19 ARG B C 1
ATOM 2386 O O . ARG B 1 42 ? 40.020 -0.526 -5.518 1.000 30.744 19 ARG B O 1
ATOM 2394 N N . ARG B 1 43 ? 41.850 -1.082 -6.702 1.000 27.658 20 ARG B N 1
ATOM 2395 C CA . ARG B 1 43 ? 41.420 -0.475 -7.950 1.000 35.925 20 ARG B CA 1
ATOM 2396 C C . ARG B 1 43 ? 40.077 -1.042 -8.423 1.000 37.186 20 ARG B C 1
ATOM 2397 O O . ARG B 1 43 ? 39.249 -0.328 -8.961 1.000 36.847 20 ARG B O 1
ATOM 2405 N N . GLU B 1 44 ? 39.849 -2.334 -8.201 1.000 34.031 21 GLU B N 1
ATOM 2406 C CA . GLU B 1 44 ? 38.665 -3.035 -8.658 1.000 39.398 21 GLU B CA 1
ATOM 2407 C C . GLU B 1 44 ? 37.465 -2.603 -7.811 1.000 43.368 21 GLU B C 1
ATOM 2408 O O . GLU B 1 44 ? 36.318 -2.655 -8.257 1.000 40.621 21 GLU B O 1
ATOM 2414 N N . ARG B 1 45 ? 37.699 -2.217 -6.544 1.000 42.733 22 ARG B N 1
ATOM 2415 C CA . ARG B 1 45 ? 36.617 -1.821 -5.647 1.000 43.853 22 ARG B CA 1
ATOM 2416 C C . ARG B 1 45 ? 36.268 -0.345 -5.851 1.000 49.901 22 ARG B C 1
ATOM 2417 O O . ARG B 1 45 ? 35.311 0.136 -5.247 1.000 52.148 22 ARG B O 1
ATOM 2425 N N . ASN B 1 46 ? 37.027 0.331 -6.731 1.000 58.578 23 ASN B N 1
ATOM 2426 C CA . ASN B 1 46 ? 37.103 1.788 -6.837 1.000 80.480 23 ASN B CA 1
ATOM 2427 C C . ASN B 1 46 ? 37.449 2.426 -5.483 1.000 90.273 23 ASN B C 1
ATOM 2428 O O . ASN B 1 46 ? 36.832 3.414 -5.080 1.000 104.670 23 ASN B O 1
ATOM 2433 N N . ASP B 1 47 ? 38.440 1.842 -4.790 1.000 93.049 24 ASP B N 1
ATOM 2434 C CA . ASP B 1 47 ? 39.179 2.495 -3.716 1.000 96.087 24 ASP B CA 1
ATOM 2435 C C . ASP B 1 47 ? 40.354 3.257 -4.330 1.000 99.787 24 ASP B C 1
ATOM 2436 O O . ASP B 1 47 ? 41.467 2.739 -4.412 1.000 84.185 24 ASP B O 1
ATOM 2441 N N . ASN B 1 48 ? 40.086 4.492 -4.773 1.000 121.701 25 ASN B N 1
ATOM 2442 C CA . ASN B 1 48 ? 41.043 5.271 -5.545 1.000 127.120 25 ASN B CA 1
ATOM 2443 C C . ASN B 1 48 ? 41.807 6.227 -4.622 1.000 127.820 25 ASN B C 1
ATOM 2444 O O . ASN B 1 48 ? 42.722 6.914 -5.079 1.000 121.222 25 ASN B O 1
ATOM 2449 N N . ASP B 1 49 ? 41.428 6.254 -3.329 1.000 128.421 26 ASP B N 1
ATOM 2450 C CA . ASP B 1 49 ? 42.193 6.851 -2.236 1.000 120.329 26 ASP B CA 1
ATOM 2451 C C . ASP B 1 49 ? 43.628 6.308 -2.226 1.000 130.058 26 ASP B C 1
ATOM 2452 O O . ASP B 1 49 ? 43.800 5.088 -2.220 1.000 148.268 26 ASP B O 1
ATOM 2457 N N . VAL B 1 50 ? 44.654 7.181 -2.165 1.000 118.630 27 VAL B N 1
ATOM 2458 C CA . VAL B 1 50 ? 46.042 6.730 -2.079 1.000 111.211 27 VAL B CA 1
ATOM 2459 C C . VAL B 1 50 ? 46.341 6.371 -0.621 1.000 117.139 27 VAL B C 1
ATOM 2460 O O . VAL B 1 50 ? 46.372 7.242 0.247 1.000 117.986 27 VAL B O 1
ATOM 2464 N N . LEU B 1 51 ? 46.524 5.077 -0.327 1.000 114.135 28 LEU B N 1
ATOM 2465 C CA . LEU B 1 51 ? 46.592 4.660 1.063 1.000 99.545 28 LEU B CA 1
ATOM 2466 C C . LEU B 1 51 ? 48.051 4.655 1.496 1.000 90.941 28 LEU B C 1
ATOM 2467 O O . LEU B 1 51 ? 48.976 4.670 0.674 1.000 72.581 28 LEU B O 1
ATOM 2472 N N . VAL B 1 52 ? 48.224 4.684 2.815 1.000 87.005 29 VAL B N 1
ATOM 2473 C CA . VAL B 1 52 ? 49.537 4.469 3.373 1.000 86.243 29 VAL B CA 1
ATOM 2474 C C . VAL B 1 52 ? 49.772 2.962 3.332 1.000 70.899 29 VAL B C 1
ATOM 2475 O O . VAL B 1 52 ? 49.040 2.182 3.934 1.000 89.470 29 VAL B O 1
ATOM 2479 N N . MET B 1 53 ? 50.738 2.574 2.511 1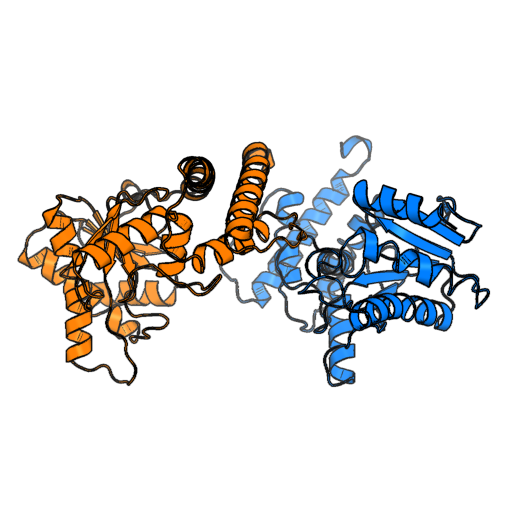.000 56.068 30 MET B N 1
ATOM 2480 C CA . MET B 1 53 ? 51.089 1.182 2.340 1.000 54.238 30 MET B CA 1
ATOM 2481 C C . MET B 1 53 ? 51.997 0.810 3.508 1.000 52.333 30 MET B C 1
ATOM 2482 O O . MET B 1 53 ? 53.010 1.456 3.740 1.000 54.183 30 MET B O 1
ATOM 2487 N N . PRO B 1 54 ? 51.662 -0.186 4.344 1.000 45.636 31 PRO B N 1
ATOM 2488 C CA . PRO B 1 54 ? 52.551 -0.513 5.454 1.000 44.714 31 PRO B CA 1
ATOM 2489 C C . PRO B 1 54 ? 53.911 -1.015 4.967 1.000 45.641 31 PRO B C 1
ATOM 2490 O O . PRO B 1 54 ? 54.041 -1.481 3.852 1.000 44.468 31 PRO B O 1
ATOM 2494 N N . SER B 1 55 ? 54.892 -0.924 5.876 1.000 45.435 32 SER B N 1
ATOM 2495 C CA A SER B 1 55 ? 56.283 -1.269 5.645 0.330 44.042 32 SER B CA 1
ATOM 2496 C CA B SER B 1 55 ? 56.281 -1.275 5.621 0.330 42.860 32 SER B CA 1
ATOM 2497 C CA C SER B 1 55 ? 56.273 -1.283 5.602 0.330 43.387 32 SER B CA 1
ATOM 2498 C C . SER B 1 55 ? 56.525 -2.750 5.939 1.000 41.846 32 SER B C 1
ATOM 2499 O O . SER B 1 55 ? 57.339 -3.394 5.297 1.000 41.019 32 SER B O 1
ATOM 2506 N N . SER B 1 56 ? 55.835 -3.294 6.943 1.000 36.441 33 SER B N 1
ATOM 2507 C CA . SER B 1 56 ? 56.192 -4.643 7.369 1.000 38.980 33 SER B CA 1
ATOM 2508 C C . SER B 1 56 ? 55.497 -5.724 6.528 1.000 35.335 33 SER B C 1
ATOM 2509 O O . SER B 1 56 ? 54.383 -5.547 6.044 1.000 35.745 33 SER B O 1
ATOM 2512 N N . PHE B 1 57 ? 56.163 -6.870 6.418 1.000 32.092 34 PHE B N 1
ATOM 2513 C CA . PHE B 1 57 ? 55.627 -8.014 5.726 1.000 31.684 34 PHE B CA 1
ATOM 2514 C C . PHE B 1 57 ? 54.319 -8.458 6.394 1.000 31.150 34 PHE B C 1
ATOM 2515 O O . PHE B 1 57 ? 53.333 -8.744 5.714 1.000 26.376 34 PHE B O 1
ATOM 2523 N N . GLU B 1 58 ? 54.297 -8.476 7.732 1.000 27.022 35 GLU B N 1
ATOM 2524 C CA A GLU B 1 58 ? 53.145 -8.966 8.487 0.700 27.819 35 GLU B CA 1
ATOM 2525 C CA B GLU B 1 58 ? 53.152 -8.999 8.455 0.300 25.910 35 GLU B CA 1
ATOM 2526 C C . GLU B 1 58 ? 51.916 -8.133 8.175 1.000 25.636 35 GLU B C 1
ATOM 2527 O O . GLU B 1 58 ? 50.835 -8.704 7.948 1.000 27.752 35 GLU B O 1
ATOM 2538 N N . ASP B 1 59 ? 52.065 -6.801 8.170 1.000 25.926 36 ASP B N 1
ATOM 2539 C CA . ASP B 1 59 ? 50.937 -5.907 7.972 1.000 27.890 36 ASP B CA 1
ATOM 2540 C C . ASP B 1 59 ? 50.509 -5.877 6.489 1.000 25.614 36 ASP B C 1
ATOM 2541 O O . ASP B 1 59 ? 49.316 -5.763 6.226 1.000 22.038 36 ASP B O 1
ATOM 2546 N N . LEU B 1 60 ? 51.458 -5.931 5.546 1.000 25.614 37 LEU B N 1
ATOM 2547 C CA . LEU B 1 60 ? 51.134 -6.103 4.117 1.000 26.371 37 LEU B CA 1
ATOM 2548 C C . LEU B 1 60 ? 50.312 -7.385 3.864 1.000 21.701 37 LEU B C 1
ATOM 2549 O O . LEU B 1 60 ? 49.278 -7.346 3.189 1.000 21.202 37 LEU B O 1
ATOM 2554 N N . TRP B 1 61 ? 50.727 -8.508 4.474 1.000 20.194 38 TRP B N 1
ATOM 2555 C CA . TRP B 1 61 ? 50.045 -9.755 4.343 1.000 21.843 38 TRP B CA 1
ATOM 2556 C C . TRP B 1 61 ? 48.591 -9.638 4.825 1.000 25.869 38 TRP B C 1
ATOM 2557 O O . TRP B 1 61 ? 47.677 -10.113 4.134 1.000 20.367 38 TRP B O 1
ATOM 2568 N N . GLU B 1 62 ? 48.389 -9.072 6.032 1.000 24.454 39 GLU B N 1
ATOM 2569 C CA . GLU B 1 62 ? 47.044 -8.919 6.585 1.000 27.171 39 GLU B CA 1
ATOM 2570 C C . GLU B 1 62 ? 46.157 -8.018 5.719 1.000 23.904 39 GLU B C 1
ATOM 2571 O O . GLU B 1 62 ? 44.994 -8.307 5.534 1.000 22.473 39 GLU B O 1
ATOM 2577 N N . LEU B 1 63 ? 46.702 -6.979 5.120 1.000 25.185 40 LEU B N 1
ATOM 2578 C CA . LEU B 1 63 ? 45.958 -6.148 4.190 1.000 25.444 40 LEU B CA 1
ATOM 2579 C C . LEU B 1 63 ? 45.527 -6.918 2.939 1.000 23.658 40 LEU B C 1
ATOM 2580 O O . LEU B 1 63 ? 44.319 -6.929 2.597 1.000 21.640 40 LEU B O 1
ATOM 2585 N N . TYR B 1 64 ? 46.458 -7.637 2.326 1.000 23.736 41 TYR B N 1
ATOM 2586 C CA . TYR B 1 64 ? 46.173 -8.499 1.173 1.000 23.366 41 TYR B CA 1
ATOM 2587 C C . TYR B 1 64 ? 45.089 -9.517 1.529 1.000 21.886 41 TYR B C 1
ATOM 2588 O O . TYR B 1 64 ? 44.165 -9.792 0.753 1.000 21.763 41 TYR B O 1
ATOM 2597 N N . ARG B 1 65 ? 45.296 -10.209 2.655 1.000 21.224 42 ARG B N 1
ATOM 2598 C CA . ARG B 1 65 ? 44.433 -11.301 3.046 1.000 19.744 42 ARG B CA 1
ATOM 2599 C C . ARG B 1 65 ? 42.988 -10.821 3.174 1.000 19.487 42 ARG B C 1
ATOM 2600 O O . ARG B 1 65 ? 42.100 -11.434 2.638 1.000 17.101 42 ARG B O 1
ATOM 2608 N N . GLY B 1 66 ? 42.793 -9.660 3.819 1.000 20.805 43 GLY B N 1
ATOM 2609 C CA . GLY B 1 66 ? 41.447 -9.126 4.036 1.000 20.939 43 GLY B CA 1
ATOM 2610 C C . GLY B 1 66 ? 40.726 -8.770 2.736 1.000 21.030 43 GLY B C 1
ATOM 2611 O O . GLY B 1 66 ? 39.544 -9.043 2.566 1.000 19.078 43 GLY B O 1
ATOM 2612 N N . LEU B 1 67 ? 41.460 -8.202 1.777 1.000 19.899 44 LEU B N 1
ATOM 2613 C CA . LEU B 1 67 ? 40.936 -7.879 0.466 1.000 18.792 44 LEU B CA 1
ATOM 2614 C C . LEU B 1 67 ? 40.578 -9.157 -0.313 1.000 20.972 44 LEU B C 1
ATOM 2615 O O . LEU B 1 67 ? 39.501 -9.192 -0.907 1.000 18.837 44 LEU B O 1
ATOM 2620 N N . ALA B 1 68 ? 41.462 -10.180 -0.291 1.000 18.403 45 ALA B N 1
ATOM 2621 C CA . ALA B 1 68 ? 41.168 -11.425 -1.003 1.000 19.753 45 ALA B CA 1
ATOM 2622 C C . ALA B 1 68 ? 39.941 -12.101 -0.402 1.000 18.292 45 ALA B C 1
ATOM 2623 O O . ALA B 1 68 ? 39.070 -12.630 -1.115 1.000 17.306 45 ALA B O 1
ATOM 2625 N N . ASN B 1 69 ? 39.882 -12.114 0.944 1.000 19.281 46 ASN B N 1
ATOM 2626 C CA . ASN B 1 69 ? 38.815 -12.783 1.634 1.000 19.015 46 ASN B CA 1
ATOM 2627 C C . ASN B 1 69 ? 37.452 -12.237 1.193 1.000 18.996 46 ASN B C 1
ATOM 2628 O O . ASN B 1 69 ? 36.534 -13.021 1.059 1.000 20.040 46 ASN B O 1
ATOM 2633 N N . VAL B 1 70 ? 37.289 -10.930 1.065 1.000 16.484 47 VAL B N 1
ATOM 2634 C CA . VAL B 1 70 ? 35.975 -10.353 0.813 1.000 22.337 47 VAL B CA 1
ATOM 2635 C C . VAL B 1 70 ? 35.675 -10.197 -0.692 1.000 21.742 47 VAL B C 1
ATOM 2636 O O . VAL B 1 70 ? 34.547 -9.936 -1.070 1.000 21.110 47 VAL B O 1
ATOM 2640 N N . ARG B 1 71 ? 36.630 -10.450 -1.546 1.000 18.258 48 ARG B N 1
ATOM 2641 C CA . ARG B 1 71 ? 36.430 -10.273 -2.975 1.000 18.691 48 ARG B CA 1
ATOM 2642 C C . ARG B 1 71 ? 35.430 -11.262 -3.577 1.000 17.680 48 ARG B C 1
ATOM 2643 O O . ARG B 1 71 ? 35.523 -12.485 -3.418 1.000 17.433 48 ARG B O 1
ATOM 2651 N N . PRO B 1 72 ? 34.366 -10.786 -4.253 1.000 21.710 49 PRO B N 1
ATOM 2652 C CA . PRO B 1 72 ? 33.404 -11.714 -4.853 1.000 22.311 49 PRO B CA 1
ATOM 2653 C C . PRO B 1 72 ? 34.092 -12.521 -5.967 1.000 20.338 49 PRO B C 1
ATOM 2654 O O . PRO B 1 72 ? 35.154 -12.167 -6.455 1.000 20.160 49 PRO B O 1
ATOM 2658 N N . ALA B 1 73 ? 33.489 -13.615 -6.364 1.000 19.600 50 ALA B N 1
ATOM 2659 C CA . ALA B 1 73 ? 34.088 -14.575 -7.292 1.000 20.598 50 ALA B CA 1
ATOM 2660 C C . ALA B 1 73 ? 33.987 -14.076 -8.734 1.000 21.403 50 ALA B C 1
ATOM 2661 O O . ALA B 1 73 ? 33.230 -14.606 -9.520 1.000 22.808 50 ALA B O 1
ATOM 2663 N N . LEU B 1 74 ? 34.727 -13.015 -9.060 1.000 20.698 51 LEU B N 1
ATOM 2664 C CA . LEU B 1 74 ? 34.690 -12.372 -10.371 1.000 20.880 51 LEU B CA 1
ATOM 2665 C C . LEU B 1 74 ? 35.963 -12.722 -11.139 1.000 20.552 51 LEU B C 1
ATOM 2666 O O . LEU B 1 74 ? 36.937 -13.122 -10.546 1.000 18.890 51 LEU B O 1
ATOM 2671 N N . PRO B 1 75 ? 35.949 -12.669 -12.489 1.000 21.798 52 PRO B N 1
ATOM 2672 C CA . PRO B 1 75 ? 37.122 -13.046 -13.267 1.000 19.709 52 PRO B CA 1
ATOM 2673 C C . PRO B 1 75 ? 38.398 -12.319 -12.836 1.000 18.982 52 PRO B C 1
ATOM 2674 O O . PRO B 1 75 ? 38.344 -11.106 -12.518 1.000 21.012 52 PRO B O 1
ATOM 2678 N N . VAL B 1 76 ? 39.524 -13.015 -12.993 0.100 17.914 53 VAL B N 1
ATOM 2679 C CA A VAL B 1 76 ? 40.824 -12.452 -12.667 0.330 17.787 53 VAL B CA 1
ATOM 2680 C CA B VAL B 1 76 ? 40.832 -12.493 -12.646 0.330 18.334 53 VAL B CA 1
ATOM 2681 C CA C VAL B 1 76 ? 40.817 -12.445 -12.670 0.330 19.313 53 VAL B CA 1
ATOM 2682 C C . VAL B 1 76 ? 41.713 -12.525 -13.916 1.000 20.341 53 VAL B C 1
ATOM 2683 O O . VAL B 1 76 ? 41.596 -13.415 -14.724 1.000 20.290 53 VAL B O 1
ATOM 2693 N N . SER B 1 77 ? 42.581 -11.561 -14.098 1.000 22.218 54 SER B N 1
ATOM 2694 C CA . SER B 1 77 ? 43.523 -11.587 -15.219 1.000 23.752 54 SER B CA 1
ATOM 2695 C C . SER B 1 77 ? 44.651 -12.615 -14.991 1.000 26.108 54 SER B C 1
ATOM 2696 O O . SER B 1 77 ? 45.099 -12.895 -13.849 1.000 21.166 54 SER B O 1
ATOM 2699 N N . ASP B 1 78 ? 45.245 -13.026 -16.121 1.000 24.366 55 ASP B N 1
ATOM 2700 C CA . ASP B 1 78 ? 46.397 -13.902 -16.074 1.000 27.653 55 ASP B CA 1
ATOM 2701 C C . ASP B 1 78 ? 47.584 -13.204 -15.409 1.000 25.873 55 ASP B C 1
ATOM 2702 O O . ASP B 1 78 ? 48.433 -13.868 -14.821 1.000 26.026 55 ASP B O 1
ATOM 2707 N N . GLU B 1 79 ? 47.648 -11.868 -15.505 1.000 23.670 56 GLU B N 1
ATOM 2708 C CA . GLU B 1 79 ? 48.776 -11.122 -14.974 1.000 26.279 56 GLU B CA 1
ATOM 2709 C C . GLU B 1 79 ? 48.691 -11.096 -13.443 1.000 22.804 56 GLU B C 1
ATOM 2710 O O . GLU B 1 79 ? 49.684 -11.186 -12.743 1.000 21.076 56 GLU B O 1
ATOM 2716 N N . TYR B 1 80 ? 47.491 -10.878 -12.923 1.000 19.465 57 TYR B N 1
ATOM 2717 C CA . TYR B 1 80 ? 47.229 -10.959 -11.500 1.000 17.993 57 TYR B CA 1
ATOM 2718 C C . TYR B 1 80 ? 47.618 -12.348 -11.003 1.000 16.981 57 TYR B C 1
ATOM 2719 O O . TYR B 1 80 ? 48.364 -12.445 -10.017 1.000 20.843 57 TYR B O 1
ATOM 2728 N N . LEU B 1 81 ? 47.136 -13.402 -11.656 1.000 17.560 58 LEU B N 1
ATOM 2729 C CA . LEU B 1 81 ? 47.485 -14.752 -11.200 1.000 20.485 58 LEU B CA 1
ATOM 2730 C C . LEU B 1 81 ? 49.002 -14.961 -11.180 1.000 20.268 58 LEU B C 1
ATOM 2731 O O . LEU B 1 81 ? 49.497 -15.705 -10.343 1.000 20.083 58 LEU B O 1
ATOM 2736 N N . ALA B 1 82 ? 49.724 -14.470 -12.202 1.000 22.191 59 ALA B N 1
ATOM 2737 C CA . ALA B 1 82 ? 51.166 -14.653 -12.281 1.000 20.216 59 ALA B CA 1
ATOM 2738 C C . ALA B 1 82 ? 51.860 -14.069 -11.043 1.000 21.142 59 ALA B C 1
ATOM 2739 O O . ALA B 1 82 ? 52.663 -14.737 -10.373 1.000 22.944 59 ALA B O 1
ATOM 2741 N N . VAL B 1 83 ? 51.445 -12.872 -10.611 1.000 19.695 60 VAL B N 1
ATOM 2742 C CA . VAL B 1 83 ? 52.012 -12.289 -9.427 1.000 20.572 60 VAL B CA 1
ATOM 2743 C C . VAL B 1 83 ? 51.610 -13.062 -8.157 1.000 17.943 60 VAL B C 1
ATOM 2744 O O . VAL B 1 83 ? 52.474 -13.379 -7.328 1.000 17.233 60 VAL B O 1
ATOM 2748 N N . GLN B 1 84 ? 50.331 -13.338 -8.030 1.000 17.374 61 GLN B N 1
ATOM 2749 C CA . GLN B 1 84 ? 49.761 -14.084 -6.919 1.000 17.588 61 GLN B CA 1
ATOM 2750 C C . GLN B 1 84 ? 50.451 -15.428 -6.714 1.000 17.977 61 GLN B C 1
ATOM 2751 O O . GLN B 1 84 ? 50.890 -15.706 -5.575 1.000 19.338 61 GLN B O 1
ATOM 2757 N N . ASP B 1 85 ? 50.615 -16.178 -7.813 1.000 18.451 62 ASP B N 1
ATOM 2758 C CA . ASP B 1 85 ? 51.163 -17.518 -7.712 1.000 22.604 62 ASP B CA 1
ATOM 2759 C C . ASP B 1 85 ? 52.655 -17.457 -7.338 1.000 23.353 62 ASP B C 1
ATOM 2760 O O . ASP B 1 85 ? 53.124 -18.293 -6.591 1.000 19.893 62 ASP B O 1
ATOM 2765 N N . ALA B 1 86 ? 53.398 -16.501 -7.896 1.000 26.491 63 ALA B N 1
ATOM 2766 C CA . ALA B 1 86 ? 54.817 -16.348 -7.553 1.000 26.391 63 ALA B CA 1
ATOM 2767 C C . ALA B 1 86 ? 54.978 -16.072 -6.052 1.000 26.639 63 ALA B C 1
ATOM 2768 O O . ALA B 1 86 ? 55.849 -16.650 -5.396 1.000 24.753 63 ALA B O 1
ATOM 2770 N N . MET B 1 87 ? 54.084 -15.247 -5.480 1.000 23.339 64 MET B N 1
ATOM 2771 C CA A MET B 1 87 ? 54.139 -14.901 -4.075 0.700 24.832 64 MET B CA 1
ATOM 2772 C CA B MET B 1 87 ? 54.183 -14.926 -4.072 0.300 23.791 64 MET B CA 1
ATOM 2773 C C . MET B 1 87 ? 53.688 -16.094 -3.208 1.000 24.157 64 MET B C 1
ATOM 2774 O O . MET B 1 87 ? 54.409 -16.520 -2.294 1.000 24.300 64 MET B O 1
ATOM 2783 N N . LEU B 1 88 ? 52.506 -16.657 -3.488 1.000 20.624 65 LEU B N 1
ATOM 2784 C CA . LEU B 1 88 ? 51.960 -17.759 -2.689 1.000 23.840 65 LEU B CA 1
ATOM 2785 C C . LEU B 1 88 ? 52.866 -18.996 -2.753 1.000 25.717 65 LEU B C 1
ATOM 2786 O O . LEU B 1 88 ? 53.177 -19.561 -1.703 1.000 25.081 65 LEU B O 1
ATOM 2791 N N . SER B 1 89 ? 53.384 -19.365 -3.918 1.000 28.596 66 SER B N 1
ATOM 2792 C CA . SER B 1 89 ? 54.234 -20.535 -4.013 1.000 30.913 66 SER B CA 1
ATOM 2793 C C . SER B 1 89 ? 55.471 -20.378 -3.144 1.000 36.276 66 SER B C 1
ATOM 2794 O O . SER B 1 89 ? 55.829 -21.318 -2.435 1.000 36.039 66 SER B O 1
ATOM 2797 N N . ASP B 1 90 ? 56.099 -19.199 -3.216 1.000 33.845 67 ASP B N 1
ATOM 2798 C CA . ASP B 1 90 ? 57.274 -18.934 -2.403 1.000 35.934 67 ASP B CA 1
ATOM 2799 C C . ASP B 1 90 ? 56.946 -19.047 -0.905 1.000 33.817 67 ASP B C 1
ATOM 2800 O O . ASP B 1 90 ? 57.618 -19.789 -0.177 1.000 36.014 67 ASP B O 1
ATOM 2805 N N . LEU B 1 91 ? 55.835 -18.456 -0.470 1.000 28.440 68 LEU B N 1
ATOM 2806 C CA . LEU B 1 91 ? 55.507 -18.471 0.949 1.000 31.840 68 LEU B CA 1
ATOM 2807 C C . LEU B 1 91 ? 55.163 -19.879 1.429 1.000 29.100 68 LEU B C 1
ATOM 2808 O O . LEU B 1 91 ? 55.613 -20.253 2.504 1.000 28.870 68 LEU B O 1
ATOM 2813 N N . ASN B 1 92 ? 54.373 -20.640 0.664 1.000 24.109 69 ASN B N 1
ATOM 2814 C CA . ASN B 1 92 ? 53.824 -21.883 1.121 1.000 25.197 69 ASN B CA 1
ATOM 2815 C C . ASN B 1 92 ? 54.899 -22.982 1.203 1.000 28.600 69 ASN B C 1
ATOM 2816 O O . ASN B 1 92 ? 54.687 -23.974 1.896 1.000 26.262 69 ASN B O 1
ATOM 2821 N N . HIS B 1 93 ? 55.947 -22.888 0.374 1.000 28.461 70 HIS B N 1
ATOM 2822 C CA . HIS B 1 93 ? 56.956 -23.926 0.280 1.000 30.639 70 HIS B CA 1
ATOM 2823 C C . HIS B 1 93 ? 58.159 -23.702 1.195 1.000 34.084 70 HIS B C 1
ATOM 2824 O O . HIS B 1 93 ? 59.112 -24.458 1.149 1.000 33.863 70 HIS B O 1
ATOM 2831 N N . GLN B 1 94 ? 58.123 -22.683 2.034 1.000 31.997 71 GLN B N 1
ATOM 2832 C CA . GLN B 1 94 ? 59.306 -22.334 2.783 1.000 40.262 71 GLN B CA 1
ATOM 2833 C C . GLN B 1 94 ? 59.561 -23.382 3.862 1.000 41.706 71 GLN B C 1
ATOM 2834 O O . GLN B 1 94 ? 60.709 -23.676 4.083 1.000 39.158 71 GLN B O 1
ATOM 2840 N N . HIS B 1 95 ? 58.515 -23.851 4.566 1.000 38.013 72 HIS B N 1
ATOM 2841 C CA . HIS B 1 95 ? 58.635 -24.863 5.617 1.000 45.427 72 HIS B CA 1
ATOM 2842 C C . HIS B 1 95 ? 57.746 -26.105 5.414 1.000 36.566 72 HIS B C 1
ATOM 2843 O O . HIS B 1 95 ? 56.901 -26.409 6.258 1.000 41.774 72 HIS B O 1
ATOM 2850 N N . VAL B 1 96 ? 57.934 -26.869 4.346 1.000 35.521 73 VAL B N 1
ATOM 2851 C CA . VAL B 1 96 ? 56.949 -27.909 4.020 1.000 35.877 73 VAL B CA 1
ATOM 2852 C C . VAL B 1 96 ? 57.174 -29.134 4.907 1.000 39.579 73 VAL B C 1
ATOM 2853 O O . VAL B 1 96 ? 58.324 -29.482 5.138 1.000 41.557 73 VAL B O 1
ATOM 2857 N N . THR B 1 97 ? 56.110 -29.788 5.385 1.000 32.616 74 THR B N 1
ATOM 2858 C CA . THR B 1 97 ? 56.195 -31.104 5.997 1.000 34.160 74 THR B CA 1
ATOM 2859 C C . THR B 1 97 ? 55.729 -32.154 4.994 1.000 37.000 74 THR B C 1
ATOM 2860 O O . THR B 1 97 ? 54.613 -32.084 4.453 1.000 31.605 74 THR B O 1
ATOM 2864 N N . ASP B 1 98 ? 56.564 -33.179 4.763 1.000 32.478 75 ASP B N 1
ATOM 2865 C CA . ASP B 1 98 ? 56.215 -34.212 3.801 1.000 32.060 75 ASP B CA 1
ATOM 2866 C C . ASP B 1 98 ? 55.603 -35.391 4.562 1.000 33.206 75 ASP B C 1
ATOM 2867 O O . ASP B 1 98 ? 56.224 -35.893 5.484 1.000 30.857 75 ASP B O 1
ATOM 2872 N N . LEU B 1 99 ? 54.410 -35.871 4.147 1.000 30.466 76 LEU B N 1
ATOM 2873 C CA . LEU B 1 99 ? 53.857 -37.088 4.753 1.000 35.061 76 LEU B CA 1
ATOM 2874 C C . LEU B 1 99 ? 54.900 -38.219 4.793 1.000 35.935 76 LEU B C 1
ATOM 2875 O O . LEU B 1 99 ? 54.905 -39.013 5.737 1.000 36.499 76 LEU B O 1
ATOM 2880 N N . LYS B 1 100 ? 55.761 -38.324 3.786 1.000 37.391 77 LYS B N 1
ATOM 2881 C CA . LYS B 1 100 ? 56.653 -39.488 3.732 1.000 42.115 77 LYS B CA 1
ATOM 2882 C C . LYS B 1 100 ? 57.661 -39.486 4.888 1.000 42.394 77 LYS B C 1
ATOM 2883 O O . LYS B 1 100 ? 58.284 -40.508 5.153 1.000 43.030 77 LYS B O 1
ATOM 2889 N N . ASP B 1 101 ? 57.816 -38.364 5.595 1.000 38.152 78 ASP B N 1
ATOM 2890 C CA . ASP B 1 101 ? 58.734 -38.297 6.729 1.000 41.972 78 ASP B CA 1
ATOM 2891 C C . ASP B 1 101 ? 58.018 -38.518 8.071 1.000 40.400 78 ASP B C 1
ATOM 2892 O O . ASP B 1 101 ? 58.682 -38.468 9.101 1.000 36.443 78 ASP B O 1
ATOM 2897 N N . LEU B 1 102 ? 56.683 -38.696 8.063 1.000 36.382 79 LEU B N 1
ATOM 2898 C CA . LEU B 1 102 ? 55.899 -38.987 9.258 1.000 37.303 79 LEU B CA 1
ATOM 2899 C C . LEU B 1 102 ? 55.716 -40.501 9.427 1.000 38.275 79 LEU B C 1
ATOM 2900 O O . LEU B 1 102 ? 55.934 -41.266 8.478 1.000 34.325 79 LEU B O 1
ATOM 2905 N N . LYS B 1 103 ? 55.260 -40.905 10.630 1.000 34.132 80 LYS B N 1
ATOM 2906 C CA . LYS B 1 103 ? 55.044 -42.303 10.969 1.000 35.975 80 LYS B CA 1
ATOM 2907 C C . LYS B 1 103 ? 53.620 -42.538 11.490 1.000 36.108 80 LYS B C 1
ATOM 2908 O O . LYS B 1 103 ? 53.099 -41.751 12.290 1.000 34.582 80 LYS B O 1
ATOM 2914 N N . PRO B 1 104 ? 52.965 -43.657 11.114 1.000 34.784 81 PRO B N 1
ATOM 2915 C CA . PRO B 1 104 ? 51.613 -43.945 11.592 1.000 38.044 81 PRO B CA 1
ATOM 2916 C C . PRO B 1 104 ? 51.568 -44.096 13.114 1.000 37.473 81 PRO B C 1
ATOM 2917 O O . PRO B 1 104 ? 52.532 -44.553 13.710 1.000 34.883 81 PRO B O 1
ATOM 2921 N N . ILE B 1 105 ? 50.468 -43.661 13.738 1.000 35.440 82 ILE B N 1
ATOM 2922 C CA . ILE B 1 105 ? 50.288 -43.800 15.178 1.000 38.379 82 ILE B CA 1
ATOM 2923 C C . ILE B 1 105 ? 49.468 -45.058 15.471 1.000 37.552 82 ILE B C 1
ATOM 2924 O O . ILE B 1 105 ? 49.400 -45.525 16.609 1.000 38.614 82 ILE B O 1
ATOM 2929 N N . LYS B 1 106 ? 48.778 -45.559 14.459 1.000 33.469 83 LYS B N 1
ATOM 2930 C CA . LYS B 1 106 ? 47.899 -46.702 14.592 1.000 36.940 83 LYS B CA 1
ATOM 2931 C C . LYS B 1 106 ? 47.870 -47.443 13.256 1.000 36.827 83 LYS B C 1
ATOM 2932 O O . LYS B 1 106 ? 47.659 -46.858 12.177 1.000 34.509 83 LYS B O 1
ATOM 2938 N N . GLY B 1 107 ? 48.106 -48.752 13.350 1.000 35.419 84 GLY B N 1
ATOM 2939 C CA . GLY B 1 107 ? 48.309 -49.550 12.170 1.000 35.211 84 GLY B CA 1
ATOM 2940 C C . GLY B 1 107 ? 49.442 -49.000 11.325 1.000 34.647 84 GLY B C 1
ATOM 2941 O O . GLY B 1 107 ? 50.374 -48.374 11.828 1.000 34.566 84 GLY B O 1
ATOM 2942 N N . ASP B 1 108 ? 49.344 -49.229 10.028 1.000 34.697 85 ASP B N 1
ATOM 2943 C CA . ASP B 1 108 ? 50.287 -48.623 9.108 1.000 39.118 85 ASP B CA 1
ATOM 2944 C C . ASP B 1 108 ? 49.623 -47.487 8.327 1.000 35.233 85 ASP B C 1
ATOM 2945 O O . ASP B 1 108 ? 50.221 -47.005 7.378 1.000 31.807 85 ASP B O 1
ATOM 2950 N N . ASN B 1 109 ? 48.393 -47.063 8.692 1.000 33.502 86 ASN B N 1
ATOM 2951 C CA . ASN B 1 109 ? 47.652 -46.242 7.739 1.000 34.478 86 ASN B CA 1
ATOM 2952 C C . ASN B 1 109 ? 47.004 -44.999 8.360 1.000 30.736 86 ASN B C 1
ATOM 2953 O O . ASN B 1 109 ? 46.432 -44.198 7.623 1.000 28.724 86 ASN B O 1
ATOM 2958 N N . ILE B 1 110 ? 47.078 -44.847 9.678 1.000 28.831 87 ILE B N 1
ATOM 2959 C CA . ILE B 1 110 ? 46.482 -43.700 10.345 1.000 27.264 87 ILE B CA 1
ATOM 2960 C C . ILE B 1 110 ? 47.592 -42.908 11.033 1.000 29.544 87 ILE B C 1
ATOM 2961 O O . ILE B 1 110 ? 48.412 -43.451 11.812 1.000 27.299 87 ILE B O 1
ATOM 2966 N N . PHE B 1 111 ? 47.569 -41.591 10.778 1.000 29.301 88 PHE B N 1
ATOM 2967 C CA . PHE B 1 111 ? 48.519 -40.637 11.339 1.000 29.197 88 PHE B CA 1
ATOM 2968 C C . PHE B 1 111 ? 47.740 -39.579 12.096 1.000 31.943 88 PHE B C 1
ATOM 2969 O O . PHE B 1 111 ? 46.618 -39.265 11.717 1.000 29.705 88 PHE B O 1
ATOM 2977 N N . VAL B 1 112 ? 48.371 -38.994 13.116 1.000 31.008 89 VAL B N 1
ATOM 2978 C CA . VAL B 1 112 ? 47.907 -37.787 13.750 1.000 30.058 89 VAL B CA 1
ATOM 2979 C C . VAL B 1 112 ? 49.069 -36.812 13.680 1.000 33.573 89 VAL B C 1
ATOM 2980 O O . VAL B 1 112 ? 50.180 -37.184 14.046 1.000 32.809 89 VAL B O 1
ATOM 2984 N N . TRP B 1 113 ? 48.813 -35.600 13.185 1.000 27.875 90 TRP B N 1
ATOM 2985 C CA . TRP B 1 113 ? 49.849 -34.592 12.990 1.000 30.997 90 TRP B CA 1
ATOM 2986 C C . TRP B 1 113 ? 49.382 -33.196 13.406 1.000 34.499 90 TRP B C 1
ATOM 2987 O O . TRP B 1 113 ? 48.399 -32.660 12.870 1.000 29.911 90 TRP B O 1
ATOM 2998 N N . GLN B 1 114 ? 50.160 -32.582 14.293 1.000 34.332 91 GLN B N 1
ATOM 2999 C CA . GLN B 1 114 ? 49.933 -31.220 14.737 1.000 31.389 91 GLN B CA 1
ATOM 3000 C C . GLN B 1 114 ? 50.708 -30.247 13.864 1.000 33.335 91 GLN B C 1
ATOM 3001 O O . GLN B 1 114 ? 51.909 -30.359 13.732 1.000 31.931 91 GLN B O 1
ATOM 3007 N N . GLY B 1 115 ? 50.011 -29.357 13.136 1.000 32.802 92 GLY B N 1
ATOM 3008 C CA . GLY B 1 115 ? 50.715 -28.401 12.297 1.000 31.652 92 GLY B CA 1
ATOM 3009 C C . GLY B 1 115 ? 49.735 -27.639 11.395 1.000 29.784 92 GLY B C 1
ATOM 3010 O O . GLY B 1 115 ? 48.524 -27.817 11.511 1.000 32.502 92 GLY B O 1
ATOM 3011 N N . ASP B 1 116 ? 50.281 -26.911 10.420 1.000 28.943 93 ASP B N 1
ATOM 3012 C CA . ASP B 1 116 ? 49.509 -26.147 9.459 1.000 29.771 93 ASP B CA 1
ATOM 3013 C C . ASP B 1 116 ? 49.233 -26.976 8.198 1.000 26.114 93 ASP B C 1
ATOM 3014 O O . ASP B 1 116 ? 50.122 -27.295 7.417 1.000 27.360 93 ASP B O 1
ATOM 3019 N N . ILE B 1 117 ? 47.938 -27.271 7.985 1.000 27.549 94 ILE B N 1
ATOM 3020 C CA . ILE B 1 117 ? 47.488 -28.140 6.903 1.000 28.114 94 ILE B CA 1
ATOM 3021 C C . ILE B 1 117 ? 47.903 -27.542 5.569 1.000 24.200 94 ILE B C 1
ATOM 3022 O O . ILE B 1 117 ? 48.060 -28.267 4.585 1.000 27.182 94 ILE B O 1
ATOM 3027 N N . THR B 1 118 ? 48.128 -26.220 5.509 1.000 21.762 95 THR B N 1
ATOM 3028 C CA . THR B 1 118 ? 48.517 -25.613 4.245 1.000 22.780 95 THR B CA 1
ATOM 3029 C C . THR B 1 118 ? 50.030 -25.764 3.985 1.000 24.196 95 THR B C 1
ATOM 3030 O O . THR B 1 118 ? 50.508 -25.259 2.956 1.000 26.641 95 THR B O 1
ATOM 3034 N N . THR B 1 119 ? 50.761 -26.436 4.884 1.000 26.702 96 THR B N 1
ATOM 3035 C CA . THR B 1 119 ? 52.183 -26.708 4.642 1.000 28.287 96 THR B CA 1
ATOM 3036 C C . THR B 1 119 ? 52.515 -28.202 4.497 1.000 32.194 96 THR B C 1
ATOM 3037 O O . THR B 1 119 ? 53.692 -28.609 4.545 1.000 34.150 96 THR B O 1
ATOM 3041 N N . LEU B 1 120 ? 51.498 -29.009 4.218 1.000 29.172 97 LEU B N 1
ATOM 3042 C CA . LEU B 1 120 ? 51.642 -30.454 4.189 1.000 29.990 97 LEU B CA 1
ATOM 3043 C C . LEU B 1 120 ? 51.666 -30.922 2.750 1.000 27.727 97 LEU B C 1
ATOM 3044 O O . LEU B 1 120 ? 50.734 -30.661 1.988 1.000 24.925 97 LEU B O 1
ATOM 3049 N N . LYS B 1 121 ? 52.734 -31.622 2.383 1.000 25.559 98 LYS B N 1
ATOM 3050 C CA . LYS B 1 121 ? 52.814 -32.250 1.070 1.000 27.242 98 LYS B CA 1
ATOM 3051 C C . LYS B 1 121 ? 52.158 -33.640 1.110 1.000 30.024 98 LYS B C 1
ATOM 3052 O O . LYS B 1 121 ? 52.630 -34.588 1.786 1.000 25.060 98 LYS B O 1
ATOM 3058 N N . ILE B 1 122 ? 51.049 -33.757 0.395 1.000 25.654 99 ILE B N 1
ATOM 3059 C CA . ILE B 1 122 ? 50.116 -34.868 0.526 1.000 24.955 99 ILE B CA 1
ATOM 3060 C C . ILE B 1 122 ? 49.214 -34.747 -0.707 1.000 24.820 99 ILE B C 1
ATOM 3061 O O . ILE B 1 122 ? 49.165 -33.666 -1.272 1.000 25.971 99 ILE B O 1
ATOM 3066 N N . ASP B 1 123 ? 48.586 -35.833 -1.163 1.000 24.186 100 ASP B N 1
ATOM 3067 C CA . ASP B 1 123 ? 47.734 -35.797 -2.351 1.000 24.009 100 ASP B CA 1
ATOM 3068 C C . ASP B 1 123 ? 46.505 -34.878 -2.156 1.000 22.433 100 ASP B C 1
ATOM 3069 O O . ASP B 1 123 ? 46.139 -34.096 -3.054 1.000 21.196 100 ASP B O 1
ATOM 3074 N N . ALA B 1 124 ? 45.832 -34.990 -1.009 1.000 21.914 101 ALA B N 1
ATOM 3075 C CA . ALA B 1 124 ? 44.703 -34.120 -0.712 1.000 24.416 101 ALA B CA 1
ATOM 3076 C C . ALA B 1 124 ? 44.642 -33.671 0.741 1.000 22.706 101 ALA B C 1
ATOM 3077 O O . ALA B 1 124 ? 44.979 -34.439 1.662 1.000 21.069 101 ALA B O 1
ATOM 3079 N N . ILE B 1 125 ? 44.149 -32.431 0.922 1.000 20.990 102 ILE B N 1
ATOM 3080 C CA . ILE B 1 125 ? 43.696 -31.971 2.227 1.000 18.832 102 ILE B CA 1
ATOM 3081 C C . ILE B 1 125 ? 42.193 -31.727 2.174 1.000 19.088 102 ILE B C 1
ATOM 3082 O O . ILE B 1 125 ? 41.655 -31.471 1.102 1.000 20.677 102 ILE B O 1
ATOM 3087 N N . VAL B 1 126 ? 41.504 -31.807 3.324 1.000 20.397 103 VAL B N 1
ATOM 3088 C CA . VAL B 1 126 ? 40.049 -31.606 3.378 1.000 19.759 103 VAL B CA 1
ATOM 3089 C C . VAL B 1 126 ? 39.741 -30.216 3.965 1.000 23.246 103 VAL B C 1
ATOM 3090 O O . VAL B 1 126 ? 40.309 -29.817 4.998 1.000 22.520 103 VAL B O 1
ATOM 3094 N N . ASN B 1 127 ? 38.948 -29.412 3.219 1.000 20.782 104 ASN B N 1
ATOM 3095 C CA . ASN B 1 127 ? 38.513 -28.099 3.658 1.000 17.396 104 ASN B CA 1
ATOM 3096 C C . ASN B 1 127 ? 37.127 -28.189 4.300 1.000 18.530 104 ASN B C 1
ATOM 3097 O O . ASN B 1 127 ? 36.234 -28.723 3.692 1.000 20.589 104 ASN B O 1
ATOM 3102 N N . ALA B 1 128 ? 36.947 -27.545 5.458 1.000 21.126 105 ALA B N 1
ATOM 3103 C CA . ALA B 1 128 ? 35.631 -27.372 6.059 1.000 21.399 105 ALA B CA 1
ATOM 3104 C C . ALA B 1 128 ? 34.938 -26.151 5.469 1.000 19.439 105 ALA B C 1
ATOM 3105 O O . ALA B 1 128 ? 35.114 -25.065 5.969 1.000 21.222 105 ALA B O 1
ATOM 3107 N N . ALA B 1 129 ? 34.225 -26.363 4.353 1.000 21.086 106 ALA B N 1
ATOM 3108 C CA . ALA B 1 129 ? 33.594 -25.298 3.588 1.000 22.176 106 ALA B CA 1
ATOM 3109 C C . ALA B 1 129 ? 32.242 -24.899 4.185 1.000 24.964 106 ALA B C 1
ATOM 3110 O O . ALA B 1 129 ? 31.683 -25.622 5.004 1.000 20.919 106 ALA B O 1
ATOM 3112 N N . ASN B 1 130 ? 31.632 -23.860 3.603 1.000 23.104 107 ASN B N 1
ATOM 3113 C CA . ASN B 1 130 ? 30.237 -23.550 3.902 1.000 22.933 107 ASN B CA 1
ATOM 3114 C C . ASN B 1 130 ? 29.406 -23.846 2.659 1.000 22.532 107 ASN B C 1
ATOM 3115 O O . ASN B 1 130 ? 29.925 -24.010 1.549 1.000 20.388 107 ASN B O 1
ATOM 3120 N N . SER B 1 131 ? 28.065 -23.852 2.815 1.000 22.295 108 SER B N 1
ATOM 3121 C CA A SER B 1 131 ? 27.186 -24.211 1.704 0.500 23.385 108 SER B CA 1
ATOM 3122 C CA B SER B 1 131 ? 27.140 -24.166 1.727 0.500 21.550 108 SER B CA 1
ATOM 3123 C C . SER B 1 131 ? 27.323 -23.307 0.472 1.000 23.234 108 SER B C 1
ATOM 3124 O O . SER B 1 131 ? 27.160 -23.814 -0.653 1.000 23.739 108 SER B O 1
ATOM 3129 N N . ARG B 1 132 ? 27.668 -22.010 0.629 1.000 23.422 109 ARG B N 1
ATOM 3130 C CA . ARG B 1 132 ? 27.856 -21.111 -0.530 1.000 25.603 109 ARG B CA 1
ATOM 3131 C C . ARG B 1 132 ? 29.143 -21.435 -1.276 1.000 22.536 109 ARG B C 1
ATOM 3132 O O . ARG B 1 132 ? 29.292 -21.171 -2.477 1.000 23.612 109 ARG B O 1
ATOM 3140 N N . PHE B 1 133 ? 30.083 -22.011 -0.536 1.000 22.192 110 PHE B N 1
ATOM 3141 C CA . PHE B 1 133 ? 31.154 -22.816 -1.092 1.000 22.305 110 PHE B CA 1
ATOM 3142 C C . PHE B 1 133 ? 32.315 -22.011 -1.639 1.000 21.597 110 PHE B C 1
ATOM 3143 O O . PHE B 1 133 ? 33.275 -22.637 -2.108 1.000 22.903 110 PHE B O 1
ATOM 3151 N N . LEU B 1 134 ? 32.295 -20.682 -1.477 1.000 22.510 111 LEU B N 1
ATOM 3152 C CA . LEU B 1 134 ? 33.327 -19.807 -2.013 1.000 22.958 111 LEU B CA 1
ATOM 3153 C C . LEU B 1 134 ? 34.470 -19.560 -1.035 1.000 23.627 111 LEU B C 1
ATOM 3154 O O . LEU B 1 134 ? 35.353 -18.787 -1.385 1.000 25.943 111 LEU B O 1
ATOM 3159 N N . GLY B 1 135 ? 34.467 -20.171 0.150 1.000 18.882 112 GLY B N 1
ATOM 3160 C CA . GLY B 1 135 ? 35.450 -19.796 1.170 1.000 18.705 112 GLY B CA 1
ATOM 3161 C C . GLY B 1 135 ? 34.870 -18.874 2.247 1.000 21.762 112 GLY B C 1
ATOM 3162 O O . GLY B 1 135 ? 33.659 -18.575 2.258 1.000 20.878 112 GLY B O 1
ATOM 3163 N N . CYS B 1 136 ? 35.758 -18.410 3.137 1.000 24.448 113 CYS B N 1
ATOM 3164 C CA . CYS B 1 136 ? 35.388 -17.477 4.183 1.000 24.707 113 CYS B CA 1
ATOM 3165 C C . CYS B 1 136 ? 35.471 -16.050 3.678 1.000 23.951 113 CYS B C 1
ATOM 3166 O O . CYS B 1 136 ? 36.489 -15.637 3.190 1.000 22.987 113 CYS B O 1
ATOM 3169 N N . MET B 1 137 ? 34.370 -15.299 3.785 1.000 19.157 114 MET B N 1
ATOM 3170 C CA . MET B 1 137 ? 34.311 -13.942 3.341 1.000 22.430 114 MET B CA 1
ATOM 3171 C C . MET B 1 137 ? 34.367 -12.937 4.503 1.000 23.163 114 MET B C 1
ATOM 3172 O O . MET B 1 137 ? 34.104 -11.772 4.335 1.000 22.632 114 MET B O 1
ATOM 3177 N N . GLN B 1 138 ? 34.904 -13.352 5.638 1.000 23.025 115 GLN B N 1
ATOM 3178 C CA . GLN B 1 138 ? 35.140 -12.447 6.738 1.000 25.530 115 GLN B CA 1
ATOM 3179 C C . GLN B 1 138 ? 36.628 -12.105 6.777 1.000 23.059 115 GLN B C 1
ATOM 3180 O O . GLN B 1 138 ? 37.444 -12.983 6.966 1.000 23.507 115 GLN B O 1
ATOM 3186 N N . ALA B 1 139 ? 36.958 -10.828 6.580 1.000 22.371 116 ALA B N 1
ATOM 3187 C CA . ALA B 1 139 ? 38.324 -10.351 6.509 1.000 23.733 116 ALA B CA 1
ATOM 3188 C C . ALA B 1 139 ? 39.163 -10.861 7.688 1.000 24.968 116 ALA B C 1
ATOM 3189 O O . ALA B 1 139 ? 38.834 -10.600 8.848 1.000 26.967 116 ALA B O 1
ATOM 3191 N N . ASN B 1 140 ? 40.249 -11.591 7.393 1.000 24.376 117 ASN B N 1
ATOM 3192 C CA . ASN B 1 140 ? 41.250 -11.996 8.382 1.000 25.196 117 ASN B CA 1
ATOM 3193 C C . ASN B 1 140 ? 40.719 -12.902 9.494 1.000 25.821 117 ASN B C 1
ATOM 3194 O O . ASN B 1 140 ? 41.355 -12.997 10.542 1.000 24.496 117 ASN B O 1
ATOM 3199 N N . HIS B 1 141 ? 39.651 -13.673 9.220 1.000 24.659 118 HIS B N 1
ATOM 3200 C CA . HIS B 1 141 ? 39.059 -14.601 10.147 1.000 26.741 118 HIS B CA 1
ATOM 3201 C C . HIS B 1 141 ? 39.920 -15.843 10.175 1.000 29.323 118 HIS B C 1
ATOM 3202 O O . HIS B 1 141 ? 40.212 -16.388 9.115 1.000 26.447 118 HIS B O 1
ATOM 3209 N N . ASP B 1 142 ? 40.217 -16.386 11.362 1.000 28.609 119 ASP B N 1
ATOM 3210 C CA . ASP B 1 142 ? 41.110 -17.532 11.416 1.000 32.087 119 ASP B CA 1
ATOM 3211 C C . ASP B 1 142 ? 40.358 -18.866 11.475 1.000 34.979 119 ASP B C 1
ATOM 3212 O O . ASP B 1 142 ? 40.597 -19.679 12.370 1.000 47.996 119 ASP B O 1
ATOM 3217 N N . CYS B 1 143 ? 39.500 -19.133 10.501 1.000 27.656 120 CYS B N 1
ATOM 3218 C CA . CYS B 1 143 ? 38.945 -20.456 10.308 1.000 24.075 120 CYS B CA 1
ATOM 3219 C C . CYS B 1 143 ? 39.744 -21.166 9.234 1.000 24.616 120 CYS B C 1
ATOM 3220 O O . CYS B 1 143 ? 40.516 -20.532 8.486 1.000 25.628 120 CYS B O 1
ATOM 3223 N N . ILE B 1 144 ? 39.521 -22.490 9.138 1.000 22.443 121 ILE B N 1
ATOM 3224 C CA . ILE B 1 144 ? 40.279 -23.319 8.225 1.000 24.195 121 ILE B CA 1
ATOM 3225 C C . ILE B 1 144 ? 39.958 -22.926 6.777 1.000 24.158 121 ILE B C 1
ATOM 3226 O O . ILE B 1 144 ? 40.836 -22.972 5.912 1.000 18.489 121 ILE B O 1
ATOM 3231 N N . ASP B 1 145 ? 38.668 -22.637 6.509 1.000 18.605 122 ASP B N 1
ATOM 3232 C CA . ASP B 1 145 ? 38.209 -22.271 5.170 1.000 20.102 122 ASP B CA 1
ATOM 3233 C C . ASP B 1 145 ? 38.971 -21.031 4.677 1.000 19.886 122 ASP B C 1
ATOM 3234 O O . ASP B 1 145 ? 39.479 -21.007 3.548 1.000 20.745 122 ASP B O 1
ATOM 3239 N N . ASN B 1 146 ? 39.103 -20.012 5.539 1.000 20.358 123 ASN B N 1
ATOM 3240 C CA . ASN B 1 146 ? 39.840 -18.792 5.232 1.000 19.165 123 ASN B CA 1
ATOM 3241 C C . ASN B 1 146 ? 41.312 -19.089 4.956 1.000 20.837 123 ASN B C 1
ATOM 3242 O O . ASN B 1 146 ? 41.848 -18.644 3.950 1.000 17.495 123 ASN B O 1
ATOM 3247 N N . ILE B 1 147 ? 41.954 -19.851 5.840 1.000 21.273 124 ILE B N 1
ATOM 3248 C CA . ILE B 1 147 ? 43.356 -20.180 5.689 1.000 21.691 124 ILE B CA 1
ATOM 3249 C C . ILE B 1 147 ? 43.656 -20.943 4.393 1.000 19.472 124 ILE B C 1
ATOM 3250 O O . ILE B 1 147 ? 44.640 -20.648 3.720 1.000 18.518 124 ILE B O 1
ATOM 3255 N N . ILE B 1 148 ? 42.890 -22.003 4.085 1.000 17.407 125 ILE B N 1
ATOM 3256 C CA . ILE B 1 148 ? 43.108 -22.780 2.886 1.000 18.249 125 ILE B CA 1
ATOM 3257 C C . ILE B 1 148 ? 42.902 -21.905 1.638 1.000 19.076 125 ILE B C 1
ATOM 3258 O O . ILE B 1 148 ? 43.730 -21.910 0.744 1.000 17.947 125 ILE B O 1
ATOM 3263 N N . HIS B 1 149 ? 41.782 -21.185 1.546 1.000 18.068 126 HIS B N 1
ATOM 3264 C CA . HIS B 1 149 ? 41.556 -20.302 0.397 1.000 18.244 126 HIS B CA 1
ATOM 3265 C C . HIS B 1 149 ? 42.698 -19.298 0.188 1.000 18.732 126 HIS B C 1
ATOM 3266 O O . HIS B 1 149 ? 43.168 -19.100 -0.942 1.000 19.449 126 HIS B O 1
ATOM 3273 N N . THR B 1 150 ? 43.143 -18.680 1.287 1.000 17.377 127 THR B N 1
ATOM 3274 C CA . THR B 1 150 ? 44.080 -17.578 1.203 1.000 17.301 127 THR B CA 1
ATOM 3275 C C . THR B 1 150 ? 45.441 -18.085 0.745 1.000 18.139 127 THR B C 1
ATOM 3276 O O . THR B 1 150 ? 46.059 -17.478 -0.111 1.000 19.363 127 THR B O 1
ATOM 3280 N N . LYS B 1 151 ? 45.859 -19.253 1.232 1.000 17.567 128 LYS B N 1
ATOM 3281 C CA . LYS B 1 151 ? 47.144 -19.808 0.858 1.000 19.261 128 LYS B CA 1
ATOM 3282 C C . LYS B 1 151 ? 47.071 -20.459 -0.515 1.000 15.887 128 LYS B C 1
ATOM 3283 O O . LYS B 1 151 ? 48.092 -20.489 -1.217 1.000 17.261 128 LYS B O 1
ATOM 3289 N N . ALA B 1 152 ? 45.919 -21.022 -0.886 1.000 16.218 129 ALA B N 1
ATOM 3290 C CA . ALA B 1 152 ? 45.841 -21.759 -2.134 1.000 16.869 129 ALA B CA 1
ATOM 3291 C C . ALA B 1 152 ? 45.817 -20.809 -3.340 1.000 17.613 129 ALA B C 1
ATOM 3292 O O . ALA B 1 152 ? 46.521 -21.040 -4.358 1.000 21.321 129 ALA B O 1
ATOM 3294 N N . GLY B 1 153 ? 45.087 -19.691 -3.192 1.000 17.922 130 GLY B N 1
ATOM 3295 C CA . GLY B 1 153 ? 44.907 -18.746 -4.254 1.000 15.729 130 GLY B CA 1
ATOM 3296 C C . GLY B 1 153 ? 43.426 -18.579 -4.611 1.000 17.351 130 GLY B C 1
ATOM 3297 O O . GLY B 1 153 ? 42.604 -19.439 -4.376 1.000 16.937 130 GLY B O 1
ATOM 3298 N N . VAL B 1 154 ? 43.142 -17.476 -5.325 1.000 16.539 131 VAL B N 1
ATOM 3299 C CA . VAL B 1 154 ? 41.798 -17.088 -5.729 1.000 16.560 131 VAL B CA 1
ATOM 3300 C C . VAL B 1 154 ? 41.207 -18.130 -6.682 1.000 18.099 131 VAL B C 1
ATOM 3301 O O . VAL B 1 154 ? 39.961 -18.250 -6.818 1.000 17.883 131 VAL B O 1
ATOM 3305 N N . GLN B 1 155 ? 42.070 -18.933 -7.344 1.000 17.482 132 GLN B N 1
ATOM 3306 C CA . GLN B 1 155 ? 41.572 -19.912 -8.278 1.000 18.827 132 GLN B CA 1
ATOM 3307 C C . GLN B 1 155 ? 40.632 -20.910 -7.610 1.000 18.385 132 GLN B C 1
ATOM 3308 O O . GLN B 1 155 ? 39.732 -21.466 -8.287 1.000 16.739 132 GLN B O 1
ATOM 3314 N N . VAL B 1 156 ? 40.793 -21.125 -6.293 1.000 17.290 133 VAL B N 1
ATOM 3315 C CA . VAL B 1 156 ? 39.939 -22.086 -5.593 1.000 16.829 133 VAL B CA 1
ATOM 3316 C C . VAL B 1 156 ? 38.544 -21.512 -5.462 1.000 16.227 133 VAL B C 1
ATOM 3317 O O . VAL B 1 156 ? 37.541 -22.195 -5.745 1.000 16.692 133 VAL B O 1
ATOM 3321 N N . ARG B 1 157 ? 38.443 -20.251 -5.038 1.000 16.533 134 ARG B N 1
ATOM 3322 C CA . ARG B 1 157 ? 37.164 -19.566 -5.000 1.000 17.318 134 ARG B CA 1
ATOM 3323 C C . ARG B 1 157 ? 36.483 -19.588 -6.368 1.000 19.135 134 ARG B C 1
ATOM 3324 O O . ARG B 1 157 ? 35.296 -19.864 -6.494 1.000 20.326 134 ARG B O 1
ATOM 3332 N N . LEU B 1 158 ? 37.228 -19.324 -7.438 1.000 18.179 135 LEU B N 1
ATOM 3333 C CA . LEU B 1 158 ? 36.614 -19.341 -8.764 1.000 21.247 135 LEU B CA 1
ATOM 3334 C C . LEU B 1 158 ? 36.173 -20.725 -9.208 1.000 20.097 135 LEU B C 1
ATOM 3335 O O . LEU B 1 158 ? 35.105 -20.855 -9.850 1.000 24.568 135 LEU B O 1
ATOM 3340 N N . ASP B 1 159 ? 36.992 -21.735 -8.947 1.000 21.017 136 ASP B N 1
ATOM 3341 C CA . ASP B 1 159 ? 36.644 -23.135 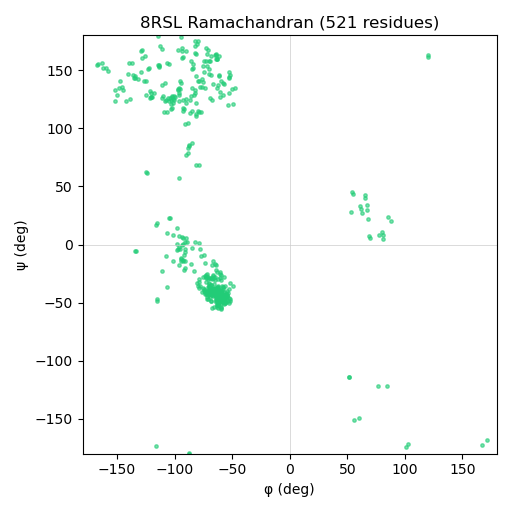-9.233 1.000 22.776 136 ASP B CA 1
ATOM 3342 C C . ASP B 1 159 ? 35.384 -23.540 -8.451 1.000 21.290 136 ASP B C 1
ATOM 3343 O O . ASP B 1 159 ? 34.465 -24.112 -9.018 1.000 22.101 136 ASP B O 1
ATOM 3348 N N . CYS B 1 160 ? 35.321 -23.164 -7.174 1.000 20.416 137 CYS B N 1
ATOM 3349 C CA . CYS B 1 160 ? 34.148 -23.473 -6.385 1.000 20.844 137 CYS B CA 1
ATOM 3350 C C . CYS B 1 160 ? 32.896 -22.796 -6.952 1.000 19.867 137 CYS B C 1
ATOM 3351 O O . CYS B 1 160 ? 31.798 -23.379 -6.979 1.000 20.788 137 CYS B O 1
ATOM 3354 N N . ALA B 1 161 ? 32.980 -21.510 -7.282 1.000 20.369 138 ALA B N 1
ATOM 3355 C CA . ALA B 1 161 ? 31.868 -20.805 -7.875 1.000 21.865 138 ALA B CA 1
ATOM 3356 C C . ALA B 1 161 ? 31.331 -21.512 -9.128 1.000 23.859 138 ALA B C 1
ATOM 3357 O O . ALA B 1 161 ? 30.112 -21.505 -9.373 1.000 23.997 138 ALA B O 1
ATOM 3359 N N . GLU B 1 162 ? 32.240 -22.005 -9.973 1.000 24.960 139 GLU B N 1
ATOM 3360 C CA . GLU B 1 162 ? 31.858 -22.762 -11.155 1.000 28.139 139 GLU B CA 1
ATOM 3361 C C . GLU B 1 162 ? 31.150 -24.091 -10.769 1.000 31.409 139 GLU B C 1
ATOM 3362 O O . GLU B 1 162 ? 30.153 -24.491 -11.404 1.000 30.099 139 GLU B O 1
ATOM 3368 N N . ILE B 1 163 ? 31.615 -24.773 -9.714 1.000 27.677 140 ILE B N 1
ATOM 3369 C CA . ILE B 1 163 ? 30.944 -25.994 -9.282 1.000 27.948 140 ILE B CA 1
ATOM 3370 C C . ILE B 1 163 ? 29.500 -25.650 -8.884 1.000 30.170 140 ILE B C 1
ATOM 3371 O O . ILE B 1 163 ? 28.568 -26.362 -9.246 1.000 31.826 140 ILE B O 1
ATOM 3376 N N . ILE B 1 164 ? 29.290 -24.515 -8.200 1.000 27.892 141 ILE B N 1
ATOM 3377 C CA . ILE B 1 164 ? 27.972 -24.173 -7.721 1.000 28.840 141 ILE B CA 1
ATOM 3378 C C . ILE B 1 164 ? 27.083 -23.731 -8.876 1.000 32.531 141 ILE B C 1
ATOM 3379 O O . ILE B 1 164 ? 25.869 -24.006 -8.853 1.000 31.068 141 ILE B O 1
ATOM 3384 N N . ARG B 1 165 ? 27.669 -22.964 -9.820 1.000 31.396 142 ARG B N 1
ATOM 3385 C CA . ARG B 1 165 ? 26.967 -22.519 -11.030 1.000 31.557 142 ARG B CA 1
ATOM 3386 C C . ARG B 1 165 ? 26.493 -23.720 -11.849 1.000 34.797 142 ARG B C 1
ATOM 3387 O O . ARG B 1 165 ? 25.347 -23.769 -12.291 1.000 30.663 142 ARG B O 1
ATOM 3395 N N . GLN B 1 166 ? 27.344 -24.726 -12.017 1.000 36.615 143 GLN B N 1
ATOM 3396 C CA . GLN B 1 166 ? 26.973 -25.896 -12.805 1.000 41.829 143 GLN B CA 1
ATOM 3397 C C . GLN B 1 166 ? 25.914 -26.735 -12.095 1.000 45.400 143 GLN B C 1
ATOM 3398 O O . GLN B 1 166 ? 25.098 -27.342 -12.770 1.000 51.910 143 GLN B O 1
ATOM 3404 N N . GLN B 1 167 ? 25.855 -26.743 -10.759 1.000 44.807 144 GLN B N 1
ATOM 3405 C CA . GLN B 1 167 ? 24.845 -27.575 -10.122 1.000 41.463 144 GLN B CA 1
ATOM 3406 C C . GLN B 1 167 ? 23.570 -26.782 -9.797 1.000 41.613 144 GLN B C 1
ATOM 3407 O O . GLN B 1 167 ? 22.550 -27.361 -9.471 1.000 46.062 144 GLN B O 1
ATOM 3413 N N . GLY B 1 168 ? 23.572 -25.460 -9.872 1.000 41.207 145 GLY B N 1
ATOM 3414 C CA . GLY B 1 168 ? 22.316 -24.729 -9.796 1.000 42.936 145 GLY B CA 1
ATOM 3415 C C . GLY B 1 168 ? 21.841 -24.546 -8.368 1.000 44.988 145 GLY B C 1
ATOM 3416 O O . GLY B 1 168 ? 20.770 -24.031 -8.116 1.000 45.420 145 GLY B O 1
ATOM 3417 N N . ARG B 1 169 ? 22.681 -24.911 -7.398 1.000 48.488 146 ARG B N 1
ATOM 3418 C CA . ARG B 1 169 ? 22.261 -24.884 -6.012 1.000 43.737 146 ARG B CA 1
ATOM 3419 C C . ARG B 1 169 ? 23.497 -24.918 -5.114 1.000 35.340 146 ARG B C 1
ATOM 3420 O O . ARG B 1 169 ? 24.520 -25.422 -5.517 1.000 40.661 146 ARG B O 1
ATOM 3428 N N . ASN B 1 170 ? 23.386 -24.348 -3.916 1.000 33.252 147 ASN B N 1
ATOM 3429 C CA . ASN B 1 170 ? 24.418 -24.374 -2.904 1.000 30.484 147 ASN B CA 1
ATOM 3430 C C . ASN B 1 170 ? 24.643 -25.816 -2.468 1.000 33.160 147 ASN B C 1
ATOM 3431 O O . ASN B 1 170 ? 23.850 -26.712 -2.785 1.000 31.229 147 ASN B O 1
ATOM 3436 N N . GLU B 1 171 ? 25.776 -26.046 -1.819 1.000 26.018 148 GLU B N 1
ATOM 3437 C CA . GLU B 1 171 ? 26.190 -27.406 -1.505 1.000 25.415 148 GLU B CA 1
ATOM 3438 C C . GLU B 1 171 ? 25.473 -27.882 -0.241 1.000 27.046 148 GLU B C 1
ATOM 3439 O O . GLU B 1 171 ? 25.441 -27.168 0.761 1.000 27.851 148 GLU B O 1
ATOM 3445 N N . GLY B 1 172 ? 24.938 -29.101 -0.318 1.000 30.848 149 GLY B N 1
ATOM 3446 C CA . GLY B 1 172 ? 24.391 -29.817 0.811 1.000 28.745 149 GLY B CA 1
ATOM 3447 C C . GLY B 1 172 ? 25.478 -30.307 1.760 1.000 29.647 149 GLY B C 1
ATOM 3448 O O . GLY B 1 172 ? 26.693 -30.355 1.455 1.000 24.827 149 GLY B O 1
ATOM 3449 N N . VAL B 1 173 ? 25.019 -30.659 2.963 1.000 27.946 150 VAL B N 1
ATOM 3450 C CA . VAL B 1 173 ? 25.885 -31.174 4.000 1.000 27.784 150 VAL B CA 1
ATOM 3451 C C . VAL B 1 173 ? 26.259 -32.630 3.728 1.000 26.980 150 VAL B C 1
ATOM 3452 O O . VAL B 1 173 ? 25.467 -33.388 3.197 1.000 28.814 150 VAL B O 1
ATOM 3456 N N . GLY B 1 174 ? 27.500 -32.987 4.040 1.000 22.844 151 GLY B N 1
ATOM 3457 C CA . GLY B 1 174 ? 27.917 -34.373 4.056 1.000 24.643 151 GLY B CA 1
ATOM 3458 C C . GLY B 1 174 ? 28.364 -34.903 2.698 1.000 28.135 151 GLY B C 1
ATOM 3459 O O . GLY B 1 174 ? 28.330 -36.123 2.508 1.000 32.179 151 GLY B O 1
ATOM 3460 N N . LYS B 1 175 ? 28.798 -34.009 1.793 1.000 26.441 152 LYS B N 1
ATOM 3461 C CA . LYS B 1 175 ? 29.257 -34.415 0.461 1.000 25.419 152 LYS B CA 1
ATOM 3462 C C . LYS B 1 175 ? 30.746 -34.055 0.319 1.000 25.912 152 LYS B C 1
ATOM 3463 O O . LYS B 1 175 ? 31.395 -33.622 1.262 1.000 24.745 152 LYS B O 1
ATOM 3469 N N . ALA B 1 176 ? 31.300 -34.231 -0.892 1.000 26.755 153 ALA B N 1
ATOM 3470 C CA . ALA B 1 176 ? 32.710 -33.951 -1.109 1.000 25.459 153 ALA B CA 1
ATOM 3471 C C . ALA B 1 176 ? 32.858 -33.558 -2.568 1.000 24.199 153 ALA B C 1
ATOM 3472 O O . ALA B 1 176 ? 32.351 -34.269 -3.455 1.000 22.579 153 ALA B O 1
ATOM 3474 N N . LYS B 1 177 ? 33.584 -32.456 -2.788 1.000 21.968 154 LYS B N 1
ATOM 3475 C CA . LYS B 1 177 ? 33.943 -31.995 -4.132 1.000 22.740 154 LYS B CA 1
ATOM 3476 C C . LYS B 1 177 ? 35.418 -31.617 -4.142 1.000 22.916 154 LYS B C 1
ATOM 3477 O O . LYS B 1 177 ? 35.909 -31.072 -3.167 1.000 20.964 154 LYS B O 1
ATOM 3483 N N . LYS B 1 178 ? 36.098 -31.904 -5.243 1.000 21.433 155 LYS B N 1
ATOM 3484 C CA . LYS B 1 178 ? 37.532 -31.783 -5.301 1.000 23.011 155 LYS B CA 1
ATOM 3485 C C . LYS B 1 178 ? 37.892 -30.624 -6.213 1.000 24.018 155 LYS B C 1
ATOM 3486 O O . LYS B 1 178 ? 37.352 -30.534 -7.302 1.000 24.588 155 LYS B O 1
ATOM 3492 N N . THR B 1 179 ? 38.865 -29.808 -5.799 1.000 22.393 156 THR B N 1
ATOM 3493 C CA . THR B 1 179 ? 39.496 -28.834 -6.673 1.000 21.415 156 THR B CA 1
ATOM 3494 C C . THR B 1 179 ? 41.001 -29.032 -6.588 1.000 21.290 156 THR B C 1
ATOM 3495 O O . THR B 1 179 ? 41.501 -29.757 -5.702 1.000 21.425 156 THR B O 1
ATOM 3499 N N . ARG B 1 180 ? 41.729 -28.397 -7.517 1.000 20.514 157 ARG B N 1
ATOM 3500 C CA . ARG B 1 180 ? 43.169 -28.440 -7.431 1.000 21.386 157 ARG B CA 1
ATOM 3501 C C . ARG B 1 180 ? 43.589 -27.635 -6.194 1.000 22.068 157 ARG B C 1
ATOM 3502 O O . ARG B 1 180 ? 42.836 -26.769 -5.727 1.000 19.953 157 ARG B O 1
ATOM 3510 N N . GLY B 1 181 ? 44.845 -27.876 -5.742 1.000 21.980 158 GLY B N 1
ATOM 3511 C CA . GLY B 1 181 ? 45.392 -27.225 -4.583 1.000 20.684 158 GLY B CA 1
ATOM 3512 C C . GLY B 1 181 ? 46.125 -25.946 -4.966 1.000 20.083 158 GLY B C 1
ATOM 3513 O O . GLY B 1 181 ? 46.509 -25.233 -4.054 1.000 20.106 158 GLY B O 1
ATOM 3514 N N . TYR B 1 182 ? 46.427 -25.756 -6.262 1.000 19.164 159 TYR B N 1
ATOM 3515 C CA . TYR B 1 182 ? 47.127 -24.566 -6.760 1.000 21.601 159 TYR B CA 1
ATOM 3516 C C . TYR B 1 182 ? 48.413 -24.299 -5.969 1.000 20.402 159 TYR B C 1
ATOM 3517 O O . TYR B 1 182 ? 49.384 -25.067 -6.103 1.000 23.593 159 TYR B O 1
ATOM 3526 N N . ASN B 1 183 ? 48.531 -23.197 -5.204 1.000 16.603 160 ASN B N 1
ATOM 3527 C CA . ASN B 1 183 ? 49.826 -22.842 -4.618 1.000 17.288 160 ASN B CA 1
ATOM 3528 C C . ASN B 1 183 ? 50.167 -23.711 -3.398 1.000 21.704 160 ASN B C 1
ATOM 3529 O O . ASN B 1 183 ? 51.268 -23.607 -2.857 1.000 19.852 160 ASN B O 1
ATOM 3534 N N . LEU B 1 184 ? 49.206 -24.521 -2.885 1.000 22.400 161 LEU B N 1
ATOM 3535 C CA . LEU B 1 184 ? 49.525 -25.347 -1.717 1.000 22.826 161 LEU B CA 1
ATOM 3536 C C . LEU B 1 184 ? 50.494 -26.467 -2.103 1.000 22.529 161 LEU B C 1
ATOM 3537 O O . LEU B 1 184 ? 50.485 -26.966 -3.203 1.000 20.157 161 LEU B O 1
ATOM 3542 N N . PRO B 1 185 ? 51.228 -27.026 -1.142 1.000 24.261 162 PRO B N 1
ATOM 3543 C CA . PRO B 1 185 ? 51.937 -28.283 -1.371 1.000 26.722 162 PRO B CA 1
ATOM 3544 C C . PRO B 1 185 ? 51.031 -29.493 -1.552 1.000 27.517 162 PRO B C 1
ATOM 3545 O O . PRO B 1 185 ? 51.474 -30.525 -2.040 1.000 32.862 162 PRO B O 1
ATOM 3549 N N . ALA B 1 186 ? 49.764 -29.391 -1.146 1.000 24.366 163 ALA B N 1
ATOM 3550 C CA . ALA B 1 186 ? 48.781 -30.450 -1.423 1.000 24.804 163 ALA B CA 1
ATOM 3551 C C . ALA B 1 186 ? 48.320 -30.405 -2.886 1.000 22.658 163 ALA B C 1
ATOM 3552 O O . ALA B 1 186 ? 48.077 -29.346 -3.399 1.000 24.647 163 ALA B O 1
ATOM 3554 N N . LYS B 1 187 ? 48.236 -31.553 -3.570 1.000 21.408 164 LYS B N 1
ATOM 3555 C CA . LYS B 1 187 ? 47.822 -31.619 -4.960 1.000 24.084 164 LYS B CA 1
ATOM 3556 C C . LYS B 1 187 ? 46.374 -31.162 -5.153 1.000 22.403 164 LYS B C 1
ATOM 3557 O O . LYS B 1 187 ? 46.081 -30.488 -6.130 1.000 19.633 164 LYS B O 1
ATOM 3563 N N . TYR B 1 188 ? 45.504 -31.559 -4.224 1.000 19.705 165 TYR B N 1
ATOM 3564 C CA . TYR B 1 188 ? 44.082 -31.337 -4.307 1.000 19.902 165 TYR B CA 1
ATOM 3565 C C . TYR B 1 188 ? 43.481 -30.948 -2.956 1.000 20.431 165 TYR B C 1
ATOM 3566 O O . TYR B 1 188 ? 44.054 -31.198 -1.880 1.000 17.585 165 TYR B O 1
ATOM 3575 N N . ILE B 1 189 ? 42.326 -30.249 -3.040 1.000 17.230 166 ILE B N 1
ATOM 3576 C CA . ILE B 1 189 ? 41.559 -29.881 -1.852 1.000 17.968 166 ILE B CA 1
ATOM 3577 C C . ILE B 1 189 ? 40.200 -30.537 -2.049 1.000 18.600 166 ILE B C 1
ATOM 3578 O O . ILE B 1 189 ? 39.591 -30.357 -3.099 1.000 20.629 166 ILE B O 1
ATOM 3583 N N . ILE B 1 190 ? 39.776 -31.302 -1.054 1.000 20.196 167 ILE B N 1
ATOM 3584 C CA . ILE B 1 190 ? 38.449 -31.868 -1.047 1.000 20.243 167 ILE B CA 1
ATOM 3585 C C . ILE B 1 190 ? 37.620 -31.037 -0.090 1.000 19.651 167 ILE B C 1
ATOM 3586 O O . ILE B 1 190 ? 37.967 -30.908 1.096 1.000 20.727 167 ILE B O 1
ATOM 3591 N N . HIS B 1 191 ? 36.548 -30.466 -0.625 1.000 20.447 168 HIS B N 1
ATOM 3592 C CA . HIS B 1 191 ? 35.689 -29.558 0.101 1.000 20.137 168 HIS B CA 1
ATOM 3593 C C . HIS B 1 191 ? 34.424 -30.278 0.592 1.000 19.074 168 HIS B C 1
ATOM 3594 O O . HIS B 1 191 ? 33.680 -30.859 -0.206 1.000 20.398 168 HIS B O 1
ATOM 3601 N N . THR B 1 192 ? 34.135 -30.162 1.892 1.000 19.587 169 THR B N 1
ATOM 3602 C CA . THR B 1 192 ? 32.949 -30.788 2.491 1.000 20.632 169 THR B CA 1
ATOM 3603 C C . THR B 1 192 ? 32.303 -29.771 3.424 1.000 20.085 169 THR B C 1
ATOM 3604 O O . THR B 1 192 ? 33.011 -28.973 4.086 1.000 21.862 169 THR B O 1
ATOM 3608 N N . VAL B 1 193 ? 30.969 -29.823 3.502 1.000 22.581 170 VAL B N 1
ATOM 3609 C CA . VAL B 1 193 ? 30.217 -28.931 4.357 1.000 21.486 170 VAL B CA 1
ATOM 3610 C C . VAL B 1 193 ? 29.666 -29.763 5.525 1.000 23.820 170 VAL B C 1
ATOM 3611 O O . VAL B 1 193 ? 28.877 -30.696 5.344 1.000 19.855 170 VAL B O 1
ATOM 3615 N N . GLY B 1 194 ? 30.164 -29.454 6.722 1.000 23.086 171 GLY B N 1
ATOM 3616 C CA . GLY B 1 194 ? 29.756 -30.134 7.920 1.000 24.006 171 GLY B CA 1
ATOM 3617 C C . GLY B 1 194 ? 28.442 -29.593 8.455 1.000 21.863 171 GLY B C 1
ATOM 3618 O O . GLY B 1 194 ? 27.994 -28.478 8.105 1.000 21.704 171 GLY B O 1
ATOM 3619 N N . PRO B 1 195 ? 27.795 -30.351 9.357 1.000 22.608 172 PRO B N 1
ATOM 3620 C CA . PRO B 1 195 ? 26.559 -29.888 9.993 1.000 25.172 172 PRO B CA 1
ATOM 3621 C C . PRO B 1 195 ? 26.883 -28.719 10.923 1.000 29.139 172 PRO B C 1
ATOM 3622 O O . PRO B 1 195 ? 27.935 -28.708 11.592 1.000 26.103 172 PRO B O 1
ATOM 3626 N N . GLN B 1 196 ? 25.936 -27.793 10.988 1.000 31.525 173 GLN B N 1
ATOM 3627 C CA . GLN B 1 196 ? 25.977 -26.670 11.902 1.000 36.751 173 GLN B CA 1
ATOM 3628 C C . GLN B 1 196 ? 25.174 -26.986 13.165 1.000 34.790 173 GLN B C 1
ATOM 3629 O O . GLN B 1 196 ? 23.971 -27.175 13.070 1.000 36.263 173 GLN B O 1
ATOM 3635 N N . ILE B 1 197 ? 25.805 -26.896 14.330 1.000 32.026 174 ILE B N 1
ATOM 3636 C CA . ILE B 1 197 ? 25.147 -27.241 15.576 1.000 36.636 174 ILE B CA 1
ATOM 3637 C C . ILE B 1 197 ? 24.687 -25.952 16.268 1.000 34.460 174 ILE B C 1
ATOM 3638 O O . ILE B 1 197 ? 25.482 -25.066 16.499 1.000 35.431 174 ILE B O 1
ATOM 3643 N N . ARG B 1 198 ? 23.430 -25.850 16.632 1.000 40.006 175 ARG B N 1
ATOM 3644 C CA . ARG B 1 198 ? 22.972 -24.686 17.384 1.000 47.841 175 ARG B CA 1
ATOM 3645 C C . ARG B 1 198 ? 22.591 -25.037 18.819 1.000 47.001 175 ARG B C 1
ATOM 3646 O O . ARG B 1 198 ? 22.540 -24.145 19.664 1.000 43.964 175 ARG B O 1
ATOM 3654 N N . ARG B 1 199 ? 22.265 -26.309 19.070 1.000 44.844 176 ARG B N 1
ATOM 3655 C CA . ARG B 1 199 ? 21.758 -26.737 20.360 1.000 51.552 176 ARG B CA 1
ATOM 3656 C C . ARG B 1 199 ? 22.479 -28.024 20.745 1.000 47.084 176 ARG B C 1
ATOM 3657 O O . ARG B 1 199 ? 22.745 -28.878 19.906 1.000 43.263 176 ARG B O 1
ATOM 3665 N N . LEU B 1 200 ? 22.748 -28.141 22.045 1.000 42.855 177 LEU B N 1
ATOM 3666 C CA . LEU B 1 200 ? 23.404 -29.278 22.641 1.000 44.312 177 LEU B CA 1
ATOM 3667 C C . LEU B 1 200 ? 22.399 -29.975 23.543 1.000 45.661 177 LEU B C 1
ATOM 3668 O O . LEU B 1 200 ? 21.453 -29.353 23.998 1.000 51.813 177 LEU B O 1
ATOM 3673 N N . PRO B 1 201 ? 22.553 -31.287 23.801 1.000 46.748 178 PRO B N 1
ATOM 3674 C CA . PRO B 1 201 ? 23.576 -32.094 23.130 1.000 43.364 178 PRO B CA 1
ATOM 3675 C C . PRO B 1 201 ? 23.272 -32.401 21.657 1.000 37.794 178 PRO B C 1
ATOM 3676 O O . PRO B 1 201 ? 22.191 -32.175 21.146 1.000 36.789 178 PRO B O 1
ATOM 3680 N N . VAL B 1 202 ? 24.262 -32.924 20.941 1.000 40.746 179 VAL B N 1
ATOM 3681 C CA . VAL B 1 202 ? 24.115 -33.083 19.491 1.000 38.781 179 VAL B CA 1
ATOM 3682 C C . VAL B 1 202 ? 23.044 -34.122 19.127 1.000 40.103 179 VAL B C 1
ATOM 3683 O O . VAL B 1 202 ? 23.024 -35.216 19.665 1.000 38.821 179 VAL B O 1
ATOM 3687 N N . SER B 1 203 ? 22.231 -33.811 18.113 1.000 40.144 180 SER B N 1
ATOM 3688 C CA . SER B 1 203 ? 21.222 -34.735 17.651 1.000 40.948 180 SER B CA 1
ATOM 3689 C C . SER B 1 203 ? 21.876 -35.878 16.888 1.000 42.780 180 SER B C 1
ATOM 3690 O O . SER B 1 203 ? 22.965 -35.749 16.322 1.000 34.528 180 SER B O 1
ATOM 3693 N N . LYS B 1 204 ? 21.131 -36.983 16.835 1.000 44.107 181 LYS B N 1
ATOM 3694 C CA . LYS B 1 204 ? 21.559 -38.143 16.078 1.000 39.556 181 LYS B CA 1
ATOM 3695 C C . LYS B 1 204 ? 21.687 -37.763 14.596 1.000 31.807 181 LYS B C 1
ATOM 3696 O O . LYS B 1 204 ? 22.638 -38.154 13.954 1.000 35.658 181 LYS B O 1
ATOM 3702 N N . MET B 1 205 ? 20.753 -37.005 14.049 1.000 34.889 182 MET B N 1
ATOM 3703 C CA . MET B 1 205 ? 20.851 -36.581 12.658 1.000 36.456 182 MET B CA 1
ATOM 3704 C C . MET B 1 205 ? 22.179 -35.845 12.430 1.000 33.318 182 MET B C 1
ATOM 3705 O O . MET B 1 205 ? 22.861 -36.133 11.458 1.000 28.244 182 MET B O 1
ATOM 3710 N N . ASN B 1 206 ? 22.583 -34.948 13.349 1.000 32.373 183 ASN B N 1
ATOM 3711 C CA . ASN B 1 206 ? 23.805 -34.176 13.132 1.000 34.544 183 ASN B CA 1
ATOM 3712 C C . ASN B 1 206 ? 25.044 -35.052 13.253 1.000 30.817 183 ASN B C 1
ATOM 3713 O O . ASN B 1 206 ? 26.016 -34.826 12.531 1.000 27.312 183 ASN B O 1
ATOM 3718 N N . GLN B 1 207 ? 25.002 -36.022 14.179 1.000 30.572 184 GLN B N 1
ATOM 3719 C CA . GLN B 1 207 ? 26.051 -37.014 14.310 1.000 28.013 184 GLN B CA 1
ATOM 3720 C C . GLN B 1 207 ? 26.228 -37.810 13.018 1.000 27.583 184 GLN B C 1
ATOM 3721 O O . GLN B 1 207 ? 27.369 -38.076 12.585 1.000 28.856 184 GLN B O 1
ATOM 3727 N N . ASP B 1 208 ? 25.113 -38.252 12.440 1.000 28.294 185 ASP B N 1
ATOM 3728 C CA . ASP B 1 208 ? 25.150 -39.062 11.231 1.000 28.085 185 ASP B CA 1
ATOM 3729 C C . ASP B 1 208 ? 25.675 -38.217 10.048 1.000 31.018 185 ASP B C 1
ATOM 3730 O O . ASP B 1 208 ? 26.421 -38.715 9.178 1.000 27.458 185 ASP B O 1
ATOM 3735 N N . LEU B 1 209 ? 25.280 -36.934 9.992 1.000 25.314 186 LEU B N 1
ATOM 3736 C CA . LEU B 1 209 ? 25.746 -36.067 8.926 1.000 28.295 186 LEU B CA 1
ATOM 3737 C C . LEU B 1 209 ? 27.257 -35.808 9.002 1.000 25.665 186 LEU B C 1
ATOM 3738 O O . LEU B 1 209 ? 27.906 -35.766 7.960 1.000 26.846 186 LEU B O 1
ATOM 3743 N N . LEU B 1 210 ? 27.826 -35.653 10.204 1.000 27.693 187 LEU B N 1
ATOM 3744 C CA . LEU B 1 210 ? 29.265 -35.484 10.355 1.000 25.987 187 LEU B CA 1
ATOM 3745 C C . LEU B 1 210 ? 29.984 -36.728 9.858 1.000 24.071 187 LEU B C 1
ATOM 3746 O O . LEU B 1 210 ? 30.973 -36.599 9.143 1.000 22.389 187 LEU B O 1
ATOM 3751 N N . ALA B 1 211 ? 29.503 -37.920 10.248 1.000 26.889 188 ALA B N 1
ATOM 3752 C CA . ALA B 1 211 ? 30.082 -39.162 9.733 1.000 27.964 188 ALA B CA 1
ATOM 3753 C C . ALA B 1 211 ? 30.056 -39.181 8.206 1.000 26.131 188 ALA B C 1
ATOM 3754 O O . ALA B 1 211 ? 31.028 -39.602 7.583 1.000 28.024 188 ALA B O 1
ATOM 3756 N N . LYS B 1 212 ? 28.937 -38.772 7.603 1.000 28.468 189 LYS B N 1
ATOM 3757 C CA . LYS B 1 212 ? 28.817 -38.708 6.152 1.000 27.800 189 LYS B CA 1
ATOM 3758 C C . LYS B 1 212 ? 29.875 -37.817 5.532 1.000 24.750 189 LYS B C 1
ATOM 3759 O O . LYS B 1 212 ? 30.357 -38.159 4.447 1.000 24.552 189 LYS B O 1
ATOM 3765 N N . CYS B 1 213 ? 30.257 -36.708 6.183 1.000 22.835 190 CYS B N 1
ATOM 3766 C CA . CYS B 1 213 ? 31.334 -35.874 5.612 1.000 21.724 190 CYS B CA 1
ATOM 3767 C C . CYS B 1 213 ? 32.601 -36.714 5.466 1.000 21.058 190 CYS B C 1
ATOM 3768 O O . CYS B 1 213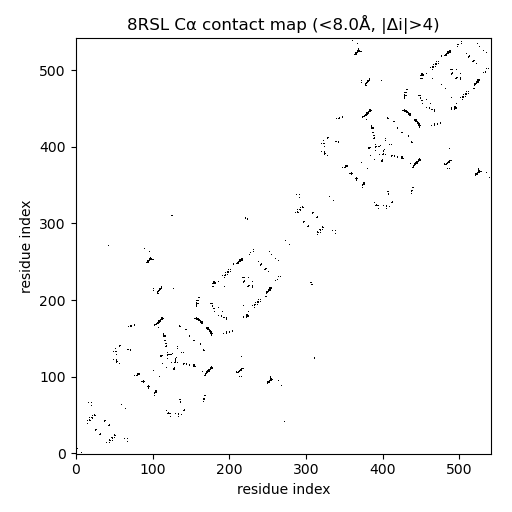 ? 33.217 -36.726 4.410 1.000 21.393 190 CYS B O 1
ATOM 3771 N N . TYR B 1 214 ? 32.991 -37.456 6.529 1.000 23.804 191 TYR B N 1
ATOM 3772 C CA . TYR B 1 214 ? 34.182 -38.294 6.476 1.000 23.665 191 TYR B CA 1
ATOM 3773 C C . TYR B 1 214 ? 34.116 -39.369 5.378 1.000 25.034 191 TYR B C 1
ATOM 3774 O O . TYR B 1 214 ? 35.067 -39.509 4.583 1.000 21.043 191 TYR B O 1
ATOM 3783 N N . LEU B 1 215 ? 32.981 -40.076 5.310 1.000 24.648 192 LEU B N 1
ATOM 3784 C CA A LEU B 1 215 ? 32.807 -41.149 4.345 0.700 25.460 192 LEU B CA 1
ATOM 3785 C CA B LEU B 1 215 ? 32.815 -41.156 4.347 0.300 23.881 192 LEU B CA 1
ATOM 3786 C C . LEU B 1 215 ? 32.900 -40.614 2.924 1.000 24.745 192 LEU B C 1
ATOM 3787 O O . LEU B 1 215 ? 33.589 -41.206 2.064 1.000 26.271 192 LEU B O 1
ATOM 3796 N N . SER B 1 216 ? 32.225 -39.481 2.677 1.000 22.882 193 SER B N 1
ATOM 3797 C CA . SER B 1 216 ? 32.209 -38.926 1.328 1.000 23.390 193 SER B CA 1
ATOM 3798 C C . SER B 1 216 ? 33.623 -38.587 0.871 1.000 24.204 193 SER B C 1
ATOM 3799 O O . SER B 1 216 ? 34.007 -38.791 -0.294 1.000 23.238 193 SER B O 1
ATOM 3802 N N . CYS B 1 217 ? 34.375 -37.958 1.774 1.000 23.103 194 CYS B N 1
ATOM 3803 C CA . CYS B 1 217 ? 35.745 -37.556 1.438 1.000 23.216 194 CYS B CA 1
ATOM 3804 C C . CYS B 1 217 ? 36.627 -38.784 1.156 1.000 22.867 194 CYS B C 1
ATOM 3805 O O . CYS B 1 217 ? 37.465 -38.756 0.253 1.000 23.081 194 CYS B O 1
ATOM 3808 N N . LEU B 1 218 ? 36.499 -39.823 1.991 1.000 22.953 195 LEU B N 1
ATOM 3809 C CA . LEU B 1 218 ? 37.303 -41.054 1.810 1.000 24.049 195 LEU B CA 1
ATOM 3810 C C . LEU B 1 218 ? 36.991 -41.719 0.467 1.000 25.280 195 LEU B C 1
ATOM 3811 O O . LEU B 1 218 ? 37.903 -42.102 -0.277 1.000 23.114 195 LEU B O 1
ATOM 3816 N N . LYS B 1 219 ? 35.684 -41.891 0.210 1.000 24.551 196 LYS B N 1
ATOM 3817 C CA . LYS B 1 219 ? 35.214 -42.425 -1.053 1.000 27.768 196 LYS B CA 1
ATOM 3818 C C . LYS B 1 219 ? 35.758 -41.634 -2.241 1.000 24.220 196 LYS B C 1
ATOM 3819 O O . LYS B 1 219 ? 36.142 -42.226 -3.237 1.000 23.618 196 LYS B O 1
ATOM 3825 N N . LEU B 1 220 ? 35.769 -40.288 -2.181 1.000 23.095 197 LEU B N 1
ATOM 3826 C CA . LEU B 1 220 ? 36.216 -39.526 -3.346 1.000 24.437 197 LEU B CA 1
ATOM 3827 C C . LEU B 1 220 ? 37.719 -39.673 -3.561 1.000 24.017 197 LEU B C 1
ATOM 3828 O O . LEU B 1 220 ? 38.171 -39.727 -4.694 1.000 24.166 197 LEU B O 1
ATOM 3833 N N . ALA B 1 221 ? 38.486 -39.657 -2.474 1.000 25.298 198 ALA B N 1
ATOM 3834 C CA . ALA B 1 221 ? 39.922 -39.905 -2.559 1.000 27.893 198 ALA B CA 1
ATOM 3835 C C . ALA B 1 221 ? 40.207 -41.284 -3.197 1.000 28.069 198 ALA B C 1
ATOM 3836 O O . ALA B 1 221 ? 41.047 -41.403 -4.135 1.000 28.912 198 ALA B O 1
ATOM 3838 N N . ASP B 1 222 ? 39.467 -42.315 -2.779 1.000 27.754 199 ASP B N 1
ATOM 3839 C CA . ASP B 1 222 ? 39.673 -43.628 -3.410 1.000 28.608 199 ASP B CA 1
ATOM 3840 C C . ASP B 1 222 ? 39.171 -43.625 -4.856 1.000 31.277 199 ASP B C 1
ATOM 3841 O O . ASP B 1 222 ? 39.825 -44.195 -5.740 1.000 30.554 199 ASP B O 1
ATOM 3846 N N . GLN B 1 223 ? 38.063 -42.935 -5.132 1.000 28.076 200 GLN B N 1
ATOM 3847 C CA . GLN B 1 223 ? 37.559 -42.835 -6.482 1.000 30.508 200 GLN B CA 1
ATOM 3848 C C . GLN B 1 223 ? 38.629 -42.315 -7.443 1.000 33.146 200 GLN B C 1
ATOM 3849 O O . GLN B 1 223 ? 38.749 -42.791 -8.576 1.000 30.384 200 GLN B O 1
ATOM 3855 N N . HIS B 1 224 ? 39.416 -41.348 -6.997 1.000 29.649 201 HIS B N 1
ATOM 3856 C CA . HIS B 1 224 ? 40.437 -40.757 -7.843 1.000 32.489 201 HIS B CA 1
ATOM 3857 C C . HIS B 1 224 ? 41.834 -41.345 -7.616 1.000 32.368 201 HIS B C 1
ATOM 3858 O O . HIS B 1 224 ? 42.797 -40.691 -7.986 1.000 35.629 201 HIS B O 1
ATOM 3865 N N . SER B 1 225 ? 41.992 -42.486 -6.931 1.000 30.863 202 SER B N 1
ATOM 3866 C CA . SER B 1 225 ? 43.296 -43.142 -6.805 1.000 33.435 202 SER B CA 1
ATOM 3867 C C . SER B 1 225 ? 44.328 -42.270 -6.079 1.000 33.987 202 SER B C 1
ATOM 3868 O O . SER B 1 225 ? 45.540 -42.365 -6.347 1.000 32.642 202 SER B O 1
ATOM 3871 N N . LEU B 1 226 ? 43.881 -41.424 -5.149 1.000 29.587 203 LEU B N 1
ATOM 3872 C CA . LEU B 1 226 ? 44.799 -40.683 -4.309 1.000 31.769 203 LEU B CA 1
ATOM 3873 C C . LEU B 1 226 ? 45.393 -41.645 -3.273 1.000 33.035 203 LEU B C 1
ATOM 3874 O O . LEU B 1 226 ? 44.756 -42.603 -2.861 1.000 38.972 203 LEU B O 1
ATOM 3879 N N . ASN B 1 227 ? 46.637 -41.394 -2.868 1.000 31.930 204 ASN B N 1
ATOM 3880 C CA . ASN B 1 227 ? 47.356 -42.256 -1.948 1.000 33.626 204 ASN B CA 1
ATOM 3881 C C . ASN B 1 227 ? 47.168 -41.803 -0.491 1.000 30.180 204 ASN B C 1
ATOM 3882 O O . ASN B 1 227 ? 47.353 -42.611 0.426 1.000 26.810 204 ASN B O 1
ATOM 3887 N N . HIS B 1 228 ? 46.807 -40.536 -0.279 1.000 27.145 205 HIS B N 1
ATOM 3888 C CA . HIS B 1 228 ? 46.734 -40.012 1.087 1.000 27.069 205 HIS B CA 1
ATOM 3889 C C . HIS B 1 228 ? 45.821 -38.781 1.193 1.000 25.463 205 HIS B C 1
ATOM 3890 O O . HIS B 1 228 ? 45.690 -38.022 0.242 1.000 23.768 205 HIS B O 1
ATOM 3897 N N . VAL B 1 229 ? 45.191 -38.613 2.364 1.000 23.854 206 VAL B N 1
ATOM 3898 C CA . VAL B 1 229 ? 44.275 -37.507 2.605 1.000 23.930 206 VAL B CA 1
ATOM 3899 C C . VAL B 1 229 ? 44.400 -37.067 4.072 1.000 23.367 206 VAL B C 1
ATOM 3900 O O . VAL B 1 229 ? 44.526 -37.903 4.997 1.000 25.154 206 VAL B O 1
ATOM 3904 N N . ALA B 1 230 ? 44.453 -35.740 4.278 1.000 21.857 207 ALA B N 1
ATOM 3905 C CA . ALA B 1 230 ? 44.485 -35.166 5.612 1.000 22.951 207 ALA B CA 1
ATOM 3906 C C . ALA B 1 230 ? 43.166 -34.465 5.893 1.000 21.673 207 ALA B C 1
ATOM 3907 O O . ALA B 1 230 ? 42.757 -33.600 5.121 1.000 19.658 207 ALA B O 1
ATOM 3909 N N . PHE B 1 231 ? 42.549 -34.807 7.016 1.000 21.744 208 PHE B N 1
ATOM 3910 C CA . PHE B 1 231 ? 41.346 -34.163 7.492 1.000 21.380 208 PHE B CA 1
ATOM 3911 C C . PHE B 1 231 ? 41.703 -33.062 8.468 1.000 26.320 208 PHE B C 1
ATOM 3912 O O . PHE B 1 231 ? 42.599 -33.268 9.307 1.000 27.629 208 PHE B O 1
ATOM 3920 N N . CYS B 1 232 ? 40.983 -31.918 8.342 1.000 24.783 209 CYS B N 1
ATOM 3921 C CA . CYS B 1 232 ? 40.867 -30.959 9.440 1.000 27.674 209 CYS B CA 1
ATOM 3922 C C . CYS B 1 232 ? 39.693 -31.378 10.312 1.000 27.671 209 CYS B C 1
ATOM 3923 O O . CYS B 1 232 ? 38.953 -32.330 10.022 1.000 31.362 209 CYS B O 1
ATOM 3926 N N . CYS B 1 233 ? 39.463 -30.600 11.346 1.000 30.403 210 CYS B N 1
ATOM 3927 C CA . CYS B 1 233 ? 38.531 -30.939 12.412 1.000 33.431 210 CYS B CA 1
ATOM 3928 C C . CYS B 1 233 ? 37.120 -30.414 12.081 1.000 36.703 210 CYS B C 1
ATOM 3929 O O . CYS B 1 233 ? 36.663 -29.435 12.664 1.000 37.450 210 CYS B O 1
ATOM 3932 N N . ILE B 1 234 ? 36.393 -31.101 11.186 1.000 35.053 211 ILE B N 1
ATOM 3933 C CA . ILE B 1 234 ? 35.159 -30.609 10.573 1.000 29.650 211 ILE B CA 1
ATOM 3934 C C . ILE B 1 234 ? 34.108 -30.308 11.655 1.000 30.755 211 ILE B C 1
ATOM 3935 O O . ILE B 1 234 ? 34.022 -31.010 12.655 1.000 30.483 211 ILE B O 1
ATOM 3940 N N . SER B 1 235 ? 33.361 -29.198 11.460 1.000 29.291 212 SER B N 1
ATOM 3941 C CA . SER B 1 235 ? 32.247 -28.747 12.288 1.000 31.178 212 SER B CA 1
ATOM 3942 C C . SER B 1 235 ? 32.667 -28.273 13.687 1.000 33.146 212 SER B C 1
ATOM 3943 O O . SER B 1 235 ? 31.805 -28.003 14.525 1.000 34.904 212 SER B O 1
ATOM 3946 N N . THR B 1 236 ? 33.974 -28.178 13.968 1.000 36.501 213 THR B N 1
ATOM 3947 C CA . THR B 1 236 ? 34.439 -27.513 15.186 1.000 42.497 213 THR B CA 1
ATOM 3948 C C . THR B 1 236 ? 34.739 -26.069 14.802 1.000 39.344 213 THR B C 1
ATOM 3949 O O . THR B 1 236 ? 34.518 -25.679 13.668 1.000 46.879 213 THR B O 1
ATOM 3953 N N . GLY B 1 237 ? 35.153 -25.233 15.748 1.000 53.026 214 GLY B N 1
ATOM 3954 C CA . GLY B 1 237 ? 35.113 -23.789 15.520 1.000 54.853 214 GLY B CA 1
ATOM 3955 C C . GLY B 1 237 ? 33.702 -23.199 15.650 1.000 48.952 214 GLY B C 1
ATOM 3956 O O . GLY B 1 237 ? 33.082 -23.311 16.690 1.000 45.315 214 GLY B O 1
ATOM 3957 N N . VAL B 1 238 ? 33.214 -22.565 14.579 1.000 56.746 215 VAL B N 1
ATOM 3958 C CA . VAL B 1 238 ? 31.952 -21.830 14.564 1.000 67.264 215 VAL B CA 1
ATOM 3959 C C . VAL B 1 238 ? 30.749 -22.785 14.455 1.000 62.770 215 VAL B C 1
ATOM 3960 O O . VAL B 1 238 ? 29.699 -22.538 15.066 1.000 47.556 215 VAL B O 1
ATOM 3964 N N . PHE B 1 239 ? 30.894 -23.892 13.704 1.000 58.481 216 PHE B N 1
ATOM 3965 C CA . PHE B 1 239 ? 29.821 -24.882 13.620 1.000 60.192 216 PHE B CA 1
ATOM 3966 C C . PHE B 1 239 ? 29.649 -25.557 14.995 1.000 52.404 216 PHE B C 1
ATOM 3967 O O . PHE B 1 239 ? 28.600 -26.132 15.266 1.000 47.983 216 PHE B O 1
ATOM 3975 N N . ALA B 1 240 ? 30.747 -25.571 15.775 1.000 56.415 217 ALA B N 1
ATOM 3976 C CA . ALA B 1 240 ? 30.792 -25.723 17.219 1.000 48.664 217 ALA B CA 1
ATOM 3977 C C . ALA B 1 240 ? 30.340 -27.104 17.681 1.000 42.380 217 ALA B C 1
ATOM 3978 O O . ALA B 1 240 ? 29.853 -27.279 18.804 1.000 41.257 217 ALA B O 1
ATOM 3980 N N . PHE B 1 241 ? 30.545 -28.120 16.852 1.000 36.975 218 PHE B N 1
ATOM 3981 C CA . PHE B 1 241 ? 30.364 -29.502 17.297 1.000 37.075 218 PHE B CA 1
ATOM 3982 C C . PHE B 1 241 ? 31.286 -29.751 18.495 1.000 36.110 218 PHE B C 1
ATOM 3983 O O . PHE B 1 241 ? 32.462 -29.407 18.435 1.000 40.152 218 PHE B O 1
ATOM 3991 N N . PRO B 1 242 ? 30.819 -30.279 19.645 1.000 43.313 219 PRO B N 1
ATOM 3992 C CA . PRO B 1 242 ? 31.723 -30.598 20.759 1.000 42.288 219 PRO B CA 1
ATOM 3993 C C . PRO B 1 242 ? 32.913 -31.424 20.275 1.000 42.623 219 PRO B C 1
ATOM 3994 O O . PRO B 1 242 ? 32.767 -32.356 19.472 1.000 38.630 219 PRO B O 1
ATOM 3998 N N . GLN B 1 243 ? 34.110 -31.050 20.710 1.000 38.772 220 GLN B N 1
ATOM 3999 C CA . GLN B 1 243 ? 35.248 -31.499 19.949 1.000 43.231 220 GLN B CA 1
ATOM 4000 C C . GLN B 1 243 ? 35.621 -32.924 20.372 1.000 40.258 220 GLN B C 1
ATOM 4001 O O . GLN B 1 243 ? 36.133 -33.668 19.532 1.000 35.987 220 GLN B O 1
ATOM 4007 N N . ASP B 1 244 ? 35.250 -33.362 21.586 1.000 35.512 221 ASP B N 1
ATOM 4008 C CA . ASP B 1 244 ? 35.478 -34.730 22.009 1.000 36.667 221 ASP B CA 1
ATOM 4009 C C . ASP B 1 244 ? 34.543 -35.620 21.182 1.000 37.844 221 ASP B C 1
ATOM 4010 O O . ASP B 1 244 ? 34.923 -36.668 20.682 1.000 34.920 221 ASP B O 1
ATOM 4015 N N . GLU B 1 245 ? 33.330 -35.142 20.937 1.000 39.649 222 GLU B N 1
ATOM 4016 C CA . GLU B 1 245 ? 32.360 -35.926 20.196 1.000 42.001 222 GLU B CA 1
ATOM 4017 C C . GLU B 1 245 ? 32.775 -36.014 18.729 1.000 36.053 222 GLU B C 1
ATOM 4018 O O . GLU B 1 245 ? 32.633 -37.074 18.126 1.000 33.391 222 GLU B O 1
ATOM 4024 N N . ALA B 1 246 ? 33.266 -34.909 18.169 1.000 34.059 223 ALA B N 1
ATOM 4025 C CA . ALA B 1 246 ? 33.692 -34.874 16.772 1.000 34.539 223 ALA B CA 1
ATOM 4026 C C . ALA B 1 246 ? 34.881 -35.808 16.514 1.000 33.573 223 ALA B C 1
ATOM 4027 O O . ALA B 1 246 ? 34.898 -36.537 15.524 1.000 32.803 223 ALA B O 1
ATOM 4029 N N . ALA B 1 247 ? 35.892 -35.737 17.390 1.000 31.423 224 ALA B N 1
ATOM 4030 C CA . ALA B 1 247 ? 37.051 -36.612 17.296 1.000 33.329 224 ALA B CA 1
ATOM 4031 C C . ALA B 1 247 ? 36.580 -38.053 17.212 1.000 31.297 224 ALA B C 1
ATOM 4032 O O . ALA B 1 247 ? 37.008 -38.761 16.324 1.000 31.516 224 ALA B O 1
ATOM 4034 N N . GLU B 1 248 ? 35.646 -38.436 18.084 1.000 33.518 225 GLU B N 1
ATOM 4035 C CA A GLU B 1 248 ? 35.167 -39.808 18.189 0.500 34.900 225 GLU B CA 1
ATOM 4036 C CA B GLU B 1 248 ? 35.187 -39.813 18.180 0.500 34.106 225 GLU B CA 1
ATOM 4037 C C . GLU B 1 248 ? 34.499 -40.233 16.881 1.000 31.346 225 GLU B C 1
ATOM 4038 O O . GLU B 1 248 ? 34.679 -41.353 16.419 1.000 29.833 225 GLU B O 1
ATOM 4049 N N . ILE B 1 249 ? 33.694 -39.343 16.284 1.000 32.155 226 ILE B N 1
ATOM 4050 C CA . ILE B 1 249 ? 33.011 -39.665 15.038 1.000 29.381 226 ILE B CA 1
ATOM 4051 C C . ILE B 1 249 ? 34.043 -39.764 13.918 1.000 30.443 226 ILE B C 1
ATOM 4052 O O . ILE B 1 249 ? 33.999 -40.702 13.123 1.000 31.814 226 ILE B O 1
ATOM 4057 N N . ALA B 1 250 ? 35.017 -38.847 13.908 1.000 29.890 227 ALA B N 1
ATOM 4058 C CA . ALA B 1 250 ? 36.037 -38.830 12.873 1.000 29.608 227 ALA B CA 1
ATOM 4059 C C . ALA B 1 250 ? 36.820 -40.151 12.866 1.000 32.499 227 ALA B C 1
ATOM 4060 O O . ALA B 1 250 ? 36.924 -40.822 11.848 1.000 31.150 227 ALA B O 1
ATOM 4062 N N . VAL B 1 251 ? 37.354 -40.520 14.026 1.000 31.957 228 VAL B N 1
ATOM 4063 C CA . VAL B 1 251 ? 38.116 -41.753 14.193 1.000 29.627 228 VAL B CA 1
ATOM 4064 C C . VAL B 1 251 ? 37.285 -42.978 13.850 1.000 29.093 228 VAL B C 1
ATOM 4065 O O . VAL B 1 251 ? 37.748 -43.846 13.124 1.000 31.836 228 VAL B O 1
ATOM 4069 N N . ARG B 1 252 ? 36.083 -43.096 14.423 1.000 30.675 229 ARG B N 1
ATOM 4070 C CA . ARG B 1 252 ? 35.290 -44.293 14.219 1.000 35.223 229 ARG B CA 1
ATOM 4071 C C . ARG B 1 252 ? 34.926 -44.431 12.733 1.000 32.032 229 ARG B C 1
ATOM 4072 O O . ARG B 1 252 ? 34.968 -45.540 12.172 1.000 25.871 229 ARG B O 1
ATOM 4080 N N . THR B 1 253 ? 34.668 -43.306 12.053 1.000 28.174 230 THR B N 1
ATOM 4081 C CA . THR B 1 253 ? 34.175 -43.395 10.682 1.000 28.187 230 THR B CA 1
ATOM 4082 C C . THR B 1 253 ? 35.328 -43.807 9.772 1.000 27.374 230 THR B C 1
ATOM 4083 O O . THR B 1 253 ? 35.202 -44.644 8.847 1.000 29.305 230 THR B O 1
ATOM 4087 N N . VAL B 1 254 ? 36.486 -43.212 10.046 1.000 26.551 231 VAL B N 1
ATOM 4088 C CA . VAL B 1 254 ? 37.677 -43.552 9.266 1.000 26.799 231 VAL B CA 1
ATOM 4089 C C . VAL B 1 254 ? 38.085 -45.030 9.457 1.000 27.468 231 VAL B C 1
ATOM 4090 O O . VAL B 1 254 ? 38.461 -45.734 8.498 1.000 26.882 231 VAL B O 1
ATOM 4094 N N . GLU B 1 255 ? 38.174 -45.474 10.705 1.000 28.898 232 GLU B N 1
ATOM 4095 C CA . GLU B 1 255 ? 38.637 -46.834 10.980 1.000 31.072 232 GLU B CA 1
ATOM 4096 C C . GLU B 1 255 ? 37.662 -47.820 10.351 1.000 31.139 232 GLU B C 1
ATOM 4097 O O . GLU B 1 255 ? 38.060 -48.831 9.776 1.000 30.388 232 GLU B O 1
ATOM 4103 N N . SER B 1 256 ? 36.378 -47.504 10.437 1.000 31.288 233 SER B N 1
ATOM 4104 C CA . SER B 1 256 ? 35.376 -48.389 9.884 1.000 34.441 233 SER B CA 1
ATOM 4105 C C . SER B 1 256 ? 35.493 -48.482 8.355 1.000 30.447 233 SER B C 1
ATOM 4106 O O . SER B 1 256 ? 35.383 -49.574 7.789 1.000 29.360 233 SER B O 1
ATOM 4109 N N . TYR B 1 257 ? 35.717 -47.353 7.683 1.000 28.876 234 TYR B N 1
ATOM 4110 C CA . TYR B 1 257 ? 35.869 -47.331 6.228 1.000 28.384 234 TYR B CA 1
ATOM 4111 C C . TYR B 1 257 ? 37.110 -48.118 5.798 1.000 29.130 234 TYR B C 1
ATOM 4112 O O . TYR B 1 257 ? 37.047 -48.918 4.874 1.000 30.566 234 TYR B O 1
ATOM 4121 N N . LEU B 1 258 ? 38.260 -47.870 6.446 1.000 28.976 235 LEU B N 1
ATOM 4122 C CA . LEU B 1 258 ? 39.487 -48.580 6.100 1.000 30.739 235 LEU B CA 1
ATOM 4123 C C . LEU B 1 258 ? 39.339 -50.093 6.333 1.000 33.131 235 LEU B C 1
ATOM 4124 O O . LEU B 1 258 ? 39.869 -50.882 5.568 1.000 31.960 235 LEU B O 1
ATOM 4129 N N . LYS B 1 259 ? 38.661 -50.481 7.416 1.000 35.275 236 LYS B N 1
ATOM 4130 C CA . LYS B 1 259 ? 38.414 -51.876 7.750 1.000 37.011 236 LYS B CA 1
ATOM 4131 C C . LYS B 1 259 ? 37.494 -52.554 6.727 1.000 40.031 236 LYS B C 1
ATOM 4132 O O . LYS B 1 259 ? 37.821 -53.614 6.201 1.000 42.669 236 LYS B O 1
ATOM 4138 N N . GLU B 1 260 ? 36.323 -51.971 6.458 1.000 39.024 237 GLU B N 1
ATOM 4139 C CA . GLU B 1 260 ? 35.354 -52.576 5.564 1.000 44.198 237 GLU B CA 1
ATOM 4140 C C . GLU B 1 260 ? 35.834 -52.610 4.110 1.000 40.844 237 GLU B C 1
ATOM 4141 O O . GLU B 1 260 ? 35.438 -53.499 3.385 1.000 42.213 237 GLU B O 1
ATOM 4147 N N . THR B 1 261 ? 36.665 -51.666 3.668 1.000 37.970 238 THR B N 1
ATOM 4148 C CA . THR B 1 261 ? 37.054 -51.614 2.262 1.000 38.324 238 THR B CA 1
ATOM 4149 C C . THR B 1 261 ? 38.449 -52.184 2.002 1.000 36.377 238 THR B C 1
ATOM 4150 O O . THR B 1 261 ? 38.807 -52.382 0.867 1.000 34.890 238 THR B O 1
ATOM 4154 N N . ASN B 1 262 ? 39.275 -52.388 3.035 1.000 36.170 239 ASN B N 1
ATOM 4155 C CA . ASN B 1 262 ? 40.678 -52.712 2.828 1.000 35.562 239 ASN B CA 1
ATOM 4156 C C . ASN B 1 262 ? 41.384 -51.700 1.919 1.000 36.356 239 ASN B C 1
ATOM 4157 O O . ASN B 1 262 ? 42.356 -52.050 1.279 1.000 36.176 239 ASN B O 1
ATOM 4162 N N . SER B 1 263 ? 40.923 -50.445 1.882 1.000 36.640 240 SER B N 1
ATOM 4163 C CA . SER B 1 263 ? 41.554 -49.361 1.146 1.000 35.016 240 SER B CA 1
ATOM 4164 C C . SER B 1 263 ? 43.036 -49.251 1.515 1.000 32.968 240 SER B C 1
ATOM 4165 O O . SER B 1 263 ? 43.397 -49.459 2.664 1.000 31.128 240 SER B O 1
ATOM 4168 N N . THR B 1 264 ? 43.877 -48.907 0.538 1.000 31.553 241 THR B N 1
ATOM 4169 C CA . THR B 1 264 ? 45.295 -48.644 0.755 1.000 34.134 241 THR B CA 1
ATOM 4170 C C . THR B 1 264 ? 45.569 -47.174 1.097 1.000 34.090 241 THR B C 1
ATOM 4171 O O . THR B 1 264 ? 46.707 -46.799 1.352 1.000 31.147 241 THR B O 1
ATOM 4175 N N . LEU B 1 265 ? 44.512 -46.360 1.196 1.000 31.664 242 LEU B N 1
ATOM 4176 C CA . LEU B 1 265 ? 44.634 -44.951 1.556 1.000 28.479 242 LEU B CA 1
ATOM 4177 C C . LEU B 1 265 ? 45.325 -44.784 2.905 1.000 29.448 242 LEU B C 1
ATOM 4178 O O . LEU B 1 265 ? 44.997 -45.487 3.858 1.000 27.978 242 LEU B O 1
ATOM 4183 N N . LYS B 1 266 ? 46.230 -43.801 3.011 1.000 30.915 243 LYS B N 1
ATOM 4184 C CA . LYS B 1 266 ? 46.759 -43.352 4.296 1.000 30.507 243 LYS B CA 1
ATOM 4185 C C . LYS B 1 266 ? 46.011 -42.110 4.773 1.000 27.168 243 LYS B C 1
ATOM 4186 O O . LYS B 1 266 ? 45.772 -41.194 3.988 1.000 27.087 243 LYS B O 1
ATOM 4192 N N . VAL B 1 267 ? 45.606 -42.076 6.043 1.000 27.098 244 VAL B N 1
ATOM 4193 C CA . VAL B 1 267 ? 44.739 -41.007 6.513 1.000 23.807 244 VAL B CA 1
ATOM 4194 C C . VAL B 1 267 ? 45.440 -40.247 7.633 1.000 26.130 244 VAL B C 1
ATOM 4195 O O . VAL B 1 267 ? 45.956 -40.844 8.568 1.000 27.972 244 VAL B O 1
ATOM 4199 N N . VAL B 1 268 ? 45.522 -38.919 7.479 1.000 24.514 245 VAL B N 1
ATOM 4200 C CA . VAL B 1 268 ? 46.098 -38.033 8.470 1.000 25.168 245 VAL B CA 1
ATOM 4201 C C . VAL B 1 268 ? 44.988 -37.243 9.136 1.000 24.882 245 VAL B C 1
ATOM 4202 O O . VAL B 1 268 ? 44.244 -36.503 8.488 1.000 23.344 245 VAL B O 1
ATOM 4206 N N . PHE B 1 269 ? 44.915 -37.331 10.464 1.000 23.788 246 PHE B N 1
ATOM 4207 C CA . PHE B 1 269 ? 44.132 -36.387 11.237 1.000 24.798 246 PHE B CA 1
ATOM 4208 C C . PHE B 1 269 ? 45.048 -35.204 11.569 1.000 25.660 246 PHE B C 1
ATOM 4209 O O . PHE B 1 269 ? 46.013 -35.352 12.313 1.000 27.922 246 PHE B O 1
ATOM 4217 N N . ASN B 1 270 ? 44.850 -34.081 10.879 1.000 25.144 247 ASN B N 1
ATOM 4218 C CA . ASN B 1 270 ? 45.611 -32.858 11.120 1.000 28.125 247 ASN B CA 1
ATOM 4219 C C . ASN B 1 270 ? 44.918 -32.109 12.250 1.000 31.678 247 ASN B C 1
ATOM 4220 O O . ASN B 1 270 ? 43.721 -31.829 12.191 1.000 31.085 247 ASN B O 1
ATOM 4225 N N . VAL B 1 271 ? 45.699 -31.756 13.277 1.000 31.218 248 VAL B N 1
ATOM 4226 C CA . VAL B 1 271 ? 45.167 -30.974 14.371 1.000 32.366 248 VAL B CA 1
ATOM 4227 C C . VAL B 1 271 ? 46.048 -29.739 14.533 1.000 39.775 248 VAL B C 1
ATOM 4228 O O . VAL B 1 271 ? 47.175 -29.699 14.025 1.000 35.832 248 VAL B O 1
ATOM 4232 N N . PHE B 1 272 ? 45.507 -28.730 15.233 1.000 39.860 249 PHE B N 1
ATOM 4233 C CA . PHE B 1 272 ? 46.264 -27.517 15.480 1.000 46.003 249 PHE B CA 1
ATOM 4234 C C . PHE B 1 272 ? 46.517 -27.368 16.975 1.000 39.699 249 PHE B C 1
ATOM 4235 O O . PHE B 1 272 ? 47.662 -27.189 17.367 1.000 42.951 249 PHE B O 1
ATOM 4243 N N . THR B 1 273 ? 45.472 -27.519 17.793 1.000 39.655 250 THR B N 1
ATOM 4244 C CA . THR B 1 273 ? 45.582 -27.337 19.232 1.000 44.110 250 THR B CA 1
ATOM 4245 C C . THR B 1 273 ? 46.034 -28.615 19.939 1.000 47.308 250 THR B C 1
ATOM 4246 O O . THR B 1 273 ? 45.807 -29.735 19.464 1.000 40.852 250 THR B O 1
ATOM 4250 N N . ASP B 1 274 ? 46.593 -28.428 21.142 1.000 46.774 251 ASP B N 1
ATOM 4251 C CA . ASP B 1 274 ? 47.024 -29.538 21.973 1.000 46.905 251 ASP B CA 1
ATOM 4252 C C . ASP B 1 274 ? 45.798 -30.270 22.509 1.000 48.043 251 ASP B C 1
ATOM 4253 O O . ASP B 1 274 ? 45.845 -31.476 22.742 1.000 51.724 251 ASP B O 1
ATOM 4258 N N . LYS B 1 275 ? 44.696 -29.540 22.697 1.000 42.634 252 LYS B N 1
ATOM 4259 C CA . LYS B 1 275 ? 43.457 -30.153 23.130 1.000 44.977 252 LYS B CA 1
ATOM 4260 C C . LYS B 1 275 ? 43.028 -31.196 22.098 1.000 42.853 252 LYS B C 1
ATOM 4261 O O . LYS B 1 275 ? 42.801 -32.351 22.458 1.000 45.771 252 LYS B O 1
ATOM 4267 N N . ASP B 1 276 ? 42.896 -30.771 20.832 1.000 43.355 253 ASP B N 1
ATOM 4268 C CA . ASP B 1 276 ? 42.512 -31.663 19.741 1.000 43.743 253 ASP B CA 1
ATOM 4269 C C . ASP B 1 276 ? 43.496 -32.829 19.610 1.000 37.613 253 ASP B C 1
ATOM 4270 O O . ASP B 1 276 ? 43.093 -33.971 19.446 1.000 35.454 253 ASP B O 1
ATOM 4275 N N . LEU B 1 277 ? 44.789 -32.539 19.706 1.000 39.645 254 LEU B N 1
ATOM 4276 C CA . LEU B 1 277 ? 45.799 -33.583 19.614 1.000 41.118 254 LEU B CA 1
ATOM 4277 C C . LEU B 1 277 ? 45.541 -34.683 20.633 1.000 43.145 254 LEU B C 1
ATOM 4278 O O . LEU B 1 277 ? 45.548 -35.869 20.290 1.000 36.518 254 LEU B O 1
ATOM 4283 N N . GLN B 1 278 ? 45.281 -34.290 21.889 1.000 44.774 255 GLN B N 1
ATOM 4284 C CA . GLN B 1 278 ? 45.026 -35.272 22.924 1.000 44.571 255 GLN B CA 1
ATOM 4285 C C . GLN B 1 278 ? 43.701 -35.988 22.687 1.000 40.908 255 GLN B C 1
ATOM 4286 O O . GLN B 1 278 ? 43.575 -37.170 22.970 1.000 33.953 255 GLN B O 1
ATOM 4292 N N . LEU B 1 279 ? 42.706 -35.261 22.158 1.000 38.948 256 LEU B N 1
ATOM 4293 C CA . LEU B 1 279 ? 41.407 -35.858 21.907 1.000 36.637 256 LEU B CA 1
ATOM 4294 C C . LEU B 1 279 ? 41.550 -37.007 20.910 1.000 34.572 256 LEU B C 1
ATOM 4295 O O . LEU B 1 279 ? 40.990 -38.071 21.133 1.000 35.708 256 LEU B O 1
ATOM 4300 N N . TYR B 1 280 ? 42.290 -36.763 19.826 1.000 31.424 257 TYR B N 1
ATOM 4301 C CA . TYR B 1 280 ? 42.521 -37.745 18.771 1.000 33.675 257 TYR B CA 1
ATOM 4302 C C . TYR B 1 280 ? 43.302 -38.952 19.281 1.000 33.702 257 TYR B C 1
ATOM 4303 O O . TYR B 1 280 ? 42.934 -40.079 18.992 1.000 34.514 257 TYR B O 1
ATOM 4312 N N . LYS B 1 281 ? 44.367 -38.739 20.061 1.000 35.855 258 LYS B N 1
ATOM 4313 C CA . LYS B 1 281 ? 45.143 -39.872 20.559 1.000 40.656 258 LYS B CA 1
ATOM 4314 C C . LYS B 1 281 ? 44.276 -40.748 21.449 1.000 38.801 258 LYS B C 1
ATOM 4315 O O . LYS B 1 281 ? 44.290 -41.971 21.327 1.000 35.342 258 LYS B O 1
ATOM 4321 N N . GLU B 1 282 ? 43.500 -40.116 22.329 1.000 39.906 259 GLU B N 1
ATOM 4322 C CA . GLU B 1 282 ? 42.650 -40.882 23.230 1.000 43.784 259 GLU B CA 1
ATOM 4323 C C . GLU B 1 282 ? 41.612 -41.682 22.435 1.000 40.106 259 GLU B C 1
ATOM 4324 O O . GLU B 1 282 ? 41.359 -42.836 22.728 1.000 40.610 259 GLU B O 1
ATOM 4330 N N . ALA B 1 283 ? 41.006 -41.066 21.418 1.000 40.732 260 ALA B N 1
ATOM 4331 C CA . ALA B 1 283 ? 39.992 -41.731 20.613 1.000 39.825 260 ALA B CA 1
ATOM 4332 C C . ALA B 1 283 ? 40.592 -42.943 19.910 1.000 36.539 260 ALA B C 1
ATOM 4333 O O . ALA B 1 283 ? 39.958 -43.989 19.824 1.000 35.424 260 ALA B O 1
ATOM 4335 N N . LEU B 1 284 ? 41.809 -42.782 19.387 1.000 36.128 261 LEU B N 1
ATOM 4336 C CA . LEU B 1 284 ? 42.488 -43.879 18.705 1.000 37.035 261 LEU B CA 1
ATOM 4337 C C . LEU B 1 284 ? 42.831 -45.013 19.676 1.000 41.544 261 LEU B C 1
ATOM 4338 O O . LEU B 1 284 ? 42.807 -46.198 19.325 1.000 43.078 261 LEU B O 1
ATOM 4343 N N . ASN B 1 285 ? 43.042 -44.672 20.941 1.000 42.276 262 ASN B N 1
ATOM 4344 C CA . ASN B 1 285 ? 43.344 -45.698 21.934 1.000 50.336 262 ASN B CA 1
ATOM 4345 C C . ASN B 1 285 ? 42.156 -46.547 22.389 1.000 48.315 262 ASN B C 1
ATOM 4346 O O . ASN B 1 285 ? 42.374 -47.658 22.860 1.000 50.684 262 ASN B O 1
ATOM 4351 N N . ARG B 1 286 ? 40.927 -46.024 22.361 1.000 48.246 263 ARG B N 1
ATOM 4352 C CA . ARG B 1 286 ? 39.854 -46.681 23.105 1.000 53.841 263 ARG B CA 1
ATOM 4353 C C . ARG B 1 286 ? 39.193 -47.786 22.281 1.000 58.222 263 ARG B C 1
ATOM 4354 O O . ARG B 1 286 ? 38.536 -48.661 22.858 1.000 58.921 263 ARG B O 1
ATOM 4362 N N . ASP B 1 287 ? 39.396 -47.782 20.958 1.000 59.196 264 ASP B N 1
ATOM 4363 C CA . ASP B 1 287 ? 38.801 -48.784 20.085 1.000 65.834 264 ASP B CA 1
ATOM 4364 C C . ASP B 1 287 ? 37.278 -48.842 20.247 1.000 68.547 264 ASP B C 1
ATOM 4365 O O . ASP B 1 287 ? 36.688 -49.500 19.372 1.000 80.004 264 ASP B O 1
#

Organism: Staphylococcus aureus (strain Mu50 / ATCC 700699) (NCBI:txid158878)

Solvent-accessible surface area: 27493 Å² total; per-residue (Å²): 128,11,92,163,139,89,44,100,135,43,65,161,34,2,58,61,68,0,64,98,0,0,80,32,6,31,142,67,123,112,51,112,99,139,99,133,62,38,93,37,42,118,48,1,26,74,52,4,19,9,20,24,5,47,17,64,30,88,123,32,56,113,117,15,32,64,35,1,45,43,0,0,40,44,38,2,91,96,152,54,36,28,9,163,108,47,180,54,73,62,64,114,38,5,8,26,33,74,18,53,4,0,24,0,109,6,12,0,0,0,0,26,3,49,47,174,0,39,4,14,86,59,45,58,18,74,38,52,6,0,49,0,14,7,40,0,2,25,19,0,12,41,46,0,26,61,42,26,170,131,74,56,178,65,6,38,53,2,111,19,53,53,10,145,0,58,8,8,17,3,120,54,0,0,0,1,5,2,2,87,16,169,187,66,126,10,52,138,125,25,67,63,35,0,23,103,0,1,60,25,0,0,119,23,0,48,137,82,95,16,91,40,0,0,1,8,26,0,5,36,42,106,38,15,0,26,49,89,64,3,4,73,11,0,7,138,15,0,51,46,18,13,179,140,70,130,18,123,0,82,0,0,2,11,2,153,65,95,131,17,25,89,32,6,81,100,6,9,121,139,168,84,17,96,168,143,83,44,100,138,38,70,162,46,2,61,59,72,0,66,97,0,0,67,61,6,31,145,89,126,115,49,83,64,131,74,42,53,31,69,27,58,90,26,0,30,63,53,4,14,8,21,22,4,47,17,68,28,93,123,34,56,113,117,15,33,64,34,1,45,42,0,0,42,45,37,3,89,94,150,56,37,27,8,163,97,42,164,52,77,56,66,111,36,6,6,27,35,75,19,52,3,0,25,0,108,6,13,0,0,0,0,26,3,49,44,173,0,37,4,12,82,107,50,54,54,114,38,53,6,0,44,0,12,8,43,0,2,22,17,0,10,43,44,0,26,60,41,24,169,131,73,59,181,67,5,33,52,2,105,17,54,50,8,144,0,58,9,8,14,2,120,55,0,0,0,0,5,2,3,70,14,198,203,110,126,17,53,139,125,24,67,68,36,0,23,109,0,1,63,25,0,0,124,26,0,50,141,83,95,18,94,40,0,0,2,5,27,1,3,34,70,110,44,50,4,29,50,83,67,3,2,68,7,0,5,134,14,0,40,44,21,13,169,138,70,124,20,126,1,82,0,0,2,8,2,152,61,99,122,13,28,85,32,6,80,94,6,7,123,142,144

Sequence (542 aa):
RGSHMASMETLKSNKARLEYLINDMRRERNDNDVLVMPSSSSFEDLWEELYRGLANVRPALPVVSDEYLAVQDAMMLSDLNHQHVTDLKDLKPIKGDNIFVWQGDITTLKIDAIVNAANSSRFLGCMQANHDDCIDNIIHTKAGVQVRLDCAEIIRQQGRNEGVGKAKKTRGYNLPAKYIIHTVGPQIRRLPVSKMNQDLLAKCYLLSCLKLADQHSLNHVAFCCISTGVFAFPQDEAAEEIAVRTVESSYLKETNNSTLKVVFNVFTDKDLQLYKEALNRDRGSHMASMETLKSNKARLEYLINDMRRERNDNDVLVMPSSSSFEEDLWELYRGLANVRPALPVVVSDEYLAVQDAMMLSDLNHQHVTDLKDLKPIKGDNIFVWQGDITTLKIDAIVNAANSSRFLGCMQANHDCIDNIIH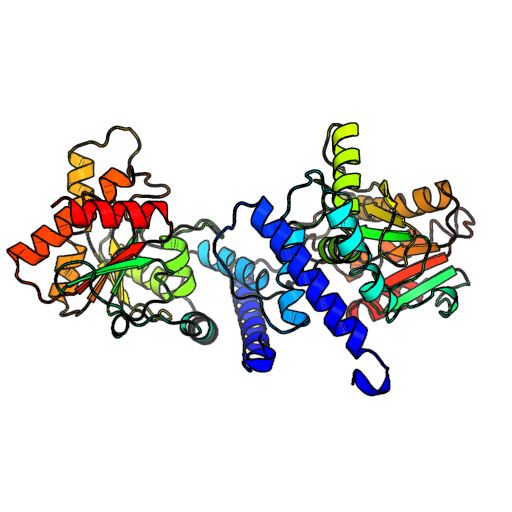TKAGVQVRLDCAEIIRQQGRNEGVGKAKKTRGYNLPAKYIIHTVGPQIRRLPVSKMNQDLLAKCYLLSCLKLADQHSLNHVAFCCISTGVFAFPQDEAAEEIAVRTVESYLKETNSTLKVVFNVFTDKDLQLYKEALNRD

InterPro domains:
  IPR002589 Macro domain [PF01661] (103-227)
  IPR002589 Macro domain [PS51154] (74-265)
  IPR002589 Macro domain [SM00506] (86-227)
  IPR043472 Macro domain-like [G3DSA:3.40.220.10] (15-263)
  IPR043472 Macro domain-like [SSF52949] (81-263)

Radius of gyration: 28.04 Å; Cα contacts (8 Å, |Δi|>4): 938; chains: 2; bounding box: 68×86×57 Å

GO terms:
  GO:0004553 hydrolase activity, hydrolyzing O-glycosyl compounds (F, IDA)
  GO:0051725 protein de-ADP-ribosylation (P, IDA)

Foldseek 3Di:
DCVVVVNVVVQVLLLVLLVVLLVVLCVVVVVVDDDDQDDDPVVSLLSNLQSLLQDALDDDDPVNVVSLLVNLLCVLAPDAAEPVPDAAPADRFEAEAADQPLRYQFQEEEAQAAQQQLFHNHRPDPDRSSVQDSSQDNVRSNVRNVVCVVVVGTHDALAWDKDASHSGSHGIYIYGHAAQDDDPDDDPVNLVRLLSNLVNVVVVCVVVPTQEYEYEQHCPDRSNNPLLSSLLSNVVSVVVVCVVPVDNYHYYYYDHDPVNSVSNSVNSPDD/DCVVVVNPVVLVLLLVLLVVLLVVLCVVVVVVPDDDQDDDPVVSLLSNLQSLLQDALDDDDPVNVVSLLVNLLVVLAPQAAEPVPDAAPDDRFEAEAADQPLRYQFQEEEAQAAQQQLFHNHRPDPDRSSVQDSSQDNVRSNVRNVVCVVVVGTDDALAWDKDASHSGSHGIYIYGHAAQDDDPDDDPVNLVRLLSNLVNHVVVCVVVPTQEYEYEQHCPDRSNHPRLSSLLSNVVSVVVVCVVPVDNHHYYHYYHDPVNSVSNVVSSPPD

Secondary structure (DSSP, 8-state):
-TTTTT-HHHHHHHHHHHHHHHHHHHHHTT--S-----SSHHHHHHHHHHHHHH--S----HHHHHHHHHHHHHHHTTTPEEGGGS--SBTTTEEEEES-GGGEESSEEEEE--TT-S---STT--SHHHHHHHHH-HHHHHHHHHHHHHHTSPPPTT--EEEE-TTSSSSEEEEE-PPPP-SSSPPHHHHHHHHHHHHHHHHHHHHTT-SEEEE--TT-TTS---HHHHHHHHHHHHHHHHHHH----EEEEEE-SHHHHHHHHHHHH--/-TTTTT-HHHHHHHHHHHHHHHHHHHHHTT--S-----SSHHHHHHHHHHHHHH--S----HHHHHHHHHHHHHHHTTTPEEGGG---SBTTTEEEEES-GGGEESSEEEEEE-TT-S---STT--SHHHHHHHHH-HHHHHHHHHHHHHHTSPPPTT--EEEE-TTSSSSEEEEEEPPPP-SSSPPHHHHHHHHHHHHHHHHHHHHTT-SEEEE--TT-TTS---HHHHHHHHHHHHHHHHHHH----EEEEEE-SHHHHHHHHHHHHH-

Nearest PDB structures (foldseek):
  8rsl-assembly2_B  TM=1.004E+00  e=4.126E-52  Staphylococcus aureus
  5kiv-assembly1_A  TM=9.790E-01  e=3.183E-46  Staphylococcus aureus
  8rsi-assembly1_A  TM=9.678E-01  e=3.189E-30  Methanobrevibacter oralis
  8rsm-assembly1_A  TM=9.439E-01  e=8.874E-27  Streptococcus pyogenes
  5cb3-assembly1_A  TM=9.486E-01  e=1.615E-16  Escherichia coli K-12

B-factor: mean 35.95, std 17.13, range [13.99, 148.27]